Protein AF-B0MGW8-F1 (afdb_monomer_lite)

Sequence (674 aa):
MKRLKKPAAWLTAIFLALGLATLGNLSYAAEEPLEAKKDLQAASSSENVAASEEEKPASADRPTETAESQQTTTAPEPEVTETSKKETTEAQNSAAAKISNEGVSEKDVKMKKTAASDQEIMIEGSTLYAQGTSIVIKKDSDGKAYVFDASGNSRLSDTPVTSGFTIYGGGKNKPAKGNVTIDIQNVQVSRIYGGGFSDGTGNADLSGNVSIKVSGTVNASSVCGGGYANASKGNASANVSGSVTVDIPSVPSSNHGNLYGGGYAYTTGAYNASADVASVNISVTSRTYSLRGGGYATANGDGKASADVSGSVSCTMKSVDIREVYSGGYASGANAHASCGSITSSFAGSGNEVMIFHGGGDASNQACADVSGSITANLSNCSNIYGYVTAGGTASGGGSADVNGSVSLNVVNSVSPVGEQWGNLVAAAFHTGGQASGQGSSADVKGTCSTLYKDSEIVGTIVGGGESVSGGSARSGKISFSLENVKGNEYKGTMYYGDYILVGEVDDESSRSLAESSQAAMTVTNSKTEFLWGGLLLKGNSLSCKTGSDLIIKDSASTFDGIAHFDTLSVSHPITVSSFEPKSDGVPTLLKVTGLSAGKTAVTFHGSGAEQNWFALRNGTLNYNETAESAVWKIASYNTPSGSIAVQQPPEAPGVALENSDAGHFLTQEDREK

Radius of gyration: 32.71 Å; chains: 1; bounding box: 112×75×113 Å

Foldseek 3Di:
DDDDDDDDDDDPPPPPPDPPPPPVPPPPPVPPDPDDDDDDDDDDDDDDDDDDDDDDDDDDDDDDDDDDDDDDDDDDDDDDDDDDDDDDDDDDDDDDDDDDDDDDDDDDPPPPPPDPPPDQWDDDPQETECAQFAWEWDADPVRFIAIDHNVRPHGSDPDTHAAAHEYFQFEELDEHEEETHYHYEQHHYAEYFFQGEWQANHERGYHYETHYEHDDQAAPHYYAQWHEFHPNPRAYHREYAEEGEAEYPYHYVAAHEEYHFWYEWDDQEQYETEGEYAEGDYAHEEHYEEYAQFYEFEYNYNYATYTEHAEETEAEYELYAYEYYHRFYEFEAQRYETEYAETEHEYHYAAYEYEYAHFFYEWEQNYEGEYAEETEHAAERHAEYHAEAANFYEWENQYEGEYAYEFEAAHENHEFAWDDDPNDIGTYEEALWYEFEAANIEGEYQYEREYEDELYAHADEYEQFYEYYHHYATEYAEGHEEYYLYAFHDDPNDTGFYAYAWQYEYADPVCQVRRGYQETEYEYYLYEHAEDEQDYHYPNDHDADPHAYEYEYDDPNYAYAEYEQHQEYEDADAYEYAYYYYNDPLAAREYHYDPDDAFAWNYKYFAPDDDPSNYAYDQAGWDWDDDHGMITTTGHDGNDPPDDPPPPDDPDDDDDDDDPPCVVVPDDPVNVVD

Secondary structure (DSSP, 8-state):
-----------------------SS--------------------------------------------------------------------------------------------S---EEETTEEE-TT--EEEEE-TTS-EEEEETTS-SBS-SSPB-TT-EEESSEESS-EES-EEEEEES---SEEESSEEE-SSS---EES-EEEEEESSS---EEESSEEEE-SSS-EE--EEEEEEEEE-S--SS-EEEEESS-EEEESSS--EE--EEEEEEEEES-EEEEE-S-EEEESSSS-EE--BSS-EEEEEES-EEEEEE-S-EEESTTEE--BS-EEEEEESSSEEEEEEE-S-EEETT-B--BSS-EEEEEESEEEEEEEEESS-EEETT-B--BSS-EEEEEES-EE--EEETTEEE--EEESS-EEESTT-B--EEEEEEEEEES-EE-SEEESSEEEETT-B--EEEEEEEEES-B-EEETTEEE--EEESSEEESSGGGGGGT-EEEEEEEEES-B-SEEESSEEETTEEE--SSEEEEEE--SS-B-SEEES-SEEEESS-EEESEEE-SBTTB-EEEEE-SPPTTSEEEEE-SS---GGGEEETTEEEEEEE-SS-EEEEEEEE------------TT-------TTSGGGT--TGGG--

pLDDT: mean 81.08, std 27.99, range [21.36, 98.94]

Organism: Anaerostipes caccae (strain DSM 14662 / CCUG 47493 / JCM 13470 / NCIMB 13811 / L1-92) (NCBI:txid411490)

Structure (mmCIF, N/CA/C/O backbone):
data_AF-B0MGW8-F1
#
_entry.id   AF-B0MGW8-F1
#
loop_
_atom_site.group_PDB
_atom_site.id
_atom_site.type_symbol
_atom_site.label_atom_id
_atom_site.label_alt_id
_atom_site.label_comp_id
_atom_site.label_asym_id
_atom_site.label_entity_id
_atom_site.label_seq_id
_atom_site.pdbx_PDB_ins_code
_atom_site.Cartn_x
_atom_site.Cartn_y
_atom_site.Cartn_z
_atom_site.occupancy
_atom_site.B_iso_or_equiv
_atom_site.auth_seq_id
_atom_site.auth_comp_id
_atom_site.auth_asym_id
_atom_site.auth_atom_id
_atom_site.pdbx_PDB_model_num
ATOM 1 N N . MET A 1 1 ? -0.541 -21.040 41.409 1.00 26.86 1 MET A N 1
ATOM 2 C CA . MET A 1 1 ? -0.159 -20.190 42.561 1.00 26.86 1 MET A CA 1
ATOM 3 C C . MET A 1 1 ? -0.703 -18.791 42.328 1.00 26.86 1 MET A C 1
ATOM 5 O O . MET A 1 1 ? -0.716 -18.346 41.189 1.00 26.86 1 MET A O 1
ATOM 9 N N . LYS A 1 2 ? -1.242 -18.170 43.381 1.00 23.88 2 LYS A N 1
ATOM 10 C CA . LYS A 1 2 ? -2.026 -16.925 43.360 1.00 23.88 2 LYS A CA 1
ATOM 11 C C . LYS A 1 2 ? -1.230 -15.764 42.737 1.00 23.88 2 LYS A C 1
ATOM 13 O O . LYS A 1 2 ? -0.181 -15.411 43.266 1.00 23.88 2 LYS A O 1
ATOM 18 N N . ARG A 1 3 ? -1.732 -15.167 41.649 1.00 24.42 3 ARG A N 1
ATOM 19 C CA . ARG A 1 3 ? -1.228 -13.887 41.123 1.00 24.42 3 ARG A CA 1
ATOM 20 C C . ARG A 1 3 ? -1.810 -12.758 41.973 1.00 24.42 3 ARG A C 1
ATOM 22 O O . ARG A 1 3 ? -3.022 -12.564 41.990 1.00 24.42 3 ARG A O 1
ATOM 29 N N . LEU A 1 4 ? -0.946 -12.048 42.694 1.00 21.64 4 LEU A N 1
ATOM 30 C CA . LEU A 1 4 ? -1.291 -10.762 43.287 1.00 21.64 4 LEU A CA 1
ATOM 31 C C . LEU A 1 4 ? -1.418 -9.725 42.167 1.00 21.64 4 LEU A C 1
ATOM 33 O O . LEU A 1 4 ? -0.454 -9.476 41.448 1.00 21.64 4 LEU A O 1
ATOM 37 N N . LYS A 1 5 ? -2.593 -9.099 42.078 1.00 30.66 5 LYS A N 1
ATOM 38 C CA . LYS A 1 5 ? -2.771 -7.785 41.458 1.00 30.66 5 LYS A CA 1
ATOM 39 C C . LYS A 1 5 ? -1.975 -6.758 42.272 1.00 30.66 5 LYS A C 1
ATOM 41 O O . LYS A 1 5 ? -2.132 -6.692 43.492 1.00 30.66 5 LYS A O 1
ATOM 46 N N . LYS A 1 6 ? -1.141 -5.961 41.605 1.00 23.30 6 LYS A N 1
ATOM 47 C CA . LYS A 1 6 ? -0.603 -4.691 42.110 1.00 23.30 6 LYS A CA 1
ATOM 48 C C . LYS A 1 6 ? -0.560 -3.663 40.966 1.00 23.30 6 LYS A C 1
ATOM 50 O O . LYS A 1 6 ? -0.540 -4.079 39.811 1.00 23.30 6 LYS A O 1
ATOM 55 N N . PRO A 1 7 ? -0.665 -2.367 41.304 1.00 25.47 7 PRO A N 1
ATOM 56 C CA . PRO A 1 7 ? -1.299 -1.341 40.482 1.00 25.47 7 PRO A CA 1
ATOM 57 C C . PRO A 1 7 ? -0.332 -0.660 39.510 1.00 25.47 7 PRO A C 1
ATOM 59 O O . PRO A 1 7 ? 0.881 -0.830 39.605 1.00 25.47 7 PRO A O 1
ATOM 62 N N . ALA A 1 8 ? -0.919 0.137 38.617 1.00 28.80 8 ALA A N 1
ATOM 63 C CA . ALA A 1 8 ? -0.285 1.114 37.742 1.00 28.80 8 ALA A CA 1
ATOM 64 C C . ALA A 1 8 ? 0.966 1.771 38.354 1.00 28.80 8 ALA A C 1
ATOM 66 O O . ALA A 1 8 ? 0.861 2.523 39.320 1.00 28.80 8 ALA A O 1
ATOM 67 N N . ALA A 1 9 ? 2.132 1.472 37.775 1.00 21.69 9 ALA A N 1
ATOM 68 C CA . ALA A 1 9 ? 3.289 2.357 37.645 1.00 21.69 9 ALA A CA 1
ATOM 69 C C . ALA A 1 9 ? 4.453 1.601 36.973 1.00 21.69 9 ALA A C 1
ATOM 71 O O . ALA A 1 9 ? 4.995 0.658 37.542 1.00 21.69 9 ALA A O 1
ATOM 72 N N . TRP A 1 10 ? 4.863 2.126 35.815 1.00 22.52 10 TRP A N 1
ATOM 73 C CA . TRP A 1 10 ? 6.211 2.083 35.233 1.00 22.52 10 TRP A CA 1
ATOM 74 C C . TRP A 1 10 ? 6.686 0.778 34.570 1.00 22.52 10 TRP A C 1
ATOM 76 O O . TRP A 1 10 ? 7.213 -0.119 35.218 1.00 22.52 10 TRP A O 1
ATOM 86 N N . LEU A 1 11 ? 6.721 0.802 33.232 1.00 23.45 11 LEU A N 1
ATOM 87 C CA . LEU A 1 11 ? 8.006 0.727 32.537 1.00 23.45 11 LEU A CA 1
ATOM 88 C C . LEU A 1 11 ? 8.019 1.745 31.391 1.00 23.45 11 LEU A C 1
ATOM 90 O O . LEU A 1 11 ? 7.413 1.565 30.341 1.00 23.45 11 LEU A O 1
ATOM 94 N N . THR A 1 12 ? 8.702 2.850 31.649 1.00 24.97 12 THR A N 1
ATOM 95 C CA . THR A 1 12 ? 9.091 3.871 30.687 1.00 24.97 12 THR A CA 1
ATOM 96 C C . THR A 1 12 ? 10.036 3.228 29.671 1.00 24.97 12 THR A C 1
ATOM 98 O O . THR A 1 12 ? 11.246 3.184 29.883 1.00 24.97 12 THR A O 1
ATOM 101 N N . ALA A 1 13 ? 9.502 2.695 28.572 1.00 25.22 13 ALA A N 1
ATOM 102 C CA . ALA A 1 13 ? 10.297 2.555 27.364 1.00 25.22 13 ALA A CA 1
ATOM 103 C C . ALA A 1 13 ? 10.494 3.976 26.838 1.00 25.22 13 ALA A C 1
ATOM 105 O O . ALA A 1 13 ? 9.550 4.640 26.415 1.00 25.22 13 ALA A O 1
ATOM 106 N N . ILE A 1 14 ? 11.719 4.474 26.962 1.00 24.72 14 ILE A N 1
ATOM 107 C CA . ILE A 1 14 ? 12.170 5.693 26.305 1.00 24.72 14 ILE A CA 1
ATOM 108 C C . ILE A 1 14 ? 12.030 5.448 24.796 1.00 24.72 14 ILE A C 1
ATOM 110 O O . ILE A 1 14 ? 12.970 5.027 24.133 1.00 24.72 14 ILE A O 1
ATOM 114 N N . PHE A 1 15 ? 10.849 5.716 24.242 1.00 27.78 15 PHE A N 1
ATOM 115 C CA . PHE A 1 15 ? 10.704 6.137 22.857 1.00 27.78 15 PHE A CA 1
ATOM 116 C C . PHE A 1 15 ? 11.110 7.604 22.816 1.00 27.78 15 PHE A C 1
ATOM 118 O O . PHE A 1 15 ? 10.300 8.520 22.688 1.00 27.78 15 PHE A O 1
ATOM 125 N N . LEU A 1 16 ? 12.418 7.824 22.949 1.00 23.17 16 LEU A N 1
ATOM 126 C CA . LEU A 1 16 ? 13.022 8.975 22.314 1.00 23.17 16 LEU A CA 1
ATOM 127 C C . LEU A 1 16 ? 13.003 8.651 20.820 1.00 23.17 16 LEU A C 1
ATOM 129 O O . LEU A 1 16 ? 13.976 8.162 20.250 1.00 23.17 16 LEU A O 1
ATOM 133 N N . ALA A 1 17 ? 11.858 8.936 20.205 1.00 26.38 17 ALA A N 1
ATOM 134 C CA . ALA A 1 17 ? 11.819 9.473 18.864 1.00 26.38 17 ALA A CA 1
ATOM 135 C C . ALA A 1 17 ? 12.683 10.749 18.869 1.00 26.38 17 ALA A C 1
ATOM 137 O O . ALA A 1 17 ? 12.197 11.872 18.937 1.00 26.38 17 ALA A O 1
ATOM 138 N N . LEU A 1 18 ? 14.007 10.571 18.851 1.00 23.64 18 LEU A N 1
ATOM 139 C CA . LEU A 1 18 ? 14.832 11.412 18.009 1.00 23.64 18 LEU A CA 1
ATOM 140 C C . LEU A 1 18 ? 14.271 11.125 16.611 1.00 23.64 18 LEU A C 1
ATOM 142 O O . LEU A 1 18 ? 14.379 10.016 16.109 1.00 23.64 18 LEU A O 1
ATOM 146 N N . GLY A 1 19 ? 13.671 12.086 15.919 1.00 26.64 19 GLY A N 1
ATOM 147 C CA . GLY A 1 19 ? 14.348 13.363 15.698 1.00 26.64 19 GLY A CA 1
ATOM 148 C C . GLY A 1 19 ? 15.703 13.169 14.997 1.00 26.64 19 GLY A C 1
ATOM 149 O O . GLY A 1 19 ? 16.483 14.102 14.896 1.00 26.64 19 GLY A O 1
ATOM 150 N N . LEU A 1 20 ? 15.969 11.952 14.517 1.00 24.72 20 LEU A N 1
ATOM 151 C CA . LEU A 1 20 ? 16.861 11.611 13.428 1.00 24.72 20 LEU A CA 1
ATOM 152 C C . LEU A 1 20 ? 16.007 10.899 12.377 1.00 24.72 20 LEU A C 1
ATOM 154 O O . LEU A 1 20 ? 16.276 9.783 11.945 1.00 24.72 20 LEU A O 1
ATOM 158 N N . ALA A 1 21 ? 15.024 11.645 11.874 1.00 28.44 21 ALA A N 1
ATOM 159 C CA . ALA A 1 21 ? 14.821 11.710 10.438 1.00 28.44 21 ALA A CA 1
ATOM 160 C C . ALA A 1 21 ? 16.112 12.254 9.780 1.00 28.44 21 ALA A C 1
ATOM 162 O O . ALA A 1 21 ? 16.169 13.355 9.252 1.00 28.44 21 ALA A O 1
ATOM 163 N N . THR A 1 22 ? 17.180 11.463 9.844 1.00 27.50 22 THR A N 1
ATOM 164 C CA . THR A 1 22 ? 18.154 11.336 8.767 1.00 27.50 22 THR A CA 1
ATOM 165 C C . THR A 1 22 ? 17.937 9.955 8.160 1.00 27.50 22 THR A C 1
ATOM 167 O O . THR A 1 22 ? 18.836 9.129 8.086 1.00 27.50 22 THR A O 1
ATOM 170 N N . LEU A 1 23 ? 16.699 9.710 7.730 1.00 27.89 23 LEU A N 1
ATOM 171 C CA . LEU A 1 23 ? 16.421 8.942 6.520 1.00 27.89 23 LEU A CA 1
ATOM 172 C C . LEU A 1 23 ? 16.344 9.923 5.334 1.00 27.89 23 LEU A C 1
ATOM 174 O O . LEU A 1 23 ? 15.480 9.844 4.476 1.00 27.89 23 LEU A O 1
ATOM 178 N N . GLY A 1 24 ? 17.273 10.879 5.305 1.00 26.64 24 GLY A N 1
ATOM 179 C CA . GLY A 1 24 ? 17.844 11.388 4.070 1.00 26.64 24 GLY A CA 1
ATOM 180 C C . GLY A 1 24 ? 19.204 10.709 3.940 1.00 26.64 24 GLY A C 1
ATOM 181 O O . GLY A 1 24 ? 20.037 10.859 4.830 1.00 26.64 24 GLY A O 1
ATOM 182 N N . ASN A 1 25 ? 19.398 9.951 2.863 1.00 25.55 25 ASN A N 1
ATOM 183 C CA . ASN A 1 25 ? 20.607 9.189 2.512 1.00 25.55 25 ASN A CA 1
ATOM 184 C C . ASN A 1 25 ? 20.794 7.821 3.188 1.00 25.55 25 ASN A C 1
ATOM 186 O O . ASN A 1 25 ? 21.866 7.489 3.677 1.00 25.55 25 ASN A O 1
ATOM 190 N N . LEU A 1 26 ? 19.782 6.964 3.076 1.00 23.33 26 LEU A N 1
ATOM 191 C CA . LEU A 1 26 ? 20.011 5.552 2.741 1.00 23.33 26 LEU A CA 1
ATOM 192 C C . LEU A 1 26 ? 19.134 5.158 1.542 1.00 23.33 26 LEU A C 1
ATOM 194 O O . LEU A 1 26 ? 18.630 4.046 1.444 1.00 23.33 26 LEU A O 1
ATOM 198 N N . SER A 1 27 ? 19.024 6.061 0.556 1.00 24.89 27 SER A N 1
ATOM 199 C CA . SER A 1 27 ? 19.058 5.572 -0.815 1.00 24.89 27 SER A CA 1
ATOM 200 C C . SER A 1 27 ? 20.462 5.008 -0.993 1.00 24.89 27 SER A C 1
ATOM 202 O O . SER A 1 27 ? 21.430 5.765 -1.099 1.00 24.89 27 SER A O 1
ATOM 204 N N . TYR A 1 28 ? 20.604 3.687 -1.036 1.00 23.48 28 TYR A N 1
ATOM 205 C CA . TYR A 1 28 ? 21.659 3.145 -1.875 1.00 23.48 28 TYR A CA 1
ATOM 206 C C . TYR A 1 28 ? 21.257 3.557 -3.296 1.00 23.48 28 TYR A C 1
ATOM 208 O O . TYR A 1 28 ? 20.550 2.845 -4.006 1.00 23.48 28 TYR A O 1
ATOM 216 N N . ALA A 1 29 ? 21.655 4.771 -3.689 1.00 23.92 29 ALA A N 1
ATOM 217 C CA . ALA A 1 29 ? 22.037 4.988 -5.059 1.00 23.92 29 ALA A CA 1
ATOM 218 C C . ALA A 1 29 ? 23.072 3.894 -5.295 1.00 23.92 29 ALA A C 1
ATOM 220 O O . ALA A 1 29 ? 24.164 3.921 -4.728 1.00 23.92 29 ALA A O 1
ATOM 221 N N . ALA A 1 30 ? 22.684 2.854 -6.025 1.00 24.17 30 ALA A N 1
ATOM 222 C CA . ALA A 1 30 ? 23.676 2.098 -6.744 1.00 24.17 30 ALA A CA 1
ATOM 223 C C . ALA A 1 30 ? 24.355 3.138 -7.640 1.00 24.17 30 ALA A C 1
ATOM 225 O O . ALA A 1 30 ? 23.825 3.500 -8.689 1.00 24.17 30 ALA A O 1
ATOM 226 N N . GLU A 1 31 ? 25.465 3.705 -7.165 1.00 24.77 31 GLU A N 1
ATOM 227 C CA . GLU A 1 31 ? 26.462 4.283 -8.042 1.00 24.77 31 GLU A CA 1
ATOM 228 C C . GLU A 1 31 ? 26.845 3.154 -8.993 1.00 24.77 31 GLU A C 1
ATOM 230 O O . GLU A 1 31 ? 27.588 2.230 -8.656 1.00 24.77 31 GLU A O 1
ATOM 235 N N . GLU A 1 32 ? 26.236 3.168 -10.175 1.00 30.84 32 GLU A N 1
ATOM 236 C CA . GLU A 1 32 ? 26.754 2.417 -11.298 1.00 30.84 32 GLU A CA 1
ATOM 237 C C . GLU A 1 32 ? 28.143 2.980 -11.602 1.00 30.84 32 GLU A C 1
ATOM 239 O O . GLU A 1 32 ? 28.290 4.199 -11.744 1.00 30.84 32 GLU A O 1
ATOM 244 N N . PRO A 1 33 ? 29.182 2.137 -11.692 1.00 26.97 33 PRO A N 1
ATOM 245 C CA . PRO A 1 33 ? 30.508 2.635 -11.975 1.00 26.97 33 PRO A CA 1
ATOM 246 C C . PRO A 1 33 ? 30.532 3.195 -13.398 1.00 26.97 33 PRO A C 1
ATOM 248 O O . PRO A 1 33 ? 30.307 2.485 -14.380 1.00 26.97 33 PRO A O 1
ATOM 251 N N . LEU A 1 34 ? 30.857 4.482 -13.505 1.00 26.14 34 LEU A N 1
ATOM 252 C CA . LEU A 1 34 ? 31.425 5.061 -14.715 1.00 26.14 34 LEU A CA 1
ATOM 253 C C . LEU A 1 34 ? 32.720 4.298 -15.027 1.00 26.14 34 LEU A C 1
ATOM 255 O O . LEU A 1 34 ? 33.739 4.484 -14.362 1.00 26.14 34 LEU A O 1
ATOM 259 N N . GLU A 1 35 ? 32.678 3.413 -16.024 1.00 26.03 35 GLU A N 1
ATOM 260 C CA . GLU A 1 35 ? 33.871 2.739 -16.531 1.00 26.03 35 GLU A CA 1
ATOM 261 C C . GLU A 1 35 ? 34.880 3.769 -17.059 1.00 26.03 35 GLU A C 1
ATOM 263 O O . GLU A 1 35 ? 34.727 4.334 -18.144 1.00 26.03 35 GLU A O 1
ATOM 268 N N . ALA A 1 36 ? 35.972 3.954 -16.321 1.00 26.20 36 ALA A N 1
ATOM 269 C CA . ALA A 1 36 ? 37.228 4.448 -16.860 1.00 26.20 36 ALA A CA 1
ATOM 270 C C . ALA A 1 36 ? 38.281 3.340 -16.723 1.00 26.20 36 ALA A C 1
ATOM 272 O O . ALA A 1 36 ? 38.690 2.960 -15.629 1.00 26.20 36 ALA A O 1
ATOM 273 N N . LYS A 1 37 ? 38.700 2.806 -17.874 1.00 28.39 37 LYS A N 1
ATOM 274 C CA . LYS A 1 37 ? 39.765 1.807 -18.034 1.00 28.39 37 LYS A CA 1
ATOM 275 C C . LYS A 1 37 ? 41.055 2.206 -17.303 1.00 28.39 37 LYS A C 1
ATOM 277 O O . LYS A 1 37 ? 41.591 3.274 -17.598 1.00 28.39 37 LYS A O 1
ATOM 282 N N . LYS A 1 38 ? 41.618 1.282 -16.511 1.00 25.56 38 LYS A N 1
ATOM 283 C CA . LYS A 1 38 ? 43.043 0.881 -16.543 1.00 25.56 38 LYS A CA 1
ATOM 284 C C . LYS A 1 38 ? 43.333 -0.284 -15.580 1.00 25.56 38 LYS A C 1
ATOM 286 O O . LYS A 1 38 ? 43.304 -0.119 -14.372 1.00 25.56 38 LYS A O 1
ATOM 291 N N . ASP A 1 39 ? 43.607 -1.435 -16.187 1.00 24.38 39 ASP A N 1
ATOM 292 C CA . ASP A 1 39 ? 44.663 -2.407 -15.882 1.00 24.38 39 ASP A CA 1
ATOM 293 C C . ASP A 1 39 ? 44.933 -2.920 -14.447 1.00 24.38 39 ASP A C 1
ATOM 295 O O . ASP A 1 39 ? 45.457 -2.225 -13.586 1.00 24.38 39 ASP A O 1
ATOM 299 N N . LEU A 1 40 ? 44.804 -4.255 -14.364 1.00 23.95 40 LEU A N 1
ATOM 300 C CA . LEU A 1 40 ? 45.711 -5.231 -13.735 1.00 23.95 40 LEU A CA 1
ATOM 301 C C . LEU A 1 40 ? 45.651 -5.506 -12.213 1.00 23.95 40 LEU A C 1
ATOM 303 O O . LEU A 1 40 ? 46.146 -4.760 -11.380 1.00 23.95 40 LEU A O 1
ATOM 307 N N . GLN A 1 41 ? 45.274 -6.769 -11.961 1.00 23.67 41 GLN A N 1
ATOM 308 C CA . GLN A 1 41 ? 45.971 -7.797 -11.166 1.00 23.67 41 GLN A CA 1
ATOM 309 C C . GLN A 1 41 ? 45.306 -8.309 -9.876 1.00 23.67 41 GLN A C 1
ATOM 311 O O . GLN A 1 41 ? 44.696 -7.594 -9.094 1.00 23.67 41 GLN A O 1
ATOM 316 N N . ALA A 1 42 ? 45.404 -9.632 -9.749 1.00 21.36 42 ALA A N 1
ATOM 317 C CA . ALA A 1 42 ? 44.658 -10.543 -8.894 1.00 21.36 42 ALA A CA 1
ATOM 318 C C . ALA A 1 42 ? 45.396 -10.915 -7.594 1.00 21.36 42 ALA A C 1
ATOM 320 O O . ALA A 1 42 ? 46.613 -10.762 -7.540 1.00 21.36 42 ALA A O 1
ATOM 321 N N . ALA A 1 43 ? 44.642 -11.495 -6.640 1.00 24.05 43 ALA A N 1
ATOM 322 C CA . ALA A 1 43 ? 44.997 -12.458 -5.561 1.00 24.05 43 ALA A CA 1
ATOM 323 C C . ALA A 1 43 ? 44.205 -12.095 -4.279 1.00 24.05 43 ALA A C 1
ATOM 325 O O . ALA A 1 43 ? 44.324 -10.981 -3.793 1.00 24.05 43 ALA A O 1
ATOM 326 N N . SER A 1 44 ? 43.196 -12.850 -3.823 1.00 21.97 44 SER A N 1
ATOM 327 C CA . SER A 1 44 ? 43.184 -14.156 -3.123 1.00 21.97 44 SER A CA 1
ATOM 328 C C . SER A 1 44 ? 43.635 -14.134 -1.649 1.00 21.97 44 SER A C 1
ATOM 330 O O . SER A 1 44 ? 44.749 -13.704 -1.372 1.00 21.97 44 SER A O 1
ATOM 332 N N . SER A 1 45 ? 42.824 -14.784 -0.788 1.00 22.47 45 SER A N 1
ATOM 333 C CA . SER A 1 45 ? 43.078 -15.283 0.595 1.00 22.47 45 SER A CA 1
ATOM 334 C C . SER A 1 45 ? 43.161 -14.228 1.716 1.00 22.47 45 SER A C 1
ATOM 336 O O . SER A 1 45 ? 43.621 -13.128 1.462 1.00 22.47 45 SER A O 1
ATOM 338 N N . SER A 1 46 ? 42.767 -14.434 2.980 1.00 23.38 46 SER A N 1
ATOM 339 C CA . SER A 1 46 ? 42.108 -15.510 3.750 1.00 23.38 46 SER A CA 1
ATOM 340 C C . SER A 1 46 ? 41.881 -14.991 5.190 1.00 23.38 46 SER A C 1
ATOM 342 O O . SER A 1 46 ? 42.685 -14.207 5.676 1.00 23.38 46 SER A O 1
ATOM 344 N N . GLU A 1 47 ? 40.819 -15.466 5.846 1.00 21.95 47 GLU A N 1
ATOM 345 C CA . GLU A 1 47 ? 40.682 -15.797 7.284 1.00 21.95 47 GLU A CA 1
ATOM 346 C C . GLU A 1 47 ? 41.294 -14.928 8.426 1.00 21.95 47 GLU A C 1
ATOM 348 O O . GLU A 1 47 ? 42.481 -14.991 8.713 1.00 21.95 47 GLU A O 1
ATOM 353 N N . ASN A 1 48 ? 40.375 -14.339 9.216 1.00 22.56 48 ASN A N 1
ATOM 354 C CA . ASN A 1 48 ? 40.037 -14.699 10.616 1.00 22.56 48 ASN A CA 1
ATOM 355 C C . ASN A 1 48 ? 40.783 -14.075 11.840 1.00 22.56 48 ASN A C 1
ATOM 357 O O . ASN A 1 48 ? 41.997 -13.928 11.863 1.00 22.56 48 ASN A O 1
ATOM 361 N N . VAL A 1 49 ? 39.979 -13.895 12.912 1.00 23.92 49 VAL A N 1
ATOM 362 C CA . VAL A 1 49 ? 40.273 -13.796 14.375 1.00 23.92 49 VAL A CA 1
ATOM 363 C C . VAL A 1 49 ? 40.324 -12.412 15.082 1.00 23.92 49 VAL A C 1
ATOM 365 O O . VAL A 1 49 ? 41.328 -11.716 15.077 1.00 23.92 49 VAL A O 1
ATOM 368 N N . ALA A 1 50 ? 39.195 -12.122 15.760 1.00 22.14 50 ALA A N 1
ATOM 369 C CA . ALA A 1 50 ? 38.936 -11.717 17.166 1.00 22.14 50 ALA A CA 1
ATOM 370 C C . ALA A 1 50 ? 39.687 -10.578 17.915 1.00 22.14 50 ALA A C 1
ATOM 372 O O . ALA A 1 50 ? 40.906 -10.569 17.964 1.00 22.14 50 ALA A O 1
ATOM 373 N N . ALA A 1 51 ? 38.857 -9.749 18.599 1.00 22.14 51 ALA A N 1
ATOM 374 C CA . ALA A 1 51 ? 38.896 -9.183 19.980 1.00 22.14 51 ALA A CA 1
ATOM 375 C C . ALA A 1 51 ? 40.253 -8.727 20.575 1.00 22.14 51 ALA A C 1
ATOM 377 O O . ALA A 1 51 ? 41.243 -9.422 20.445 1.00 22.14 51 ALA A O 1
ATOM 378 N N . SER A 1 52 ? 40.419 -7.628 21.318 1.00 23.05 52 SER A N 1
ATOM 379 C CA . SER A 1 52 ? 39.595 -6.861 22.271 1.00 23.05 52 SER A CA 1
ATOM 380 C C . SER A 1 52 ? 40.399 -5.609 22.688 1.00 23.05 52 SER A C 1
ATOM 382 O O . SER A 1 52 ? 41.619 -5.664 22.601 1.00 23.05 52 SER A O 1
ATOM 384 N N . GLU A 1 53 ? 39.754 -4.547 23.189 1.00 25.44 53 GLU A N 1
ATOM 385 C CA . GLU A 1 53 ? 40.054 -3.872 24.481 1.00 25.44 53 GLU A CA 1
ATOM 386 C C . GLU A 1 53 ? 39.431 -2.465 24.564 1.00 25.44 53 GLU A C 1
ATOM 388 O O . GLU A 1 53 ? 39.462 -1.671 23.624 1.00 25.44 53 GLU A O 1
ATOM 393 N N . GLU A 1 54 ? 38.812 -2.209 25.718 1.00 22.14 54 GLU A N 1
ATOM 394 C CA . GLU A 1 54 ? 38.300 -0.924 26.189 1.00 22.14 54 GLU A CA 1
ATOM 395 C C . GLU A 1 54 ? 39.451 0.015 26.566 1.00 22.14 54 GLU A C 1
ATOM 397 O O . GLU A 1 54 ? 40.362 -0.407 27.267 1.00 22.14 54 GLU A O 1
ATOM 402 N N . GLU A 1 55 ? 39.336 1.308 26.250 1.00 23.83 55 GLU A N 1
ATOM 403 C CA . GLU A 1 55 ? 39.786 2.371 27.158 1.00 23.83 55 GLU A CA 1
ATOM 404 C C . GLU A 1 55 ? 39.150 3.732 26.798 1.00 23.83 55 GLU A C 1
ATOM 406 O O . GLU A 1 55 ? 39.089 4.160 25.646 1.00 23.83 55 GLU A O 1
ATOM 411 N N . LYS A 1 56 ? 38.660 4.426 27.826 1.00 23.58 56 LYS A N 1
ATOM 412 C CA . LYS A 1 56 ? 38.231 5.839 27.885 1.00 23.58 56 LYS A CA 1
ATOM 413 C C . LYS A 1 56 ? 38.728 6.352 29.256 1.00 23.58 56 LYS A C 1
ATOM 415 O O . LYS A 1 56 ? 38.925 5.505 30.127 1.00 23.58 56 LYS A O 1
ATOM 420 N N . PRO A 1 57 ? 38.762 7.664 29.585 1.00 36.56 57 PRO A N 1
ATOM 421 C CA . PRO A 1 57 ? 38.670 8.893 28.781 1.00 36.56 57 PRO A CA 1
ATOM 422 C C . PRO A 1 57 ? 39.799 9.914 29.094 1.00 36.56 57 PRO A C 1
ATOM 424 O O . PRO A 1 57 ? 40.482 9.818 30.108 1.00 36.56 57 PRO A O 1
ATOM 427 N N . ALA A 1 58 ? 39.902 10.993 28.309 1.00 23.17 58 ALA A N 1
ATOM 428 C CA . ALA A 1 58 ? 40.476 12.259 28.786 1.00 23.17 58 ALA A CA 1
ATOM 429 C C . ALA A 1 58 ? 39.806 13.472 28.115 1.00 23.17 58 ALA A C 1
ATOM 431 O O . ALA A 1 58 ? 39.436 13.425 26.943 1.00 23.17 58 ALA A O 1
ATOM 432 N N . SER A 1 59 ? 39.611 14.527 28.908 1.00 24.44 59 SER A N 1
ATOM 433 C CA . SER A 1 59 ? 38.911 15.781 28.607 1.00 24.44 59 SER A CA 1
ATOM 434 C C . SER A 1 59 ? 39.863 16.966 28.380 1.00 24.44 59 SER A C 1
ATOM 436 O O . SER A 1 59 ? 41.028 16.876 28.756 1.00 24.44 59 SER A O 1
ATOM 438 N N . ALA A 1 60 ? 39.263 18.103 27.982 1.00 23.52 60 ALA A N 1
ATOM 439 C CA . ALA A 1 60 ? 39.782 19.482 27.851 1.00 23.52 60 ALA A CA 1
ATOM 440 C C . ALA A 1 60 ? 40.427 19.776 26.477 1.00 23.52 60 ALA A C 1
ATOM 442 O O . ALA A 1 60 ? 41.144 18.943 25.947 1.00 23.52 60 ALA A O 1
ATOM 443 N N . ASP A 1 61 ? 40.179 20.892 25.785 1.00 25.17 61 ASP A N 1
ATOM 444 C CA . ASP A 1 61 ? 39.790 22.232 26.234 1.00 25.17 61 ASP A CA 1
ATOM 445 C C . ASP A 1 61 ? 39.055 23.027 25.127 1.00 25.17 61 ASP A C 1
ATOM 447 O O . ASP A 1 61 ? 39.158 22.721 23.938 1.00 25.17 61 ASP A O 1
ATOM 451 N N . ARG A 1 62 ? 38.320 24.068 25.538 1.00 24.52 62 ARG A N 1
ATOM 452 C CA . ARG A 1 62 ? 37.620 25.069 24.697 1.00 24.52 62 ARG A CA 1
ATOM 453 C C . ARG A 1 62 ? 38.616 26.155 24.219 1.00 24.52 62 ARG A C 1
ATOM 455 O O . ARG A 1 62 ? 39.649 26.327 24.862 1.00 24.52 62 ARG A O 1
ATOM 462 N N . PRO A 1 63 ? 38.297 26.976 23.195 1.00 27.78 63 PRO A N 1
ATOM 463 C CA . PRO A 1 63 ? 37.611 28.236 23.504 1.00 27.78 63 PRO A CA 1
ATOM 464 C C . PRO A 1 63 ? 36.564 28.704 22.474 1.00 27.78 63 PRO A C 1
ATOM 466 O O . PRO A 1 63 ? 36.514 28.298 21.319 1.00 27.78 63 PRO A O 1
ATOM 469 N N . THR A 1 64 ? 35.701 29.566 23.000 1.00 25.12 64 THR A N 1
ATOM 470 C CA . THR A 1 64 ? 34.597 30.324 22.404 1.00 25.12 64 THR A CA 1
ATOM 471 C C . THR A 1 64 ? 35.102 31.530 21.610 1.00 25.12 64 THR A C 1
ATOM 473 O O . THR A 1 64 ? 35.981 32.221 22.112 1.00 25.12 64 THR A O 1
ATOM 476 N N . GLU A 1 65 ? 34.431 31.893 20.514 1.00 25.22 65 GLU A N 1
ATOM 477 C CA . GLU A 1 65 ? 34.303 33.291 20.078 1.00 25.22 65 GLU A CA 1
ATOM 478 C C . GLU A 1 65 ? 32.866 33.589 19.626 1.00 25.22 65 GLU A C 1
ATOM 480 O O . GLU A 1 65 ? 32.129 32.715 19.173 1.00 25.22 65 GLU A O 1
ATOM 485 N N . THR A 1 66 ? 32.471 34.838 19.858 1.00 22.97 66 THR A N 1
ATOM 486 C CA . THR A 1 66 ? 31.120 35.417 19.827 1.00 22.97 66 THR A CA 1
ATOM 487 C C . THR A 1 66 ? 31.147 36.581 18.838 1.00 22.97 66 THR A C 1
ATOM 489 O O . THR A 1 66 ? 32.167 37.262 18.820 1.00 22.97 66 THR A O 1
ATOM 492 N N . ALA A 1 67 ? 30.061 36.844 18.099 1.00 24.77 67 ALA A N 1
ATOM 493 C CA . ALA A 1 67 ? 29.521 38.186 17.769 1.00 24.77 67 ALA A CA 1
ATOM 494 C C . ALA A 1 67 ? 28.527 38.077 16.590 1.00 24.77 67 ALA A C 1
ATOM 496 O O . ALA A 1 67 ? 28.860 37.556 15.534 1.00 24.77 67 ALA A O 1
ATOM 497 N N . GLU A 1 68 ? 27.235 38.312 16.833 1.00 24.58 68 GLU A N 1
ATOM 498 C CA . GLU A 1 68 ? 26.497 39.570 16.575 1.00 24.58 68 GLU A CA 1
ATOM 499 C C . GLU A 1 68 ? 25.808 39.597 15.198 1.00 24.58 68 GLU A C 1
ATOM 501 O O . GLU A 1 68 ? 26.418 39.857 14.166 1.00 24.58 68 GLU A O 1
ATOM 506 N N . SER A 1 69 ? 24.488 39.382 15.199 1.00 23.56 69 SER A N 1
ATOM 507 C CA . SER A 1 69 ? 23.598 39.727 14.088 1.00 23.56 69 SER A CA 1
ATOM 508 C C . SER A 1 69 ? 22.869 41.028 14.423 1.00 23.56 69 SER A C 1
ATOM 510 O O . SER A 1 69 ? 22.051 41.062 15.347 1.00 23.56 69 SER A O 1
ATOM 512 N N . GLN A 1 70 ? 23.151 42.089 13.668 1.00 25.22 70 GLN A N 1
ATOM 513 C CA . GLN A 1 70 ? 22.343 43.304 13.663 1.00 25.22 70 GLN A CA 1
ATOM 514 C C . GLN A 1 70 ? 21.157 43.179 12.702 1.00 25.22 70 GLN A C 1
ATOM 516 O O . GLN A 1 70 ? 21.236 42.635 11.604 1.00 25.22 70 GLN A O 1
ATOM 521 N N . GLN A 1 71 ? 20.056 43.723 13.193 1.00 24.19 71 GLN A N 1
ATOM 522 C CA . GLN A 1 71 ? 18.735 43.885 12.614 1.00 24.19 71 GLN A CA 1
ATOM 523 C C . GLN A 1 71 ? 18.728 45.003 11.557 1.00 24.19 71 GLN A C 1
ATOM 525 O O . GLN A 1 71 ? 19.327 46.052 11.779 1.00 24.19 71 GLN A O 1
ATOM 530 N N . THR A 1 72 ? 17.982 44.848 10.458 1.00 23.97 72 THR A N 1
ATOM 531 C CA . THR A 1 72 ? 17.271 45.976 9.823 1.00 23.97 72 THR A CA 1
ATOM 532 C C . THR A 1 72 ? 16.128 45.503 8.918 1.00 23.97 72 THR A C 1
ATOM 534 O O . THR A 1 72 ? 16.274 44.629 8.072 1.00 23.97 72 THR A O 1
ATOM 537 N N . THR A 1 73 ? 14.971 46.111 9.170 1.00 23.44 73 THR A N 1
ATOM 538 C CA . THR A 1 73 ? 13.721 46.217 8.396 1.00 23.44 73 THR A CA 1
ATOM 539 C C . THR A 1 73 ? 13.987 46.932 7.046 1.00 23.44 73 THR A C 1
ATOM 541 O O . THR A 1 73 ? 15.019 47.580 6.924 1.00 23.44 73 THR A O 1
ATOM 544 N N . THR A 1 74 ? 13.187 46.959 5.969 1.00 23.77 74 THR A N 1
ATOM 545 C CA . THR A 1 74 ? 11.726 47.019 5.733 1.00 23.77 74 THR A CA 1
ATOM 546 C C . THR A 1 74 ? 11.508 46.994 4.194 1.00 23.77 74 THR A C 1
ATOM 548 O O . THR A 1 74 ? 12.412 47.385 3.459 1.00 23.77 74 THR A O 1
ATOM 551 N N . ALA A 1 75 ? 10.322 46.584 3.718 1.00 26.45 75 ALA A N 1
ATOM 552 C CA . ALA A 1 75 ? 9.850 46.618 2.310 1.00 26.45 75 ALA A CA 1
ATOM 553 C C . ALA A 1 75 ? 9.663 48.070 1.758 1.00 26.45 75 ALA A C 1
ATOM 555 O O . ALA A 1 75 ? 9.795 48.991 2.571 1.00 26.45 75 ALA A O 1
ATOM 556 N N . PRO A 1 76 ? 9.364 48.341 0.453 1.00 33.53 76 PRO A N 1
ATOM 557 C CA . PRO A 1 76 ? 8.122 47.922 -0.239 1.00 33.53 76 PRO A CA 1
ATOM 558 C C . PRO A 1 76 ? 8.230 47.613 -1.764 1.00 33.53 76 PRO A C 1
ATOM 560 O O . PRO A 1 76 ? 9.293 47.712 -2.372 1.00 33.53 76 PRO A O 1
ATOM 563 N N . GLU A 1 77 ? 7.081 47.220 -2.334 1.00 28.55 77 GLU A N 1
ATOM 564 C CA . GLU A 1 77 ? 6.722 46.959 -3.747 1.00 28.55 77 GLU A CA 1
ATOM 565 C C . GLU A 1 77 ? 7.204 47.995 -4.788 1.00 28.55 77 GLU A C 1
ATOM 567 O O . GLU A 1 77 ? 7.577 49.122 -4.450 1.00 28.55 77 GLU A O 1
ATOM 572 N N . PRO A 1 78 ? 7.052 47.664 -6.087 1.00 27.48 78 PRO A N 1
ATOM 573 C CA . PRO A 1 78 ? 6.029 48.404 -6.829 1.00 27.48 78 PRO A CA 1
ATOM 574 C C . PRO A 1 78 ? 5.106 47.549 -7.717 1.00 27.48 78 PRO A C 1
ATOM 576 O O . PRO A 1 78 ? 5.508 46.593 -8.378 1.00 27.48 78 PRO A O 1
ATOM 579 N N . GLU A 1 79 ? 3.858 48.004 -7.749 1.00 23.23 79 GLU A N 1
ATOM 580 C CA . GLU A 1 79 ? 2.798 47.753 -8.723 1.00 23.23 79 GLU A CA 1
ATOM 581 C C . GLU A 1 79 ? 3.075 48.517 -10.047 1.00 23.23 79 GLU A C 1
ATOM 583 O O . GLU A 1 79 ? 3.778 49.530 -10.024 1.00 23.23 79 GLU A O 1
ATOM 588 N N . VAL A 1 80 ? 2.497 48.061 -11.178 1.00 26.36 80 VAL A N 1
ATOM 589 C CA . VAL A 1 80 ? 1.728 48.854 -12.187 1.00 26.36 80 VAL A CA 1
ATOM 590 C C . VAL A 1 80 ? 1.741 48.248 -13.624 1.00 26.36 80 VAL A C 1
ATOM 592 O O . VAL A 1 80 ? 2.729 48.292 -14.351 1.00 26.36 80 VAL A O 1
ATOM 595 N N . THR A 1 81 ? 0.549 47.739 -13.987 1.00 24.70 81 THR A N 1
ATOM 596 C CA . THR A 1 81 ? -0.233 47.714 -15.262 1.00 24.70 81 THR A CA 1
ATOM 597 C C . THR A 1 81 ? 0.218 47.067 -16.588 1.00 24.70 81 THR A C 1
ATOM 599 O O . THR A 1 81 ? 1.139 47.513 -17.261 1.00 24.70 81 THR A O 1
ATOM 602 N N . GLU A 1 82 ? -0.643 46.122 -17.008 1.00 25.16 82 GLU A N 1
ATOM 603 C CA . GLU A 1 82 ? -1.368 45.941 -18.290 1.00 25.16 82 GLU A CA 1
ATOM 604 C C . GLU A 1 82 ? -0.737 46.312 -19.649 1.00 25.16 82 GLU A C 1
ATOM 606 O O . GLU A 1 82 ? -0.510 47.477 -19.965 1.00 25.16 82 GLU A O 1
ATOM 611 N N . THR A 1 83 ? -0.755 45.351 -20.587 1.00 24.45 83 THR A N 1
ATOM 612 C CA . THR A 1 83 ? -1.611 45.478 -21.789 1.00 24.45 83 THR A CA 1
ATOM 613 C C . THR A 1 83 ? -1.863 44.141 -22.494 1.00 24.45 83 THR A C 1
ATOM 615 O O . THR A 1 83 ? -0.961 43.367 -22.799 1.00 24.45 83 THR A O 1
ATOM 618 N N . SER A 1 84 ? -3.139 43.914 -22.787 1.00 26.11 84 SER A N 1
ATOM 619 C CA . SER A 1 84 ? -3.722 42.824 -23.565 1.00 26.11 84 SER A CA 1
ATOM 620 C C . SER A 1 84 ? -3.311 42.852 -25.041 1.00 26.11 84 SER A C 1
ATOM 622 O O . SER A 1 84 ? -3.299 43.921 -25.649 1.00 26.11 84 SER A O 1
ATOM 624 N N . LYS A 1 85 ? -3.171 41.679 -25.674 1.00 24.38 85 LYS A N 1
ATOM 625 C CA . LYS A 1 85 ? -3.679 41.457 -27.040 1.00 24.38 85 LYS A CA 1
ATOM 626 C C . LYS A 1 85 ? -3.950 39.977 -27.315 1.00 24.38 85 LYS A C 1
ATOM 628 O O . LYS A 1 85 ? -3.096 39.113 -27.176 1.00 24.38 85 LYS A O 1
ATOM 633 N N . LYS A 1 86 ? -5.203 39.752 -27.690 1.00 25.19 86 LYS A N 1
ATOM 634 C CA . LYS A 1 86 ? -5.852 38.526 -28.135 1.00 25.19 86 LYS A CA 1
ATOM 635 C C . LYS A 1 86 ? -5.798 38.533 -29.662 1.00 25.19 86 LYS A C 1
ATOM 637 O O . LYS A 1 86 ? -6.236 39.520 -30.243 1.00 25.19 86 LYS A O 1
ATOM 642 N N . GLU A 1 87 ? -5.344 37.456 -30.293 1.00 24.30 87 GLU A N 1
ATOM 643 C CA . GLU A 1 87 ? -5.643 37.189 -31.705 1.00 24.30 87 GLU A CA 1
ATOM 644 C C . GLU A 1 87 ? -6.153 35.754 -31.876 1.00 24.30 87 GLU A C 1
ATOM 646 O O . GLU A 1 87 ? -5.442 34.763 -31.747 1.00 24.30 87 GLU A O 1
ATOM 651 N N . THR A 1 88 ? -7.459 35.696 -32.111 1.00 24.80 88 THR A N 1
ATOM 652 C CA . THR A 1 88 ? -8.237 34.646 -32.767 1.00 24.80 88 THR A CA 1
ATOM 653 C C . THR A 1 88 ? -8.163 34.827 -34.280 1.00 24.80 88 THR A C 1
ATOM 655 O O . THR A 1 88 ? -8.398 35.941 -34.730 1.00 24.80 88 THR A O 1
ATOM 658 N N . THR A 1 89 ? -8.006 33.737 -35.037 1.00 25.61 89 THR A N 1
ATOM 659 C CA . THR A 1 89 ? -8.652 33.519 -36.357 1.00 25.61 89 THR A CA 1
ATOM 660 C C . THR A 1 89 ? -8.507 32.031 -36.691 1.00 25.61 89 THR A C 1
ATOM 662 O O . THR A 1 89 ? -7.399 31.512 -36.729 1.00 25.61 89 THR A O 1
ATOM 665 N N . GLU A 1 90 ? -9.570 31.242 -36.561 1.00 24.22 90 GLU A N 1
ATOM 666 C CA . GLU A 1 90 ? -10.629 30.963 -37.550 1.00 24.22 90 GLU A CA 1
ATOM 667 C C . GLU A 1 90 ? -10.310 29.783 -38.473 1.00 24.22 90 GLU A C 1
ATOM 669 O O . GLU A 1 90 ? -9.362 29.766 -39.252 1.00 24.22 90 GLU A O 1
ATOM 674 N N . ALA A 1 91 ? -11.192 28.794 -38.359 1.00 27.03 91 ALA A N 1
ATOM 675 C CA . ALA A 1 91 ? -11.390 27.705 -39.286 1.00 27.03 91 ALA A CA 1
ATOM 676 C C . ALA A 1 91 ? -12.017 28.211 -40.591 1.00 27.03 91 ALA A C 1
ATOM 678 O O . ALA A 1 91 ? -12.934 29.028 -40.551 1.00 27.03 91 ALA A O 1
ATOM 679 N N . GLN A 1 92 ? -11.647 27.606 -41.721 1.00 26.75 92 GLN A N 1
ATOM 680 C CA . GLN A 1 92 ? -12.555 27.485 -42.859 1.00 26.75 92 GLN A CA 1
ATOM 681 C C . GLN A 1 92 ? -12.475 26.099 -43.504 1.00 26.75 92 GLN A C 1
ATOM 683 O O . GLN A 1 92 ? -11.417 25.595 -43.876 1.00 26.75 92 GLN A O 1
ATOM 688 N N . ASN A 1 93 ? -13.669 25.520 -43.612 1.00 26.73 93 ASN A N 1
ATOM 689 C CA . ASN A 1 93 ? -14.061 24.357 -44.392 1.00 26.73 93 ASN A CA 1
ATOM 690 C C . ASN A 1 93 ? -13.634 24.453 -45.866 1.00 26.73 93 ASN A C 1
ATOM 692 O O . ASN A 1 93 ? -13.730 25.518 -46.466 1.00 26.73 93 ASN A O 1
ATOM 696 N N . SER A 1 94 ? -13.428 23.306 -46.516 1.00 27.70 94 SER A N 1
ATOM 697 C CA . SER A 1 94 ? -14.263 22.973 -47.679 1.00 27.70 94 SER A CA 1
ATOM 698 C C . SER A 1 94 ? -14.259 21.475 -47.971 1.00 27.70 94 SER A C 1
ATOM 700 O O . SER A 1 94 ? -13.269 20.766 -47.815 1.00 27.70 94 SER A O 1
ATOM 702 N N . ALA A 1 95 ? -15.449 21.017 -48.332 1.00 27.08 95 ALA A N 1
ATOM 703 C CA . ALA A 1 95 ? -15.817 19.652 -48.628 1.00 27.08 95 ALA A CA 1
ATOM 704 C C . ALA A 1 95 ? -15.483 19.248 -50.072 1.00 27.08 95 ALA A C 1
ATOM 706 O O . ALA A 1 95 ? -15.335 20.090 -50.953 1.00 27.08 95 ALA A O 1
ATOM 707 N N . ALA A 1 96 ? -15.559 17.935 -50.291 1.00 26.42 96 ALA A N 1
ATOM 708 C CA . ALA A 1 96 ? -16.379 17.287 -51.318 1.00 26.42 96 ALA A CA 1
ATOM 709 C C . ALA A 1 96 ? -15.618 16.328 -52.238 1.00 26.42 96 ALA A C 1
ATOM 711 O O . ALA A 1 96 ? -14.662 16.659 -52.935 1.00 26.42 96 ALA A O 1
ATOM 712 N N . ALA A 1 97 ? -16.156 15.112 -52.236 1.00 27.45 97 ALA A N 1
ATOM 713 C CA . ALA A 1 97 ? -15.852 14.006 -53.110 1.00 27.45 97 ALA A CA 1
ATOM 714 C C . ALA A 1 97 ? -16.036 14.349 -54.596 1.00 27.45 97 ALA A C 1
ATOM 716 O O . ALA A 1 97 ? -16.988 15.025 -54.987 1.00 27.45 97 ALA A O 1
ATOM 717 N N . LYS A 1 98 ? -15.196 13.738 -55.434 1.00 26.12 98 LYS A N 1
ATOM 718 C CA . LYS A 1 98 ? -15.546 13.398 -56.812 1.00 26.12 98 LYS A CA 1
ATOM 719 C C . LYS A 1 98 ? -15.172 11.948 -57.080 1.00 26.12 98 LYS A C 1
ATOM 721 O O . LYS A 1 98 ? -14.012 11.561 -56.989 1.00 26.12 98 LYS A O 1
ATOM 726 N N . ILE A 1 99 ? -16.202 11.174 -57.395 1.00 29.28 99 ILE A N 1
ATOM 727 C CA . ILE A 1 99 ? -16.135 9.854 -58.010 1.00 29.28 99 ILE A CA 1
ATOM 728 C C . ILE A 1 99 ? -16.011 10.073 -59.520 1.00 29.28 99 ILE A C 1
ATOM 730 O O . ILE A 1 99 ? -16.782 10.844 -60.092 1.00 29.28 99 ILE A O 1
ATOM 734 N N . SER A 1 100 ? -15.099 9.354 -60.166 1.00 28.00 100 SER A N 1
ATOM 735 C CA . SER A 1 100 ? -15.195 9.026 -61.590 1.00 28.00 100 SER A CA 1
ATOM 736 C C . SER A 1 100 ? -14.584 7.646 -61.826 1.00 28.00 100 SER A C 1
ATOM 738 O O . SER A 1 100 ? -13.395 7.442 -61.589 1.00 28.00 100 SER A O 1
ATOM 740 N N . ASN A 1 101 ? -15.431 6.715 -62.264 1.00 26.55 101 ASN A N 1
ATOM 741 C CA . ASN A 1 101 ? -15.062 5.425 -62.842 1.00 26.55 101 ASN A CA 1
ATOM 742 C C . ASN A 1 101 ? -14.505 5.633 -64.257 1.00 26.55 101 ASN A C 1
ATOM 744 O O . ASN A 1 101 ? -15.076 6.422 -65.001 1.00 26.55 101 ASN A O 1
ATOM 748 N N . GLU A 1 102 ? -13.464 4.883 -64.623 1.00 27.38 102 GLU A N 1
ATOM 749 C CA . GLU A 1 102 ? -13.429 3.937 -65.758 1.00 27.38 102 GLU A CA 1
ATOM 750 C C . GLU A 1 102 ? -11.982 3.494 -66.039 1.00 27.38 102 GLU A C 1
ATOM 752 O O . GLU A 1 102 ? -11.062 4.308 -66.036 1.00 27.38 102 GLU A O 1
ATOM 757 N N . GLY A 1 103 ? -11.794 2.195 -66.302 1.00 26.31 103 GLY A N 1
ATOM 758 C CA . GLY A 1 103 ? -10.551 1.656 -66.864 1.00 26.31 103 GLY A CA 1
ATOM 759 C C . GLY A 1 103 ? -10.072 0.357 -66.222 1.00 26.31 103 GLY A C 1
ATOM 760 O O . GLY A 1 103 ? -9.140 0.358 -65.426 1.00 26.31 103 GLY A O 1
ATOM 761 N N . VAL A 1 104 ? -10.689 -0.766 -66.593 1.00 28.92 104 VAL A N 1
ATOM 762 C CA . VAL A 1 104 ? -10.148 -2.112 -66.358 1.00 28.92 104 VAL A CA 1
ATOM 763 C C . VAL A 1 104 ? -8.944 -2.337 -67.279 1.00 28.92 104 VAL A C 1
ATOM 765 O O . VAL A 1 104 ? -9.080 -2.248 -68.497 1.00 28.92 104 VAL A O 1
ATOM 768 N N . SER A 1 105 ? -7.798 -2.718 -66.713 1.00 28.31 105 SER A N 1
ATOM 769 C CA . SER A 1 105 ? -6.815 -3.561 -67.403 1.00 28.31 105 SER A CA 1
ATOM 770 C C . SER A 1 105 ? -6.077 -4.445 -66.399 1.00 28.31 105 SER A C 1
ATOM 772 O O . SER A 1 105 ? -5.328 -3.961 -65.551 1.00 28.31 105 SER A O 1
ATOM 774 N N . GLU A 1 106 ? -6.300 -5.750 -66.506 1.00 32.38 106 GLU A N 1
ATOM 775 C CA . GLU A 1 106 ? -5.563 -6.788 -65.796 1.00 32.38 106 GLU A CA 1
ATOM 776 C C . GLU A 1 106 ? -4.123 -6.866 -66.317 1.00 32.38 106 GLU A C 1
ATOM 778 O O . GLU A 1 106 ? -3.911 -7.143 -67.499 1.00 32.38 106 GLU A O 1
ATOM 783 N N . LYS A 1 107 ? -3.145 -6.641 -65.432 1.00 31.39 107 LYS A N 1
ATOM 784 C CA . LYS A 1 107 ? -1.860 -7.360 -65.313 1.00 31.39 107 LYS A CA 1
ATOM 785 C C . LYS A 1 107 ? -1.002 -6.677 -64.241 1.00 31.39 107 LYS A C 1
ATOM 787 O O . LYS A 1 107 ? -0.970 -5.458 -64.160 1.00 31.39 107 LYS A O 1
ATOM 792 N N . ASP A 1 108 ? -0.328 -7.511 -63.451 1.00 27.52 108 ASP A N 1
ATOM 793 C CA . ASP A 1 108 ? 0.622 -7.215 -62.364 1.00 27.52 108 ASP A CA 1
ATOM 794 C C . ASP A 1 108 ? 0.059 -7.228 -60.934 1.00 27.52 108 ASP A C 1
ATOM 796 O O . ASP A 1 108 ? -0.023 -6.226 -60.225 1.00 27.52 108 ASP A O 1
ATOM 800 N N . VAL A 1 109 ? -0.195 -8.449 -60.449 1.00 30.98 109 VAL A N 1
ATOM 801 C CA . VAL A 1 109 ? -0.148 -8.776 -59.017 1.00 30.98 109 VAL A CA 1
ATOM 802 C C . VAL A 1 109 ? 1.316 -8.698 -58.562 1.00 30.98 109 VAL A C 1
ATOM 804 O O . VAL A 1 109 ? 2.006 -9.705 -58.419 1.00 30.98 109 VAL A O 1
ATOM 807 N N . LYS A 1 110 ? 1.822 -7.483 -58.331 1.00 29.33 110 LYS A N 1
ATOM 808 C CA . LYS A 1 110 ? 2.931 -7.283 -57.395 1.00 29.33 110 LYS A CA 1
ATOM 809 C C . LYS A 1 110 ? 2.313 -7.199 -56.012 1.00 29.33 110 LYS A C 1
ATOM 811 O O . LYS A 1 110 ? 1.613 -6.237 -55.703 1.00 29.33 110 LYS A O 1
ATOM 816 N N . MET A 1 111 ? 2.576 -8.218 -55.191 1.00 30.16 111 MET A N 1
ATOM 817 C CA . MET A 1 111 ? 2.370 -8.146 -53.749 1.00 30.16 111 MET A CA 1
ATOM 818 C C . MET A 1 111 ? 2.890 -6.794 -53.268 1.00 30.16 111 MET A C 1
ATOM 820 O O . MET A 1 111 ? 4.089 -6.510 -53.335 1.00 30.16 111 MET A O 1
ATOM 824 N N . LYS A 1 112 ? 1.974 -5.944 -52.809 1.00 24.66 112 LYS A N 1
ATOM 825 C CA . LYS A 1 112 ? 2.321 -4.762 -52.041 1.00 24.66 112 LYS A CA 1
ATOM 826 C C . LYS A 1 112 ? 2.879 -5.304 -50.731 1.00 24.66 112 LYS A C 1
ATOM 828 O O . LYS A 1 112 ? 2.125 -5.624 -49.820 1.00 24.66 112 LYS A O 1
ATOM 833 N N . LYS A 1 113 ? 4.200 -5.507 -50.699 1.00 28.45 113 LYS A N 1
ATOM 834 C CA . LYS A 1 113 ? 4.980 -5.728 -49.485 1.00 28.45 113 LYS A CA 1
ATOM 835 C C . LYS A 1 113 ? 4.610 -4.564 -48.574 1.00 28.45 113 LYS A C 1
ATOM 837 O O . LYS A 1 113 ? 5.009 -3.429 -48.831 1.00 28.45 113 LYS A O 1
ATOM 842 N N . THR A 1 114 ? 3.744 -4.816 -47.598 1.00 28.08 114 THR A N 1
ATOM 843 C CA . THR A 1 114 ? 3.528 -3.894 -46.490 1.00 28.08 114 THR A CA 1
ATOM 844 C C . THR A 1 114 ? 4.919 -3.589 -45.959 1.00 28.08 114 THR A C 1
ATOM 846 O O . THR A 1 114 ? 5.680 -4.521 -45.697 1.00 28.08 114 THR A O 1
ATOM 849 N N . ALA A 1 115 ? 5.296 -2.313 -45.947 1.00 28.08 115 ALA A N 1
ATOM 850 C CA . ALA A 1 115 ? 6.605 -1.881 -45.495 1.00 28.08 115 ALA A CA 1
ATOM 851 C C . ALA A 1 115 ? 6.813 -2.383 -44.058 1.00 28.08 115 ALA A C 1
ATOM 853 O O . ALA A 1 115 ? 6.258 -1.824 -43.116 1.00 28.08 115 ALA A O 1
ATOM 854 N N . ALA A 1 116 ? 7.556 -3.481 -43.911 1.00 34.72 116 ALA A N 1
ATOM 855 C CA . ALA A 1 116 ? 8.228 -3.804 -42.668 1.00 34.72 116 ALA A CA 1
ATOM 856 C C . ALA A 1 116 ? 9.213 -2.657 -42.436 1.00 34.72 116 ALA A C 1
ATOM 858 O O . ALA A 1 116 ? 9.955 -2.301 -43.350 1.00 34.72 116 ALA A O 1
ATOM 859 N N . SER A 1 117 ? 9.139 -2.010 -41.277 1.00 36.47 117 SER A N 1
ATOM 860 C CA . SER A 1 117 ? 10.040 -0.918 -40.927 1.00 36.47 117 SER A CA 1
ATOM 861 C C . SER A 1 117 ? 11.493 -1.386 -41.032 1.00 36.47 117 SER A C 1
ATOM 863 O O . SER A 1 117 ? 11.843 -2.394 -40.425 1.00 36.47 117 SER A O 1
ATOM 865 N N . ASP A 1 118 ? 12.326 -0.633 -41.753 1.00 38.16 118 ASP A N 1
ATOM 866 C CA . ASP A 1 118 ? 13.781 -0.814 -41.895 1.00 38.16 118 ASP A CA 1
ATOM 867 C C . ASP A 1 118 ? 14.555 -0.558 -40.573 1.00 38.16 118 ASP A C 1
ATOM 869 O O . ASP A 1 118 ? 15.556 0.157 -40.545 1.00 38.16 118 ASP A O 1
ATOM 873 N N . GLN A 1 119 ? 14.086 -1.081 -39.438 1.00 56.81 119 GLN A N 1
ATOM 874 C CA . GLN A 1 119 ? 14.834 -1.078 -38.179 1.00 56.81 119 GLN A CA 1
ATOM 875 C C . GLN A 1 119 ? 15.330 -2.494 -37.907 1.00 56.81 119 GLN A C 1
ATOM 877 O O . GLN A 1 119 ? 14.650 -3.307 -37.290 1.00 56.81 119 GLN A O 1
ATOM 882 N N . GLU A 1 120 ? 16.521 -2.784 -38.424 1.00 78.44 120 GLU A N 1
ATOM 883 C CA . GLU A 1 120 ? 17.260 -4.000 -38.106 1.00 78.44 120 GLU A CA 1
ATOM 884 C C . GLU A 1 120 ? 17.670 -3.971 -36.625 1.00 78.44 120 GLU A C 1
ATOM 886 O O . GLU A 1 120 ? 18.104 -2.933 -36.109 1.00 78.44 120 GLU A O 1
ATOM 891 N N . ILE A 1 121 ? 17.491 -5.095 -35.924 1.00 91.50 121 ILE A N 1
ATOM 892 C CA . ILE A 1 121 ? 17.979 -5.223 -34.549 1.00 91.50 121 ILE A CA 1
ATOM 893 C C . ILE A 1 121 ? 19.509 -5.184 -34.541 1.00 91.50 121 ILE A C 1
ATOM 895 O O . ILE A 1 121 ? 20.158 -5.595 -35.501 1.00 91.50 121 ILE A O 1
ATOM 899 N N . MET A 1 122 ? 20.104 -4.733 -33.442 1.00 93.06 122 MET A N 1
ATOM 900 C CA . MET A 1 122 ? 21.558 -4.599 -33.347 1.00 93.06 122 MET A CA 1
ATOM 901 C C . MET A 1 122 ? 22.071 -5.166 -32.030 1.00 93.06 122 MET A C 1
ATOM 903 O O . MET A 1 122 ? 21.510 -4.882 -30.973 1.00 93.06 122 MET A O 1
ATOM 907 N N . ILE A 1 123 ? 23.148 -5.951 -32.091 1.00 93.62 123 ILE A N 1
ATOM 908 C CA . ILE A 1 123 ? 23.859 -6.445 -30.909 1.00 93.62 123 ILE A CA 1
ATOM 909 C C . ILE A 1 123 ? 25.276 -5.877 -30.921 1.00 93.62 123 ILE A C 1
ATOM 911 O O . ILE A 1 123 ? 26.058 -6.174 -31.822 1.00 93.62 123 ILE A O 1
ATOM 915 N N . GLU A 1 124 ? 25.607 -5.087 -29.902 1.00 92.31 124 GLU A N 1
ATOM 916 C CA . GLU A 1 124 ? 26.936 -4.510 -29.693 1.00 92.31 124 GLU A CA 1
ATOM 917 C C . GLU A 1 124 ? 27.455 -4.925 -28.314 1.00 92.31 124 GLU A C 1
ATOM 919 O O . GLU A 1 124 ? 26.951 -4.484 -27.278 1.00 92.31 124 GLU A O 1
ATOM 924 N N . GLY A 1 125 ? 28.459 -5.805 -28.287 1.00 90.44 125 GLY A N 1
ATOM 925 C CA . GLY A 1 125 ? 28.959 -6.373 -27.036 1.00 90.44 125 GLY A CA 1
ATOM 926 C C . GLY A 1 125 ? 27.845 -7.084 -26.260 1.00 90.44 125 GLY A C 1
ATOM 927 O O . GLY A 1 125 ? 27.216 -8.003 -26.776 1.00 90.44 125 GLY A O 1
ATOM 928 N N . SER A 1 126 ? 27.596 -6.648 -25.024 1.00 93.25 126 SER A N 1
ATOM 929 C CA . SER A 1 126 ? 26.527 -7.146 -24.145 1.00 93.25 126 SER A CA 1
ATOM 930 C C . SER A 1 126 ? 25.228 -6.333 -24.239 1.00 93.25 126 SER A C 1
ATOM 932 O O . SER A 1 126 ? 24.424 -6.334 -23.309 1.00 93.25 126 SER A O 1
ATOM 934 N N . THR A 1 127 ? 25.005 -5.602 -25.332 1.00 95.75 127 THR A N 1
ATOM 935 C CA . THR A 1 127 ? 23.814 -4.761 -25.501 1.00 95.75 127 THR A CA 1
ATOM 936 C C . THR A 1 127 ? 23.010 -5.178 -26.722 1.00 95.75 127 THR A C 1
ATOM 938 O O . THR A 1 127 ? 23.557 -5.286 -27.815 1.00 95.75 127 THR A O 1
ATOM 941 N N . LEU A 1 128 ? 21.702 -5.364 -26.537 1.00 96.25 128 LEU A N 1
ATOM 942 C CA . LEU A 1 128 ? 20.726 -5.591 -27.599 1.00 96.25 128 LEU A CA 1
ATOM 943 C C . LEU A 1 128 ? 19.849 -4.348 -27.781 1.00 96.25 128 LEU A C 1
ATOM 945 O O . LEU A 1 128 ? 19.179 -3.908 -26.847 1.00 96.25 128 LEU A O 1
ATOM 949 N N . TYR A 1 129 ? 19.798 -3.837 -29.006 1.00 96.12 129 TYR A N 1
ATOM 950 C CA . TYR A 1 129 ? 18.892 -2.781 -29.442 1.00 96.12 129 TYR A CA 1
ATOM 951 C C . TYR A 1 129 ? 17.800 -3.387 -30.328 1.00 96.12 129 TYR A C 1
ATOM 953 O O . TYR A 1 129 ? 18.044 -3.695 -31.495 1.00 96.12 129 TYR A O 1
ATOM 961 N N . ALA A 1 130 ? 16.599 -3.566 -29.776 1.00 95.06 130 ALA A N 1
ATOM 962 C CA . ALA A 1 130 ? 15.444 -4.084 -30.512 1.00 95.06 130 ALA A CA 1
ATOM 963 C C . ALA A 1 130 ? 14.694 -2.977 -31.275 1.00 95.06 130 ALA A C 1
ATOM 965 O O . ALA A 1 130 ? 14.059 -3.252 -32.293 1.00 95.06 130 ALA A O 1
ATOM 966 N N . GLN A 1 131 ? 14.817 -1.720 -30.830 1.00 91.75 131 GLN A N 1
ATOM 967 C CA . GLN A 1 131 ? 14.360 -0.524 -31.552 1.00 91.75 131 GLN A CA 1
ATOM 968 C C . GLN A 1 131 ? 12.860 -0.546 -31.890 1.00 91.75 131 GLN A C 1
ATOM 970 O O . GLN A 1 131 ? 12.454 -0.103 -32.962 1.00 91.75 131 GLN A O 1
ATOM 975 N N . GLY A 1 132 ? 12.032 -1.066 -30.982 1.00 93.50 132 GLY A N 1
ATOM 976 C CA . GLY A 1 132 ? 10.593 -1.231 -31.192 1.00 93.50 132 GLY A CA 1
ATOM 977 C C . GLY A 1 132 ? 10.186 -2.572 -31.812 1.00 93.50 132 GLY A C 1
ATOM 978 O O . GLY A 1 132 ? 8.996 -2.851 -31.925 1.00 93.50 132 GLY A O 1
ATOM 979 N N . THR A 1 133 ? 11.145 -3.414 -32.206 1.00 95.00 133 THR A N 1
ATOM 980 C CA . THR A 1 133 ? 10.869 -4.741 -32.771 1.00 95.00 133 THR A CA 1
ATOM 981 C C . THR A 1 133 ? 10.520 -5.729 -31.664 1.00 95.00 133 THR A C 1
ATOM 983 O O . THR A 1 133 ? 11.270 -5.888 -30.704 1.00 95.00 133 THR A O 1
ATOM 986 N N . SER A 1 134 ? 9.402 -6.437 -31.814 1.00 96.50 134 SER A N 1
ATOM 987 C CA . SER A 1 134 ? 9.035 -7.534 -30.915 1.00 96.50 134 SER A CA 1
ATOM 988 C C . SER A 1 134 ? 9.945 -8.747 -31.107 1.00 96.50 134 SER A C 1
ATOM 990 O O . SER A 1 134 ? 10.135 -9.211 -32.234 1.00 96.50 134 SER A O 1
ATOM 992 N N . ILE A 1 135 ? 10.469 -9.277 -30.003 1.00 97.50 135 ILE A N 1
ATOM 993 C CA . ILE A 1 135 ? 11.502 -10.315 -29.982 1.00 97.50 135 ILE A CA 1
ATOM 994 C C . ILE A 1 135 ? 11.187 -11.449 -29.004 1.00 97.50 135 ILE A C 1
ATOM 996 O O . ILE A 1 135 ? 10.550 -11.254 -27.966 1.00 97.50 135 ILE A O 1
ATOM 1000 N N . VAL A 1 136 ? 11.731 -12.625 -29.313 1.00 98.06 136 VAL A N 1
ATOM 1001 C CA . VAL A 1 136 ? 11.820 -13.767 -28.396 1.00 98.06 136 VAL A CA 1
ATOM 1002 C C . VAL A 1 136 ? 13.293 -14.114 -28.187 1.00 98.06 136 VAL A C 1
ATOM 1004 O O . VAL A 1 136 ? 14.028 -14.292 -29.154 1.00 98.06 136 VAL A O 1
ATOM 1007 N N . ILE A 1 137 ? 13.742 -14.245 -26.941 1.00 97.06 137 ILE A N 1
ATOM 1008 C CA . ILE A 1 137 ? 15.093 -14.706 -26.604 1.00 97.06 137 ILE A CA 1
ATOM 1009 C C . ILE A 1 137 ? 14.992 -16.101 -26.005 1.00 97.06 137 ILE A C 1
ATOM 1011 O O . ILE A 1 137 ? 14.438 -16.286 -24.922 1.00 97.06 137 ILE A O 1
ATOM 1015 N N . LYS A 1 138 ? 15.550 -17.091 -26.700 1.00 96.19 138 LYS A N 1
ATOM 1016 C CA . LYS A 1 138 ? 15.509 -18.496 -26.279 1.00 96.19 138 LYS A CA 1
ATOM 1017 C C . LYS A 1 138 ? 16.748 -19.249 -26.735 1.00 96.19 138 LYS A C 1
ATOM 1019 O O . LYS A 1 138 ? 17.467 -18.790 -27.623 1.00 96.19 138 LYS A O 1
ATOM 1024 N N . LYS A 1 139 ? 16.979 -20.420 -26.138 1.00 95.38 139 LYS A N 1
ATOM 1025 C CA . LYS A 1 139 ? 17.993 -21.366 -26.616 1.00 95.38 139 LYS A CA 1
ATOM 1026 C C . LYS A 1 139 ? 17.553 -22.015 -27.925 1.00 95.38 139 LYS A C 1
ATOM 1028 O O . LYS A 1 139 ? 16.385 -22.372 -28.063 1.00 95.38 139 LYS A O 1
ATOM 1033 N N . ASP A 1 140 ? 18.491 -22.181 -28.847 1.00 95.44 140 ASP A N 1
ATOM 1034 C CA . ASP A 1 140 ? 18.290 -22.939 -30.081 1.00 95.44 140 ASP A CA 1
ATOM 1035 C C . ASP A 1 140 ? 18.864 -24.365 -29.966 1.00 95.44 140 ASP A C 1
ATOM 1037 O O . ASP A 1 140 ? 19.367 -24.767 -28.914 1.00 95.44 140 ASP A O 1
ATOM 1041 N N . SER A 1 141 ? 18.802 -25.147 -31.046 1.00 93.94 141 SER A N 1
ATOM 1042 C CA . SER A 1 141 ? 19.253 -26.542 -31.104 1.00 93.94 141 SER A CA 1
ATOM 1043 C C . SER A 1 141 ? 20.738 -26.745 -30.785 1.00 93.94 141 SER A C 1
ATOM 1045 O O . SER A 1 141 ? 21.137 -27.846 -30.418 1.00 93.94 141 SER A O 1
ATOM 1047 N N . ASP A 1 142 ? 21.564 -25.705 -30.920 1.00 94.81 142 ASP A N 1
ATOM 1048 C CA . ASP A 1 142 ? 22.986 -25.712 -30.546 1.00 94.81 142 ASP A CA 1
ATOM 1049 C C . ASP A 1 142 ? 23.227 -25.442 -29.043 1.00 94.81 142 ASP A C 1
ATOM 1051 O O . ASP A 1 142 ? 24.370 -25.421 -28.582 1.00 94.81 142 ASP A O 1
ATOM 1055 N N . GLY A 1 143 ? 22.154 -25.234 -28.270 1.00 93.44 143 GLY A N 1
ATOM 1056 C CA . GLY A 1 143 ? 22.180 -24.967 -26.834 1.00 93.44 143 GLY A CA 1
ATOM 1057 C C . GLY A 1 143 ? 22.504 -23.519 -26.450 1.00 93.44 143 GLY A C 1
ATOM 1058 O O . GLY A 1 143 ? 22.443 -23.191 -25.259 1.00 93.44 143 GLY A O 1
ATOM 1059 N N . LYS A 1 144 ? 22.822 -22.642 -27.411 1.00 95.56 144 LYS A N 1
ATOM 1060 C CA . LYS A 1 144 ? 23.085 -21.214 -27.183 1.00 95.56 144 LYS A CA 1
ATOM 1061 C C . LYS A 1 144 ? 21.802 -20.401 -27.326 1.00 95.56 144 LYS A C 1
ATOM 1063 O O . LYS A 1 144 ? 20.875 -20.806 -28.020 1.00 95.56 144 LYS A O 1
ATOM 1068 N N . ALA A 1 145 ? 21.739 -19.258 -26.647 1.00 95.81 145 ALA A N 1
ATOM 1069 C CA . ALA A 1 145 ? 20.600 -18.352 -26.737 1.00 95.81 145 ALA A CA 1
ATOM 1070 C C . ALA A 1 145 ? 20.757 -17.371 -27.901 1.00 95.81 145 ALA A C 1
ATOM 1072 O O . ALA A 1 145 ? 21.847 -16.850 -28.113 1.00 95.81 145 ALA A O 1
ATOM 1073 N N . TYR A 1 146 ? 19.668 -17.092 -28.612 1.00 96.56 146 TYR A N 1
ATOM 1074 C CA . TYR A 1 146 ? 19.622 -16.151 -29.734 1.00 96.56 146 TYR A CA 1
ATOM 1075 C C . TYR A 1 146 ? 18.364 -15.290 -29.671 1.00 96.56 146 TYR A C 1
ATOM 1077 O O . TYR A 1 146 ? 17.424 -15.596 -28.933 1.00 96.56 146 TYR A O 1
ATOM 1085 N N . VAL A 1 147 ? 18.357 -14.218 -30.465 1.00 97.19 147 VAL A N 1
ATOM 1086 C CA . VAL A 1 147 ? 17.199 -13.339 -30.650 1.00 97.19 147 VAL A CA 1
ATOM 1087 C C . VAL A 1 147 ? 16.413 -13.801 -31.873 1.00 97.19 147 VAL A C 1
ATOM 1089 O O . VAL A 1 147 ? 16.961 -13.904 -32.970 1.00 97.19 147 VAL A O 1
ATOM 1092 N N . PHE A 1 148 ? 15.127 -14.062 -31.684 1.00 97.50 148 PHE A N 1
ATOM 1093 C CA . PHE A 1 148 ? 14.178 -14.486 -32.705 1.00 97.50 148 PHE A CA 1
ATOM 1094 C C . PHE A 1 148 ? 13.098 -13.428 -32.919 1.00 97.50 148 PHE A C 1
ATOM 1096 O O . PHE A 1 148 ? 12.884 -12.557 -32.072 1.00 97.50 148 PHE A O 1
ATOM 1103 N N . ASP A 1 149 ? 12.394 -13.540 -34.044 1.00 95.31 149 ASP A N 1
ATOM 1104 C CA . ASP A 1 149 ? 11.176 -12.780 -34.307 1.00 95.31 149 ASP A CA 1
ATOM 1105 C C . ASP A 1 149 ? 10.091 -13.045 -33.248 1.00 95.31 149 ASP A C 1
ATOM 1107 O O . ASP A 1 149 ? 10.175 -13.984 -32.454 1.00 95.31 149 ASP A O 1
ATOM 1111 N N . ALA A 1 150 ? 9.037 -12.228 -33.251 1.00 93.94 150 ALA A N 1
ATOM 1112 C CA . ALA A 1 150 ? 7.925 -12.342 -32.305 1.00 93.94 150 ALA A CA 1
ATOM 1113 C C . ALA A 1 150 ? 7.217 -13.712 -32.321 1.00 93.94 150 ALA A C 1
ATOM 1115 O O . ALA A 1 150 ? 6.575 -14.081 -31.342 1.00 93.94 150 ALA A O 1
ATOM 1116 N N . SER A 1 151 ? 7.312 -14.465 -33.424 1.00 93.81 151 SER A N 1
ATOM 1117 C CA . SER A 1 151 ? 6.760 -15.822 -33.524 1.00 93.81 151 SER A CA 1
ATOM 1118 C C . SER A 1 151 ? 7.714 -16.896 -32.989 1.00 93.81 151 SER A C 1
ATOM 1120 O O . SER A 1 151 ? 7.323 -18.051 -32.832 1.00 93.81 151 SER A O 1
ATOM 1122 N N . GLY A 1 152 ? 8.963 -16.523 -32.701 1.00 94.69 152 GLY A N 1
ATOM 1123 C CA . GLY A 1 152 ? 10.025 -17.404 -32.244 1.00 94.69 152 GLY A CA 1
ATOM 1124 C C . GLY A 1 152 ? 10.571 -18.329 -33.333 1.00 94.69 152 GLY A C 1
ATOM 1125 O O . GLY A 1 152 ? 11.203 -19.327 -32.988 1.00 94.69 152 GLY A O 1
ATOM 1126 N N . ASN A 1 153 ? 10.314 -18.057 -34.615 1.00 93.75 153 ASN A N 1
ATOM 1127 C CA . ASN A 1 153 ? 10.609 -19.000 -35.701 1.00 93.75 153 ASN A CA 1
ATOM 1128 C C . ASN A 1 153 ? 11.890 -18.659 -36.461 1.00 93.75 153 ASN A C 1
ATOM 1130 O O . ASN A 1 153 ? 12.650 -19.562 -36.805 1.00 93.75 153 ASN A O 1
ATOM 1134 N N . SER A 1 154 ? 12.152 -17.373 -36.693 1.00 94.69 154 SER A N 1
ATOM 1135 C CA . SER A 1 154 ? 13.326 -16.922 -37.448 1.00 94.69 154 SER A CA 1
ATOM 1136 C C . SER A 1 154 ? 14.305 -16.218 -36.524 1.00 94.69 154 SER A C 1
ATOM 1138 O O . SER A 1 154 ? 13.904 -15.337 -35.760 1.00 94.69 154 SER A O 1
ATOM 1140 N N . ARG A 1 155 ? 15.592 -16.573 -36.603 1.00 95.38 155 ARG A N 1
ATOM 1141 C CA . ARG A 1 155 ? 16.654 -15.798 -35.951 1.00 95.38 155 ARG A CA 1
ATOM 1142 C C . ARG A 1 155 ? 16.719 -14.410 -36.589 1.00 95.38 155 ARG A C 1
ATOM 1144 O O . ARG A 1 155 ? 16.714 -14.287 -37.810 1.00 95.38 155 ARG A O 1
ATOM 1151 N N . LEU A 1 156 ? 16.794 -13.383 -35.751 1.00 94.81 156 LEU A N 1
ATOM 1152 C CA . LEU A 1 156 ? 17.019 -11.999 -36.169 1.00 94.81 156 LEU A CA 1
ATOM 1153 C C . LEU A 1 156 ? 18.503 -11.608 -36.091 1.00 94.81 156 LEU A C 1
ATOM 1155 O O . LEU A 1 156 ? 18.905 -10.604 -36.665 1.00 94.81 156 LEU A O 1
ATOM 1159 N N . SER A 1 157 ? 19.316 -12.386 -35.371 1.00 92.12 157 SER A N 1
ATOM 1160 C CA . SER A 1 157 ? 20.769 -12.234 -35.307 1.00 92.12 157 SER A CA 1
ATOM 1161 C C . SER A 1 157 ? 21.436 -13.584 -35.052 1.00 92.12 157 SER A C 1
ATOM 1163 O O . SER A 1 157 ? 20.953 -14.378 -34.242 1.00 92.12 157 SER A O 1
ATOM 1165 N N . ASP A 1 158 ? 22.576 -13.818 -35.704 1.00 91.69 158 ASP A N 1
ATOM 1166 C CA . ASP A 1 158 ? 23.439 -14.981 -35.465 1.00 91.69 158 ASP A CA 1
ATOM 1167 C C . ASP A 1 158 ? 24.431 -14.770 -34.310 1.00 91.69 158 ASP A C 1
ATOM 1169 O O . ASP A 1 158 ? 25.216 -15.665 -33.988 1.00 91.69 158 ASP A O 1
ATOM 1173 N N . THR A 1 159 ? 24.401 -13.604 -33.658 1.00 92.88 159 THR A N 1
ATOM 1174 C CA . THR A 1 159 ? 25.188 -13.341 -32.451 1.00 92.88 159 THR A CA 1
ATOM 1175 C C . THR A 1 159 ? 24.481 -13.947 -31.234 1.00 92.88 159 THR A C 1
ATOM 1177 O O . THR A 1 159 ? 23.346 -13.561 -30.938 1.00 92.88 159 THR A O 1
ATOM 1180 N N . PRO A 1 160 ? 25.118 -14.877 -30.496 1.00 92.62 160 PRO A N 1
ATOM 1181 C CA . PRO A 1 160 ? 24.519 -15.448 -29.297 1.00 92.62 160 PRO A CA 1
ATOM 1182 C C . PRO A 1 160 ? 24.325 -14.406 -28.190 1.00 92.62 160 PRO A C 1
ATOM 1184 O O . PRO A 1 160 ? 25.203 -13.584 -27.933 1.00 92.62 160 PRO A O 1
ATOM 1187 N N . VAL A 1 161 ? 23.212 -14.513 -27.469 1.00 92.25 161 VAL A N 1
ATOM 1188 C CA . VAL A 1 161 ? 22.954 -13.791 -26.220 1.00 92.25 161 VAL A CA 1
ATOM 1189 C C . VAL A 1 161 ? 23.619 -14.548 -25.070 1.00 92.25 161 VAL A C 1
ATOM 1191 O O . VAL A 1 161 ? 23.389 -15.744 -24.882 1.00 92.25 161 VAL A O 1
ATOM 1194 N N . THR A 1 162 ? 24.436 -13.861 -24.277 1.00 84.56 162 THR A N 1
ATOM 1195 C CA . THR A 1 162 ? 25.067 -14.427 -23.074 1.00 84.56 162 THR A CA 1
ATOM 1196 C C . THR A 1 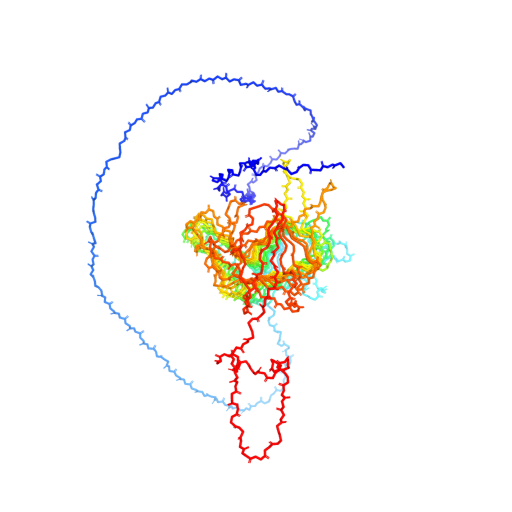162 ? 24.508 -13.791 -21.803 1.00 84.56 162 THR A C 1
ATOM 1198 O O . THR A 1 162 ? 23.780 -12.799 -21.851 1.00 84.56 162 THR A O 1
ATOM 1201 N N . SER A 1 163 ? 24.859 -14.343 -20.638 1.00 78.50 163 SER A N 1
ATOM 1202 C CA . SER A 1 163 ? 24.541 -13.709 -19.355 1.00 78.50 163 SER A CA 1
ATOM 1203 C C . SER A 1 163 ? 25.087 -12.281 -19.307 1.00 78.50 163 SER A C 1
ATOM 1205 O O . SER A 1 163 ? 26.209 -12.039 -19.755 1.00 78.50 163 SER A O 1
ATOM 1207 N N . GLY A 1 164 ? 24.316 -11.357 -18.733 1.00 82.50 164 GLY A N 1
ATOM 1208 C CA . GLY A 1 164 ? 24.739 -9.966 -18.549 1.00 82.50 164 GLY A CA 1
ATOM 1209 C C . GLY A 1 164 ? 24.213 -8.982 -19.597 1.00 82.50 164 GLY A C 1
ATOM 1210 O O . GLY A 1 164 ? 24.560 -7.808 -19.531 1.00 82.50 164 GLY A O 1
ATOM 1211 N N . PHE A 1 165 ? 23.378 -9.425 -20.542 1.00 92.69 165 PHE A N 1
ATOM 1212 C CA . PHE A 1 165 ? 22.870 -8.540 -21.591 1.00 92.69 165 PHE A CA 1
ATOM 1213 C C . PHE A 1 165 ? 21.934 -7.443 -21.062 1.00 92.69 165 PHE A C 1
ATOM 1215 O O . PHE A 1 165 ? 21.068 -7.707 -20.223 1.00 92.69 165 PHE A O 1
ATOM 1222 N N . THR A 1 166 ? 22.075 -6.237 -21.612 1.00 96.12 166 THR A N 1
ATOM 1223 C CA . THR A 1 166 ? 21.116 -5.132 -21.473 1.00 96.12 166 THR A CA 1
ATOM 1224 C C . THR A 1 166 ? 20.266 -5.045 -22.733 1.00 96.12 166 THR A C 1
ATOM 1226 O O . THR A 1 166 ? 20.798 -5.011 -23.842 1.00 96.12 166 THR A O 1
ATOM 1229 N N . ILE A 1 167 ? 18.946 -4.996 -22.569 1.00 96.81 167 ILE A N 1
ATOM 1230 C CA . ILE A 1 167 ? 17.985 -4.954 -23.671 1.00 96.81 167 ILE A CA 1
ATOM 1231 C C . ILE A 1 167 ? 17.310 -3.587 -23.707 1.00 96.81 167 ILE A C 1
ATOM 1233 O O . ILE A 1 167 ? 16.682 -3.176 -22.733 1.00 96.81 167 ILE A O 1
ATOM 1237 N N . TYR A 1 168 ? 17.380 -2.925 -24.857 1.00 97.12 168 TYR A N 1
ATOM 1238 C CA . TYR A 1 168 ? 16.554 -1.774 -25.205 1.00 97.12 168 TYR A CA 1
ATOM 1239 C C . TYR A 1 168 ? 15.430 -2.253 -26.129 1.00 97.12 168 TYR A C 1
ATOM 1241 O O . TYR A 1 168 ? 15.650 -2.448 -27.325 1.00 97.12 168 TYR A O 1
ATOM 1249 N N . GLY A 1 169 ? 14.256 -2.517 -25.547 1.00 95.75 169 GLY A N 1
ATOM 1250 C CA . GLY A 1 169 ? 13.063 -3.009 -26.241 1.00 95.75 169 GLY A CA 1
ATOM 1251 C C . GLY A 1 169 ? 12.459 -1.958 -27.162 1.00 95.75 169 GLY A C 1
ATOM 1252 O O . GLY A 1 169 ? 12.347 -2.169 -28.368 1.00 95.75 169 GLY A O 1
ATOM 1253 N N . GLY A 1 170 ? 12.128 -0.802 -26.585 1.00 95.50 170 GLY A N 1
ATOM 1254 C CA . GLY A 1 170 ? 11.869 0.430 -27.320 1.00 95.50 170 GLY A CA 1
ATOM 1255 C C . GLY A 1 170 ? 13.143 0.984 -27.965 1.00 95.50 170 GLY A C 1
ATOM 1256 O O . GLY A 1 170 ? 14.073 0.251 -28.305 1.00 95.50 170 GLY A O 1
ATOM 1257 N N . GLY A 1 171 ? 13.201 2.299 -28.148 1.00 93.94 171 GLY A N 1
ATOM 1258 C CA . GLY A 1 171 ? 14.393 2.938 -28.695 1.00 93.94 171 GLY A CA 1
ATOM 1259 C C . GLY A 1 171 ? 15.411 3.359 -27.634 1.00 93.94 171 GLY A C 1
ATOM 1260 O O . GLY A 1 171 ? 15.069 3.544 -26.467 1.00 93.94 171 GLY A O 1
ATOM 1261 N N . LYS A 1 172 ? 16.668 3.555 -28.046 1.00 96.56 172 LYS A N 1
ATOM 1262 C CA . LYS A 1 172 ? 17.683 4.273 -27.256 1.00 96.56 172 LYS A CA 1
ATOM 1263 C C . LYS A 1 172 ? 17.973 5.619 -27.907 1.00 96.56 172 LYS A C 1
ATOM 1265 O O . LYS A 1 172 ? 18.535 5.652 -29.000 1.00 96.56 172 LYS A O 1
ATOM 1270 N N . ASN A 1 173 ? 17.583 6.708 -27.245 1.00 97.19 173 ASN A N 1
ATOM 1271 C CA . ASN A 1 173 ? 17.688 8.087 -27.742 1.00 97.19 173 ASN A CA 1
ATOM 1272 C C . ASN A 1 173 ? 17.068 8.298 -29.139 1.00 97.19 173 ASN A C 1
ATOM 1274 O O . ASN A 1 173 ? 17.466 9.196 -29.882 1.00 97.19 173 ASN A O 1
ATOM 1278 N N . LYS A 1 174 ? 16.127 7.431 -29.522 1.00 95.56 174 LYS A N 1
ATOM 1279 C CA . LYS A 1 174 ? 15.391 7.501 -30.782 1.00 95.56 174 LYS A CA 1
ATOM 1280 C C . LYS A 1 174 ? 13.966 6.983 -30.567 1.00 95.56 174 LYS A C 1
ATOM 1282 O O . LYS A 1 174 ? 13.828 5.937 -29.939 1.00 95.56 174 LYS A O 1
ATOM 1287 N N . PRO A 1 175 ? 12.919 7.628 -31.106 1.00 96.50 175 PRO A N 1
ATOM 1288 C CA . PRO A 1 175 ? 11.552 7.133 -30.969 1.00 96.50 175 PRO A CA 1
ATOM 1289 C C . PRO A 1 175 ? 11.330 5.780 -31.646 1.00 96.50 175 PRO A C 1
ATOM 1291 O O . PRO A 1 175 ? 11.960 5.465 -32.661 1.00 96.50 175 PRO A O 1
ATOM 1294 N N . ALA A 1 176 ? 10.358 5.034 -31.130 1.00 95.12 176 ALA A N 1
ATOM 1295 C CA . ALA A 1 176 ? 9.876 3.779 -31.694 1.00 95.12 176 ALA A CA 1
ATOM 1296 C C . ALA A 1 176 ? 8.348 3.812 -31.894 1.00 95.12 176 ALA A C 1
ATOM 1298 O O . ALA A 1 176 ? 7.619 4.608 -31.291 1.00 95.12 176 ALA A O 1
ATOM 1299 N N . LYS A 1 177 ? 7.839 2.959 -32.788 1.00 93.12 177 LYS A N 1
ATOM 1300 C CA . LYS A 1 177 ? 6.404 2.876 -33.099 1.00 93.12 177 LYS A CA 1
ATOM 1301 C C . LYS A 1 177 ? 5.893 1.449 -33.016 1.00 93.12 177 LYS A C 1
ATOM 1303 O O . LYS A 1 177 ? 6.612 0.521 -33.366 1.00 93.12 177 LYS A O 1
ATOM 1308 N N . GLY A 1 178 ? 4.619 1.311 -32.665 1.00 93.62 178 GLY A N 1
ATOM 1309 C CA . GLY A 1 178 ? 3.954 0.021 -32.552 1.00 93.62 178 GLY A CA 1
ATOM 1310 C C . GLY A 1 178 ? 4.143 -0.619 -31.181 1.00 93.62 178 GLY A C 1
ATOM 1311 O O . GLY A 1 178 ? 4.732 -0.043 -30.271 1.00 93.62 178 GLY A O 1
ATOM 1312 N N . ASN A 1 179 ? 3.586 -1.818 -31.033 1.00 97.12 179 ASN A N 1
ATOM 1313 C CA . ASN A 1 179 ? 3.665 -2.570 -29.787 1.00 97.12 179 ASN A CA 1
ATOM 1314 C C . ASN A 1 179 ? 5.006 -3.298 -29.687 1.00 97.12 179 ASN A C 1
ATOM 1316 O O . ASN A 1 179 ? 5.427 -3.937 -30.650 1.00 97.12 179 ASN A O 1
ATOM 1320 N N . VAL A 1 180 ? 5.604 -3.270 -28.499 1.00 96.75 180 VAL A N 1
ATOM 1321 C CA . VAL A 1 180 ? 6.835 -3.990 -28.167 1.00 96.75 180 VAL A CA 1
ATOM 1322 C C . VAL A 1 180 ? 6.492 -5.223 -27.346 1.00 96.75 180 VAL A C 1
ATOM 1324 O O . VAL A 1 180 ? 5.790 -5.142 -26.339 1.00 96.75 180 VAL A O 1
ATOM 1327 N N . THR A 1 181 ? 7.002 -6.378 -27.760 1.00 98.00 181 THR A N 1
ATOM 1328 C CA . THR A 1 181 ? 6.974 -7.616 -26.973 1.00 98.00 181 THR A CA 1
ATOM 1329 C C . THR A 1 181 ? 8.391 -8.129 -26.768 1.00 98.00 181 THR A C 1
ATOM 1331 O O . THR A 1 181 ? 9.143 -8.258 -27.729 1.00 98.00 181 THR A O 1
ATOM 1334 N N . ILE A 1 182 ? 8.750 -8.428 -25.523 1.00 98.19 182 ILE A N 1
ATOM 1335 C CA . ILE A 1 182 ? 10.022 -9.044 -25.144 1.00 98.19 182 ILE A CA 1
ATOM 1336 C C . ILE A 1 182 ? 9.688 -10.320 -24.377 1.00 98.19 182 ILE A C 1
ATOM 1338 O O . ILE A 1 182 ? 9.276 -10.252 -23.221 1.00 98.19 182 ILE A O 1
ATOM 1342 N N . ASP A 1 183 ? 9.854 -11.478 -25.009 1.00 98.06 183 ASP A N 1
ATOM 1343 C CA . ASP A 1 183 ? 9.664 -12.778 -24.356 1.00 98.06 183 ASP A CA 1
ATOM 1344 C C . ASP A 1 183 ? 11.014 -13.469 -24.147 1.00 98.06 183 ASP A C 1
ATOM 1346 O O . ASP A 1 183 ? 11.697 -13.834 -25.102 1.00 98.06 183 ASP A O 1
ATOM 1350 N N . ILE A 1 184 ? 11.419 -13.634 -22.892 1.00 96.75 184 ILE A N 1
ATOM 1351 C CA . ILE A 1 184 ? 12.672 -14.281 -22.503 1.00 96.75 184 ILE A CA 1
ATOM 1352 C C . ILE A 1 184 ? 12.354 -15.665 -21.940 1.00 96.75 184 ILE A C 1
ATOM 1354 O O . ILE A 1 184 ? 11.650 -15.806 -20.938 1.00 96.75 184 ILE A O 1
ATOM 1358 N N . GLN A 1 185 ? 12.916 -16.699 -22.565 1.00 96.12 185 GLN A N 1
ATOM 1359 C CA . GLN A 1 185 ? 12.634 -18.099 -22.258 1.00 96.12 185 GLN A CA 1
ATOM 1360 C C . GLN A 1 185 ? 13.885 -18.807 -21.738 1.00 96.12 185 GLN A C 1
ATOM 1362 O O . GLN A 1 185 ? 14.713 -19.299 -22.506 1.00 96.12 185 GLN A O 1
ATOM 1367 N N . ASN A 1 186 ? 14.002 -18.891 -20.412 1.00 93.81 186 ASN A N 1
ATOM 1368 C CA . ASN A 1 186 ? 15.077 -19.578 -19.694 1.00 93.81 186 ASN A CA 1
ATOM 1369 C C . ASN A 1 186 ? 16.487 -19.081 -20.080 1.00 93.81 186 ASN A C 1
ATOM 1371 O O . ASN A 1 186 ? 17.428 -19.867 -20.245 1.00 93.81 186 ASN A O 1
ATOM 1375 N N . VAL A 1 187 ? 16.620 -17.761 -20.251 1.00 93.56 187 VAL A N 1
ATOM 1376 C CA . VAL A 1 187 ? 17.873 -17.059 -20.560 1.00 93.56 187 VAL A CA 1
ATOM 1377 C C . VAL A 1 187 ? 18.071 -15.941 -19.544 1.00 93.56 187 VAL A C 1
ATOM 1379 O O . VAL A 1 187 ? 17.166 -15.150 -19.298 1.00 93.56 187 VAL A O 1
ATOM 1382 N N . GLN A 1 188 ? 19.255 -15.879 -18.940 1.00 91.56 188 GLN A N 1
ATOM 1383 C CA . GLN A 1 188 ? 19.576 -14.846 -17.961 1.00 91.56 188 GLN A CA 1
ATOM 1384 C C . GLN A 1 188 ? 20.044 -13.565 -18.657 1.00 91.56 188 GLN A C 1
ATOM 1386 O O . GLN A 1 188 ? 21.009 -13.587 -19.420 1.00 91.56 188 GLN A O 1
ATOM 1391 N N . VAL A 1 189 ? 19.408 -12.444 -18.325 1.00 92.44 189 VAL A N 1
ATOM 1392 C CA . VAL A 1 189 ? 19.783 -11.093 -18.770 1.00 92.44 189 VAL A CA 1
ATOM 1393 C C . VAL A 1 189 ? 20.031 -10.189 -17.560 1.00 92.44 189 VAL A C 1
ATOM 1395 O O . VAL A 1 189 ? 19.661 -10.531 -16.433 1.00 92.44 189 VAL A O 1
ATOM 1398 N N . SER A 1 190 ? 20.710 -9.063 -17.773 1.00 92.62 190 SER A N 1
ATOM 1399 C CA . SER A 1 190 ? 21.030 -8.103 -16.708 1.00 92.62 190 SER A CA 1
ATOM 1400 C C . SER A 1 190 ? 19.922 -7.072 -16.522 1.00 92.62 190 SER A C 1
ATOM 1402 O O . SER A 1 190 ? 19.457 -6.840 -15.404 1.00 92.62 190 SER A O 1
ATOM 1404 N N . ARG A 1 191 ? 19.484 -6.456 -17.625 1.00 95.06 191 ARG A N 1
ATOM 1405 C CA . ARG A 1 191 ? 18.523 -5.357 -17.577 1.00 95.06 191 ARG A CA 1
ATOM 1406 C C . ARG A 1 191 ? 17.625 -5.314 -18.802 1.00 95.06 191 ARG A C 1
ATOM 1408 O O . ARG A 1 191 ? 18.079 -5.576 -19.915 1.00 95.06 191 ARG A O 1
ATOM 1415 N N . ILE A 1 192 ? 16.371 -4.927 -18.592 1.00 97.00 192 ILE A N 1
ATOM 1416 C CA . ILE A 1 192 ? 15.379 -4.729 -19.648 1.00 97.00 192 ILE A CA 1
ATOM 1417 C C . ILE A 1 192 ? 14.800 -3.315 -19.546 1.00 97.00 192 ILE A C 1
ATOM 1419 O O . ILE A 1 192 ? 14.247 -2.953 -18.510 1.00 97.00 192 ILE A O 1
ATOM 1423 N N . TYR A 1 193 ? 14.897 -2.547 -20.630 1.00 97.56 193 TYR A N 1
ATOM 1424 C CA . TYR A 1 193 ? 14.186 -1.286 -20.842 1.00 97.56 193 TYR A CA 1
ATOM 1425 C C . TYR A 1 193 ? 13.067 -1.516 -21.861 1.00 97.56 193 TYR A C 1
ATOM 1427 O O . TYR A 1 193 ? 13.320 -1.573 -23.066 1.00 97.56 193 TYR A O 1
ATOM 1435 N N . GLY A 1 194 ? 11.838 -1.691 -21.380 1.00 96.75 194 GLY A N 1
ATOM 1436 C CA . GLY A 1 194 ? 10.671 -2.025 -22.191 1.00 96.75 194 GLY A CA 1
ATOM 1437 C C . GLY A 1 194 ? 10.248 -0.892 -23.120 1.00 96.75 194 GLY A C 1
ATOM 1438 O O . GLY A 1 194 ? 10.278 -1.055 -24.339 1.00 96.75 194 GLY A O 1
ATOM 1439 N N . GLY A 1 195 ? 9.896 0.261 -22.546 1.00 95.94 195 GLY A N 1
ATOM 1440 C CA . GLY A 1 195 ? 9.381 1.427 -23.271 1.00 95.94 195 GLY A CA 1
ATOM 1441 C C . GLY A 1 195 ? 10.429 2.223 -24.049 1.00 95.94 195 GLY A C 1
ATOM 1442 O O . GLY A 1 195 ? 10.094 2.868 -25.035 1.00 95.94 195 GLY A O 1
ATOM 1443 N N . GLY A 1 196 ? 11.699 2.141 -23.650 1.00 96.38 196 GLY A N 1
ATOM 1444 C CA . GLY A 1 196 ? 12.809 2.874 -24.262 1.00 96.38 196 GLY A CA 1
ATOM 1445 C C . GLY A 1 196 ? 13.745 3.485 -23.222 1.00 96.38 196 GLY A C 1
ATOM 1446 O O . GLY A 1 196 ? 13.496 3.410 -22.019 1.00 96.38 196 GLY A O 1
ATOM 1447 N N . PHE A 1 197 ? 14.838 4.083 -23.686 1.00 98.38 197 PHE A N 1
ATOM 1448 C CA . PHE A 1 197 ? 15.821 4.761 -22.847 1.00 98.38 197 PHE A CA 1
ATOM 1449 C C . PHE A 1 197 ? 16.256 6.076 -23.480 1.00 98.38 197 PHE A C 1
ATOM 1451 O O . PHE A 1 197 ? 16.693 6.096 -24.631 1.00 98.38 197 PHE A O 1
ATOM 1458 N N . SER A 1 198 ? 16.218 7.152 -22.705 1.00 98.56 198 SER A N 1
ATOM 1459 C CA . SER A 1 198 ? 16.702 8.467 -23.103 1.00 98.56 198 SER A CA 1
ATOM 1460 C C . SER A 1 198 ? 17.682 9.009 -22.066 1.00 98.56 198 SER A C 1
ATOM 1462 O O . SER A 1 198 ? 17.316 9.139 -20.903 1.00 98.56 198 SER A O 1
ATOM 1464 N N . ASP A 1 199 ? 18.890 9.395 -22.484 1.00 97.62 199 ASP A N 1
ATOM 1465 C CA . ASP A 1 199 ? 19.867 10.116 -21.646 1.00 97.62 199 ASP A CA 1
ATOM 1466 C C . ASP A 1 199 ? 19.880 11.641 -21.873 1.00 97.62 199 ASP A C 1
ATOM 1468 O O . ASP A 1 199 ? 20.696 12.361 -21.288 1.00 97.62 199 ASP A O 1
ATOM 1472 N N . GLY A 1 200 ? 18.989 12.128 -22.743 1.00 97.38 200 GLY A N 1
ATOM 1473 C CA . GLY A 1 200 ? 18.878 13.536 -23.120 1.00 97.38 200 GLY A CA 1
ATOM 1474 C C . GLY A 1 200 ? 19.540 13.893 -24.451 1.00 97.38 200 GLY A C 1
ATOM 1475 O O . GLY A 1 200 ? 19.424 15.031 -24.896 1.00 97.38 200 GLY A O 1
ATOM 1476 N N . THR A 1 201 ? 20.208 12.943 -25.117 1.00 97.88 201 THR A N 1
ATOM 1477 C CA . THR A 1 201 ? 20.744 13.158 -26.479 1.00 97.88 201 THR A CA 1
ATOM 1478 C C . THR A 1 201 ? 19.691 13.016 -27.582 1.00 97.88 201 THR A C 1
ATOM 1480 O O . THR A 1 201 ? 19.906 13.477 -28.702 1.00 97.88 201 THR A O 1
ATOM 1483 N N . GLY A 1 202 ? 18.545 12.411 -27.269 1.00 97.31 202 GLY A N 1
ATOM 1484 C CA . GLY A 1 202 ? 17.375 12.290 -28.136 1.00 97.31 202 GLY A CA 1
ATOM 1485 C C . GLY A 1 202 ? 16.216 11.642 -27.381 1.00 97.31 202 GLY A C 1
ATOM 1486 O O . GLY A 1 202 ? 16.444 10.957 -26.387 1.00 97.31 202 GLY A O 1
ATOM 1487 N N . ASN A 1 203 ? 14.975 11.848 -27.828 1.00 97.06 203 ASN A N 1
ATOM 1488 C CA . ASN A 1 203 ? 13.817 11.198 -27.212 1.00 97.06 203 ASN A CA 1
ATOM 1489 C C . ASN A 1 203 ? 13.712 9.722 -27.619 1.00 97.06 203 ASN A C 1
ATOM 1491 O O . ASN A 1 203 ? 14.134 9.328 -28.699 1.00 97.06 203 ASN A O 1
ATOM 1495 N N . ALA A 1 204 ? 13.110 8.911 -26.761 1.00 98.25 204 ALA A N 1
ATOM 1496 C CA . ALA A 1 204 ? 12.925 7.472 -26.900 1.00 98.25 204 ALA A CA 1
ATOM 1497 C C . ALA A 1 204 ? 11.454 7.059 -26.743 1.00 98.25 204 ALA A C 1
ATOM 1499 O O . ALA A 1 204 ? 11.162 5.951 -26.302 1.00 98.25 204 ALA A O 1
ATOM 1500 N N . ASP A 1 205 ? 10.534 7.962 -27.085 1.00 98.56 205 ASP A N 1
ATOM 1501 C CA . ASP A 1 205 ? 9.097 7.744 -26.928 1.00 98.56 205 ASP A CA 1
ATOM 1502 C C . ASP A 1 205 ? 8.597 6.575 -27.787 1.00 98.56 205 ASP A C 1
ATOM 1504 O O . ASP A 1 205 ? 9.007 6.401 -28.942 1.00 98.56 205 ASP A O 1
ATOM 1508 N N . LEU A 1 206 ? 7.657 5.812 -27.231 1.00 98.00 206 LEU A N 1
ATOM 1509 C CA . LEU A 1 206 ? 7.023 4.658 -27.849 1.00 98.00 206 LEU A CA 1
ATOM 1510 C C . LEU A 1 206 ? 5.526 4.901 -28.084 1.00 98.00 206 LEU A C 1
ATOM 1512 O O . LEU A 1 206 ? 4.718 5.068 -27.163 1.00 98.00 206 LEU A O 1
ATOM 1516 N N . SER A 1 207 ? 5.136 4.837 -29.358 1.00 94.69 207 SER A N 1
ATOM 1517 C CA . SER A 1 207 ? 3.726 4.862 -29.770 1.00 94.69 207 SER A CA 1
ATOM 1518 C C . SER A 1 207 ? 3.124 3.451 -29.817 1.00 94.69 207 SER A C 1
ATOM 1520 O O . SER A 1 207 ? 2.932 2.887 -30.895 1.00 94.69 207 SER A O 1
ATOM 1522 N N . GLY A 1 208 ? 2.863 2.863 -28.646 1.00 97.00 208 GLY A N 1
ATOM 1523 C CA . GLY A 1 208 ? 2.211 1.561 -28.502 1.00 97.00 208 GLY A CA 1
ATOM 1524 C C . GLY A 1 208 ? 2.274 1.003 -27.081 1.00 97.00 208 GLY A C 1
ATOM 1525 O O . GLY A 1 208 ? 2.634 1.709 -26.140 1.00 97.00 208 GLY A O 1
ATOM 1526 N N . ASN A 1 209 ? 1.907 -0.271 -26.944 1.00 98.62 209 ASN A N 1
ATOM 1527 C CA . ASN A 1 209 ? 1.951 -1.019 -25.686 1.00 98.62 209 ASN A CA 1
ATOM 1528 C C . ASN A 1 209 ? 3.298 -1.731 -25.500 1.00 98.62 209 ASN A C 1
ATOM 1530 O O . ASN A 1 209 ? 3.951 -2.094 -26.481 1.00 98.62 209 ASN A O 1
ATOM 1534 N N . VAL A 1 210 ? 3.657 -2.021 -24.249 1.00 98.81 210 VAL A N 1
ATOM 1535 C CA . VAL A 1 210 ? 4.816 -2.852 -23.894 1.00 98.81 210 VAL A CA 1
ATOM 1536 C C . VAL A 1 210 ? 4.344 -4.132 -23.213 1.00 98.81 210 VAL A C 1
ATOM 1538 O O . VAL A 1 210 ? 3.544 -4.086 -22.282 1.00 98.81 210 VAL A O 1
ATOM 1541 N N . SER A 1 211 ? 4.874 -5.277 -23.640 1.00 98.62 211 SER A N 1
ATOM 1542 C CA . SER A 1 211 ? 4.692 -6.567 -22.975 1.00 98.62 211 SER A CA 1
ATOM 1543 C C . SER A 1 211 ? 6.045 -7.237 -22.749 1.00 98.62 211 SER A C 1
ATOM 1545 O O . SER A 1 211 ? 6.783 -7.494 -23.698 1.00 98.62 211 SER A O 1
ATOM 1547 N N . ILE A 1 212 ? 6.383 -7.511 -21.493 1.00 98.62 212 ILE A N 1
ATOM 1548 C CA . ILE A 1 212 ? 7.600 -8.218 -21.094 1.00 98.62 212 ILE A CA 1
ATOM 1549 C C . ILE A 1 212 ? 7.189 -9.509 -20.403 1.00 98.62 212 ILE A C 1
ATOM 1551 O O . ILE A 1 212 ? 6.410 -9.482 -19.451 1.00 98.62 212 ILE A O 1
ATOM 1555 N N . LYS A 1 213 ? 7.756 -10.628 -20.845 1.00 98.06 213 LYS A N 1
ATOM 1556 C CA . LYS A 1 213 ? 7.622 -11.921 -20.186 1.00 98.06 213 LYS A CA 1
ATOM 1557 C C . LYS A 1 213 ? 8.998 -12.505 -19.905 1.00 98.06 213 LYS A C 1
ATOM 1559 O O . LYS A 1 213 ? 9.816 -12.612 -20.814 1.00 98.06 213 LYS A O 1
ATOM 1564 N N . VAL A 1 214 ? 9.256 -12.901 -18.660 1.00 96.75 214 VAL A N 1
ATOM 1565 C CA . VAL A 1 214 ? 10.497 -13.599 -18.284 1.00 96.75 214 VAL A CA 1
ATOM 1566 C C . VAL A 1 214 ? 10.143 -14.938 -17.660 1.00 96.75 214 VAL A C 1
ATOM 1568 O O . VAL A 1 214 ? 9.572 -15.002 -16.576 1.00 96.75 214 VAL A O 1
ATOM 1571 N N . SER A 1 215 ? 10.465 -16.020 -18.362 1.00 95.12 215 SER A N 1
ATOM 1572 C CA . SER A 1 215 ? 10.096 -17.385 -17.988 1.00 95.12 215 SER A CA 1
ATOM 1573 C C . SER A 1 215 ? 11.309 -18.299 -17.829 1.00 95.12 215 SER A C 1
ATOM 1575 O O . SER A 1 215 ? 12.402 -18.009 -18.319 1.00 95.12 215 SER A O 1
ATOM 1577 N N . GLY A 1 216 ? 11.108 -19.432 -17.157 1.00 91.12 216 GLY A N 1
ATOM 1578 C CA . GLY A 1 216 ? 12.168 -20.380 -16.817 1.00 91.12 216 GLY A CA 1
ATOM 1579 C C . GLY A 1 216 ? 12.841 -20.062 -15.482 1.00 91.12 216 GLY A C 1
ATOM 1580 O O . GLY A 1 216 ? 12.550 -19.054 -14.844 1.00 91.12 216 GLY A O 1
ATOM 1581 N N . THR A 1 217 ? 13.738 -20.944 -15.044 1.00 89.88 217 THR A N 1
ATOM 1582 C CA . THR A 1 217 ? 14.412 -20.847 -13.737 1.00 89.88 217 THR A CA 1
ATOM 1583 C C . THR A 1 217 ? 15.595 -19.879 -13.807 1.00 89.88 217 THR A C 1
ATOM 1585 O O . THR A 1 217 ? 16.754 -20.260 -13.651 1.00 89.88 217 THR A O 1
ATOM 1588 N N . VAL A 1 218 ? 15.301 -18.613 -14.105 1.00 90.75 218 VAL A N 1
ATOM 1589 C CA . VAL A 1 218 ? 16.275 -17.526 -14.248 1.00 90.75 218 VAL A CA 1
ATOM 1590 C C . VAL A 1 218 ? 15.812 -16.285 -13.495 1.00 90.75 218 VAL A C 1
ATOM 1592 O O . VAL A 1 218 ? 14.621 -16.051 -13.303 1.00 90.75 218 VAL A O 1
ATOM 1595 N N . ASN A 1 219 ? 16.767 -15.457 -13.079 1.00 89.50 219 ASN A N 1
ATOM 1596 C CA . ASN A 1 219 ? 16.456 -14.176 -12.458 1.00 89.50 219 ASN A CA 1
ATOM 1597 C C . ASN A 1 219 ? 16.152 -13.147 -13.556 1.00 89.50 219 ASN A C 1
ATOM 1599 O O . ASN A 1 219 ? 16.976 -12.939 -14.445 1.00 89.50 219 ASN A O 1
ATOM 1603 N N . ALA A 1 220 ? 15.016 -12.452 -13.458 1.00 85.56 220 ALA A N 1
ATOM 1604 C CA . ALA A 1 220 ? 14.718 -11.276 -14.281 1.00 85.56 220 ALA A CA 1
ATOM 1605 C C . ALA A 1 220 ? 15.667 -10.082 -14.033 1.00 85.56 220 ALA A C 1
ATOM 1607 O O . ALA A 1 220 ? 15.661 -9.132 -14.809 1.00 85.56 220 ALA A O 1
ATOM 1608 N N . SER A 1 221 ? 16.498 -10.138 -12.982 1.00 87.62 221 SER A N 1
ATOM 1609 C CA . SER A 1 221 ? 17.450 -9.086 -12.607 1.00 87.62 221 SER A CA 1
ATOM 1610 C C . SER A 1 221 ? 16.743 -7.729 -12.467 1.00 87.62 221 SER A C 1
ATOM 1612 O O . SER A 1 221 ? 15.945 -7.586 -11.544 1.00 87.62 221 SER A O 1
ATOM 1614 N N . SER A 1 222 ? 16.993 -6.750 -13.345 1.00 93.00 222 SER A N 1
ATOM 1615 C CA . SER A 1 222 ? 16.316 -5.447 -13.330 1.00 93.00 222 SER A CA 1
ATOM 1616 C C . SER A 1 222 ? 15.398 -5.267 -14.542 1.00 93.00 222 SER A C 1
ATOM 1618 O O . SER A 1 222 ? 15.826 -5.432 -15.686 1.00 93.00 222 SER A O 1
ATOM 1620 N N . VAL A 1 223 ? 14.144 -4.881 -14.303 1.00 96.00 223 VAL A N 1
ATOM 1621 C CA . VAL A 1 223 ? 13.148 -4.650 -15.362 1.00 96.00 223 VAL A CA 1
ATOM 1622 C C . VAL A 1 223 ? 12.528 -3.273 -15.193 1.00 96.00 223 VAL A C 1
ATOM 1624 O O . VAL A 1 223 ? 12.009 -2.970 -14.125 1.00 96.00 223 VAL A O 1
ATOM 1627 N N . CYS A 1 224 ? 12.541 -2.467 -16.252 1.00 97.12 224 CYS A N 1
ATOM 1628 C CA . CYS A 1 224 ? 11.728 -1.264 -16.384 1.00 97.12 224 CYS A CA 1
ATOM 1629 C C . CYS A 1 224 ? 10.716 -1.499 -17.507 1.00 97.12 224 CYS A C 1
ATOM 1631 O O . CYS A 1 224 ? 11.093 -1.593 -18.675 1.00 97.12 224 CYS A O 1
ATOM 1633 N N . GLY A 1 225 ? 9.450 -1.687 -17.137 1.00 96.81 225 GLY A N 1
ATOM 1634 C CA . GLY A 1 225 ? 8.364 -1.951 -18.074 1.00 96.81 225 GLY A CA 1
ATOM 1635 C C . GLY A 1 225 ? 8.018 -0.723 -18.914 1.00 96.81 225 GLY A C 1
ATOM 1636 O O . GLY A 1 225 ? 7.892 -0.835 -20.134 1.00 96.81 225 GLY A O 1
ATOM 1637 N N . GLY A 1 226 ? 7.908 0.445 -18.273 1.00 97.00 226 GLY A N 1
ATOM 1638 C CA . GLY A 1 226 ? 7.796 1.735 -18.950 1.00 97.00 226 GLY A CA 1
ATOM 1639 C C . GLY A 1 226 ? 9.103 2.164 -19.619 1.00 97.00 226 GLY A C 1
ATOM 1640 O O . GLY A 1 226 ? 9.990 1.351 -19.896 1.00 97.00 226 GLY A O 1
ATOM 1641 N N . GLY A 1 227 ? 9.227 3.453 -19.925 1.00 97.62 227 GLY A N 1
ATOM 1642 C CA . GLY A 1 227 ? 10.494 4.001 -20.402 1.00 97.62 227 GLY A CA 1
ATOM 1643 C C . GLY A 1 227 ? 11.391 4.506 -19.278 1.00 97.62 227 GLY A C 1
ATOM 1644 O O . GLY A 1 227 ? 10.969 4.672 -18.136 1.00 97.62 227 GLY A O 1
ATOM 1645 N N . TYR A 1 228 ? 12.650 4.752 -19.627 1.00 98.62 228 TYR A N 1
ATOM 1646 C CA . TYR A 1 228 ? 13.680 5.246 -18.723 1.00 98.62 228 TYR A CA 1
ATOM 1647 C C . TYR A 1 228 ? 14.253 6.564 -19.251 1.00 98.62 228 TYR A C 1
ATOM 1649 O O . TYR A 1 228 ? 15.017 6.578 -20.216 1.00 98.62 228 TYR A O 1
ATOM 1657 N N . ALA A 1 229 ? 13.889 7.680 -18.628 1.00 98.69 229 ALA A N 1
ATOM 1658 C CA . ALA A 1 229 ? 14.340 9.021 -18.968 1.00 98.69 229 ALA A CA 1
ATOM 1659 C C . ALA A 1 229 ? 15.308 9.549 -17.900 1.00 98.69 229 ALA A C 1
ATOM 1661 O O . ALA A 1 229 ? 14.922 9.861 -16.778 1.00 98.69 229 ALA A O 1
ATOM 1662 N N . ASN A 1 230 ? 16.580 9.678 -18.261 1.00 97.81 230 ASN A N 1
ATOM 1663 C CA . ASN A 1 230 ? 17.627 10.255 -17.427 1.00 97.81 230 ASN A CA 1
ATOM 1664 C C . ASN A 1 230 ? 18.150 11.536 -18.085 1.00 97.81 230 ASN A C 1
ATOM 1666 O O . ASN A 1 230 ? 18.907 11.470 -19.049 1.00 97.81 230 ASN A O 1
ATOM 1670 N N . ALA A 1 231 ? 17.764 12.705 -17.582 1.00 97.44 231 ALA A N 1
ATOM 1671 C CA . ALA A 1 231 ? 18.064 14.004 -18.189 1.00 97.44 231 ALA A CA 1
ATOM 1672 C C . ALA A 1 231 ? 19.503 14.495 -17.915 1.00 97.44 231 ALA A C 1
ATOM 1674 O O . ALA A 1 231 ? 19.732 15.608 -17.446 1.00 97.44 231 ALA A O 1
ATOM 1675 N N . SER A 1 232 ? 20.495 13.649 -18.203 1.00 95.56 232 SER A N 1
ATOM 1676 C CA . SER A 1 232 ? 21.915 13.903 -17.915 1.00 95.56 232 SER A CA 1
ATOM 1677 C C . SER A 1 232 ? 22.638 14.728 -18.988 1.00 95.56 232 SER A C 1
ATOM 1679 O O . SER A 1 232 ? 23.617 15.408 -18.688 1.00 95.56 232 SER A O 1
ATOM 1681 N N . LYS A 1 233 ? 22.173 14.679 -20.245 1.00 96.50 233 LYS A N 1
ATOM 1682 C CA . LYS A 1 233 ? 22.816 15.337 -21.404 1.00 96.50 233 LYS A CA 1
ATOM 1683 C C . LYS A 1 233 ? 21.918 16.350 -22.121 1.00 96.50 233 LYS A C 1
ATOM 1685 O O . LYS A 1 233 ? 22.339 16.947 -23.107 1.00 96.50 233 LYS A O 1
ATOM 1690 N N . GLY A 1 234 ? 20.691 16.522 -21.645 1.00 97.19 234 GLY A N 1
ATOM 1691 C CA . GLY A 1 234 ? 19.635 17.307 -22.274 1.00 97.19 234 GLY A CA 1
ATOM 1692 C C . GLY A 1 234 ? 18.269 16.846 -21.775 1.00 97.19 234 GLY A C 1
ATOM 1693 O O . GLY A 1 234 ? 18.185 15.965 -20.916 1.00 97.19 234 GLY A O 1
ATOM 1694 N N . ASN A 1 235 ? 17.196 17.411 -22.329 1.00 98.31 235 ASN A N 1
ATOM 1695 C CA . ASN A 1 235 ? 15.840 16.953 -22.023 1.00 98.31 235 ASN A CA 1
ATOM 1696 C C . ASN A 1 235 ? 15.664 15.496 -22.468 1.00 98.31 235 ASN A C 1
ATOM 1698 O O . ASN A 1 235 ? 15.882 15.173 -23.636 1.00 98.31 235 ASN A O 1
ATOM 1702 N N . ALA A 1 236 ? 15.253 14.633 -21.542 1.00 98.62 236 ALA A N 1
ATOM 1703 C CA . ALA A 1 236 ? 15.037 13.217 -21.775 1.00 98.62 236 ALA A CA 1
ATOM 1704 C C . ALA A 1 236 ? 13.541 12.887 -21.807 1.00 98.62 236 ALA A C 1
ATOM 1706 O O . ALA A 1 236 ? 12.783 13.286 -20.928 1.00 98.62 236 ALA A O 1
ATOM 1707 N N . SER A 1 237 ? 13.120 12.113 -22.803 1.00 98.62 237 SER A N 1
ATOM 1708 C CA . SER A 1 237 ? 11.737 11.646 -22.926 1.00 98.62 237 SER A CA 1
ATOM 1709 C C . SER A 1 237 ? 11.744 10.184 -23.337 1.00 98.62 237 SER A C 1
ATOM 1711 O O . SER A 1 237 ? 12.449 9.824 -24.277 1.00 98.62 237 SER A O 1
ATOM 1713 N N . ALA A 1 238 ? 11.018 9.341 -22.616 1.00 98.62 238 ALA A N 1
ATOM 1714 C CA . ALA A 1 238 ? 10.849 7.918 -22.889 1.00 98.62 238 ALA A CA 1
ATOM 1715 C C . ALA A 1 238 ? 9.400 7.511 -22.570 1.00 98.62 238 ALA A C 1
ATOM 1717 O O . ALA A 1 238 ? 9.142 6.576 -21.818 1.00 98.62 238 ALA A O 1
ATOM 1718 N N . ASN A 1 239 ? 8.439 8.263 -23.097 1.00 98.81 239 ASN A N 1
ATOM 1719 C CA . ASN A 1 239 ? 7.024 8.052 -22.810 1.00 98.81 239 ASN A CA 1
ATOM 1720 C C . ASN A 1 239 ? 6.480 6.817 -23.528 1.00 98.81 239 ASN A C 1
ATOM 1722 O O . ASN A 1 239 ? 6.831 6.562 -24.680 1.00 98.81 239 ASN A O 1
ATOM 1726 N N . VAL A 1 240 ? 5.565 6.089 -22.887 1.00 98.75 240 VAL A N 1
ATOM 1727 C CA . VAL A 1 240 ? 4.829 4.978 -23.504 1.00 98.75 240 VAL A CA 1
ATOM 1728 C C . VAL A 1 240 ? 3.361 5.366 -23.593 1.00 98.75 240 VAL A C 1
ATOM 1730 O O . VAL A 1 240 ? 2.642 5.378 -22.603 1.00 98.75 240 VAL A O 1
ATOM 1733 N N . SER A 1 241 ? 2.884 5.663 -24.800 1.00 97.81 241 SER A N 1
ATOM 1734 C CA . SER A 1 241 ? 1.478 6.074 -24.991 1.00 97.81 241 SER A CA 1
ATOM 1735 C C . SER A 1 241 ? 0.446 4.990 -24.642 1.00 97.81 241 SER A C 1
ATOM 1737 O O . SER A 1 241 ? -0.727 5.306 -24.457 1.00 97.81 241 SER A O 1
ATOM 1739 N N . GLY A 1 242 ? 0.863 3.721 -24.599 1.00 98.38 242 GLY A N 1
ATOM 1740 C CA . GLY A 1 242 ? 0.019 2.569 -24.301 1.00 98.38 242 GLY A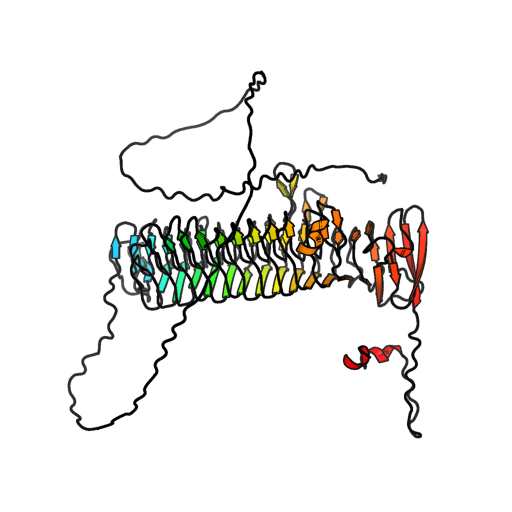 CA 1
ATOM 1741 C C . GLY A 1 242 ? 0.231 1.977 -22.906 1.00 98.38 242 GLY A C 1
ATOM 1742 O O . GLY A 1 242 ? 0.888 2.548 -22.035 1.00 98.38 242 GLY A O 1
ATOM 1743 N N . SER A 1 243 ? -0.366 0.807 -22.690 1.00 98.62 243 SER A N 1
ATOM 1744 C CA . SER A 1 243 ? -0.258 0.049 -21.443 1.00 98.62 243 SER A CA 1
ATOM 1745 C C . SER A 1 243 ? 1.053 -0.728 -21.362 1.00 98.62 243 SER A C 1
ATOM 1747 O O . SER A 1 243 ? 1.539 -1.248 -22.371 1.00 98.62 243 SER A O 1
ATOM 1749 N N . VAL A 1 244 ? 1.555 -0.906 -20.145 1.00 98.88 244 VAL A N 1
ATOM 1750 C CA . VAL A 1 244 ? 2.705 -1.751 -19.833 1.00 98.88 244 VAL A CA 1
ATOM 1751 C C . VAL A 1 244 ? 2.237 -3.026 -19.137 1.00 98.88 244 VAL A C 1
ATOM 1753 O O . VAL A 1 244 ? 1.445 -2.984 -18.199 1.00 98.88 244 VAL A O 1
ATOM 1756 N N . THR A 1 245 ? 2.740 -4.175 -19.583 1.00 98.81 245 THR A N 1
ATOM 1757 C CA . THR A 1 245 ? 2.558 -5.469 -18.918 1.00 98.81 245 THR A CA 1
ATOM 1758 C C . THR A 1 245 ? 3.908 -6.125 -18.659 1.00 98.81 245 THR A C 1
ATOM 1760 O O . THR A 1 245 ? 4.685 -6.314 -19.592 1.00 98.81 245 THR A O 1
ATOM 1763 N N . VAL A 1 246 ? 4.170 -6.509 -17.412 1.00 98.75 246 VAL A N 1
ATOM 1764 C CA . VAL A 1 246 ? 5.353 -7.278 -17.003 1.00 98.75 246 VAL A CA 1
ATOM 1765 C C . VAL A 1 246 ? 4.884 -8.558 -16.319 1.00 98.75 246 VAL A C 1
ATOM 1767 O O . VAL A 1 246 ? 4.241 -8.494 -15.277 1.00 98.75 246 VAL A O 1
ATOM 1770 N N . ASP A 1 247 ? 5.199 -9.720 -16.888 1.00 98.38 247 ASP A N 1
ATOM 1771 C CA . ASP A 1 247 ? 4.844 -11.026 -16.324 1.00 98.38 247 ASP A CA 1
ATOM 1772 C C . ASP A 1 247 ? 6.086 -11.894 -16.094 1.00 98.38 247 ASP A C 1
ATOM 1774 O O . ASP A 1 247 ? 6.827 -12.242 -17.017 1.00 98.38 247 ASP A O 1
ATOM 1778 N N . ILE A 1 248 ? 6.306 -12.266 -14.838 1.00 97.69 248 ILE A N 1
ATOM 1779 C CA . ILE A 1 248 ? 7.415 -13.107 -14.389 1.00 97.69 248 ILE A CA 1
ATOM 1780 C C . ILE A 1 248 ? 6.804 -14.307 -13.646 1.00 97.69 248 ILE A C 1
ATOM 1782 O O . ILE A 1 248 ? 6.689 -14.304 -12.417 1.00 97.69 248 ILE A O 1
ATOM 1786 N N . PRO A 1 249 ? 6.323 -15.328 -14.383 1.00 96.25 249 PRO A N 1
ATOM 1787 C CA . PRO A 1 249 ? 5.516 -16.410 -13.816 1.00 96.25 249 PRO A CA 1
ATOM 1788 C C . PRO A 1 249 ? 6.340 -17.557 -13.214 1.00 96.25 249 PRO A C 1
ATOM 1790 O O . PRO A 1 249 ? 5.772 -18.526 -12.717 1.00 96.25 249 PRO A O 1
ATOM 1793 N N . SER A 1 250 ? 7.667 -17.527 -13.349 1.00 93.94 250 SER A N 1
ATOM 1794 C CA . SER A 1 250 ? 8.549 -18.645 -12.997 1.00 93.94 250 SER A CA 1
ATOM 1795 C C . SER A 1 250 ? 9.344 -18.362 -11.730 1.00 93.94 250 SER A C 1
ATOM 1797 O O . SER A 1 250 ? 9.727 -17.228 -11.477 1.00 93.94 250 SER A O 1
ATOM 1799 N N . VAL A 1 251 ? 9.630 -19.415 -10.963 1.00 93.69 251 VAL A N 1
ATOM 1800 C CA . VAL A 1 251 ? 10.481 -19.333 -9.769 1.00 93.69 251 VAL A CA 1
ATOM 1801 C C . VAL A 1 251 ? 11.923 -18.984 -10.184 1.00 93.69 251 VAL A C 1
ATOM 1803 O O . VAL A 1 251 ? 12.478 -19.687 -11.039 1.00 93.69 251 VAL A O 1
ATOM 1806 N N . PRO A 1 252 ? 12.548 -17.943 -9.599 1.00 93.00 252 PRO A N 1
ATOM 1807 C CA . PRO A 1 252 ? 13.924 -17.566 -9.904 1.00 93.00 252 PRO A CA 1
ATOM 1808 C C . PRO A 1 252 ? 14.926 -18.610 -9.409 1.00 93.00 252 PRO A C 1
ATOM 1810 O O . PRO A 1 252 ? 14.653 -19.383 -8.493 1.00 93.00 252 PRO A O 1
ATOM 1813 N N . SER A 1 253 ? 16.138 -18.589 -9.966 1.00 91.12 253 SER A N 1
ATOM 1814 C CA . SER A 1 253 ? 17.241 -19.414 -9.455 1.00 91.12 253 SER A CA 1
ATOM 1815 C C . SER A 1 253 ? 17.787 -18.912 -8.113 1.00 91.12 253 SER A C 1
ATOM 1817 O O . SER A 1 253 ? 18.390 -19.683 -7.371 1.00 91.12 253 SER A O 1
ATOM 1819 N N . SER A 1 254 ? 17.588 -17.629 -7.796 1.00 90.88 254 SER A N 1
ATOM 1820 C CA . SER A 1 254 ? 17.928 -17.046 -6.496 1.00 90.88 254 SER A CA 1
ATOM 1821 C C . SER A 1 254 ? 16.909 -15.990 -6.070 1.00 90.88 254 SER A C 1
ATOM 1823 O O . SER A 1 254 ? 16.105 -16.247 -5.177 1.00 90.88 254 SER A O 1
ATOM 1825 N N . ASN A 1 255 ? 16.929 -14.821 -6.714 1.00 90.56 255 ASN A N 1
ATOM 1826 C CA . ASN A 1 255 ? 16.049 -13.702 -6.403 1.00 90.56 255 ASN A CA 1
ATOM 1827 C C . ASN A 1 255 ? 15.843 -12.838 -7.653 1.00 90.56 255 ASN A C 1
ATOM 1829 O O . ASN A 1 255 ? 16.802 -12.566 -8.387 1.00 90.56 255 ASN A O 1
ATOM 1833 N N . HIS A 1 256 ? 14.617 -12.380 -7.890 1.00 92.12 256 HIS A N 1
ATOM 1834 C CA . HIS A 1 256 ? 14.394 -11.257 -8.795 1.00 92.12 256 HIS A CA 1
ATOM 1835 C C . HIS A 1 256 ? 14.958 -9.971 -8.173 1.00 92.12 256 HIS A C 1
ATOM 1837 O O . HIS A 1 256 ? 14.968 -9.813 -6.953 1.00 92.12 256 HIS A O 1
ATOM 1843 N N . GLY A 1 257 ? 15.485 -9.067 -9.001 1.00 92.00 257 GLY A N 1
ATOM 1844 C CA . GLY A 1 257 ? 16.026 -7.792 -8.533 1.00 92.00 257 GLY A CA 1
ATOM 1845 C C . GLY A 1 257 ? 14.937 -6.727 -8.412 1.00 92.00 257 GLY A C 1
ATOM 1846 O O . GLY A 1 257 ? 13.841 -7.002 -7.931 1.00 92.00 257 GLY A O 1
ATOM 1847 N N . ASN A 1 258 ? 15.254 -5.505 -8.846 1.00 93.06 258 ASN A N 1
ATOM 1848 C CA . ASN A 1 258 ? 14.322 -4.378 -8.824 1.00 93.06 258 ASN A CA 1
ATOM 1849 C C . ASN A 1 258 ? 13.412 -4.403 -10.056 1.00 93.06 258 ASN A C 1
ATOM 1851 O O . ASN A 1 258 ? 13.896 -4.330 -11.195 1.00 93.06 258 ASN A O 1
ATOM 1855 N N . LEU A 1 259 ? 12.105 -4.470 -9.820 1.00 96.56 259 LEU A N 1
ATOM 1856 C CA . LEU A 1 259 ? 11.087 -4.488 -10.863 1.00 96.56 259 LEU A CA 1
ATOM 1857 C C . LEU A 1 259 ? 10.293 -3.181 -10.847 1.00 96.56 259 LEU A C 1
ATOM 1859 O O . LEU A 1 259 ? 9.722 -2.818 -9.822 1.00 96.56 259 LEU A O 1
ATOM 1863 N N . TYR A 1 260 ? 10.225 -2.505 -11.991 1.00 95.88 260 TYR A N 1
ATOM 1864 C CA . TYR A 1 260 ? 9.472 -1.270 -12.190 1.00 95.88 260 TYR A CA 1
ATOM 1865 C C . TYR A 1 260 ? 8.413 -1.513 -13.266 1.00 95.88 260 TYR A C 1
ATOM 1867 O O . TYR A 1 260 ? 8.745 -1.820 -14.413 1.00 95.88 260 TYR A O 1
ATOM 1875 N N . GLY A 1 261 ? 7.142 -1.409 -12.890 1.00 95.00 261 GLY A N 1
ATOM 1876 C CA . GLY A 1 261 ? 6.008 -1.534 -13.797 1.00 95.00 261 GLY A CA 1
ATOM 1877 C C . GLY A 1 261 ? 5.773 -0.258 -14.607 1.00 95.00 261 GLY A C 1
ATOM 1878 O O . GLY A 1 261 ? 5.594 -0.339 -15.820 1.00 95.00 261 GLY A O 1
ATOM 1879 N N . GLY A 1 262 ? 5.821 0.911 -13.960 1.00 96.62 262 GLY A N 1
ATOM 1880 C CA . GLY A 1 262 ? 5.744 2.218 -14.614 1.00 96.62 262 GLY A CA 1
ATOM 1881 C C . GLY A 1 262 ? 7.055 2.665 -15.269 1.00 96.62 262 GLY A C 1
ATOM 1882 O O . GLY A 1 262 ? 7.982 1.875 -15.476 1.00 96.62 262 GLY A O 1
ATOM 1883 N N . GLY A 1 263 ? 7.120 3.948 -15.628 1.00 97.94 263 GLY A N 1
ATOM 1884 C CA . GLY A 1 263 ? 8.345 4.564 -16.134 1.00 97.94 263 GLY A CA 1
ATOM 1885 C C . GLY A 1 263 ? 9.269 5.084 -15.035 1.00 97.94 263 GLY A C 1
ATOM 1886 O O . GLY A 1 263 ? 8.915 5.131 -13.857 1.00 97.94 263 GLY A O 1
ATOM 1887 N N . TYR A 1 264 ? 10.475 5.468 -15.440 1.00 98.56 264 TYR A N 1
ATOM 1888 C CA . TYR A 1 264 ? 11.520 6.006 -14.577 1.00 98.56 264 TYR A CA 1
ATOM 1889 C C . TYR A 1 264 ? 12.001 7.350 -15.130 1.00 98.56 264 TYR A C 1
ATOM 1891 O O . TYR A 1 264 ? 12.509 7.398 -16.250 1.00 98.56 264 TYR A O 1
ATOM 1899 N N . ALA A 1 265 ? 11.876 8.427 -14.357 1.00 98.69 265 ALA A N 1
ATOM 1900 C CA . ALA A 1 265 ? 12.287 9.776 -14.729 1.00 98.69 265 ALA A CA 1
ATOM 1901 C C . ALA A 1 265 ? 13.234 10.377 -13.684 1.00 98.69 265 ALA A C 1
ATOM 1903 O O . ALA A 1 265 ? 12.921 10.444 -12.497 1.00 98.69 265 ALA A O 1
ATOM 1904 N N . TYR A 1 266 ? 14.398 10.842 -14.129 1.00 98.38 266 TYR A N 1
ATOM 1905 C CA . TYR A 1 266 ? 15.439 11.358 -13.248 1.00 98.38 266 TYR A CA 1
ATOM 1906 C C . TYR A 1 266 ? 16.111 12.602 -13.822 1.00 98.38 266 TYR A C 1
ATOM 1908 O O . TYR A 1 266 ? 16.500 12.619 -14.993 1.00 98.38 266 TYR A O 1
ATOM 1916 N N . THR A 1 267 ? 16.294 13.621 -12.982 1.00 97.31 267 THR A N 1
ATOM 1917 C CA . THR A 1 267 ? 17.055 14.831 -13.315 1.00 97.31 267 THR A CA 1
ATOM 1918 C C . THR A 1 267 ? 17.858 15.358 -12.124 1.00 97.31 267 THR A C 1
ATOM 1920 O O . THR A 1 267 ? 17.426 15.275 -10.975 1.00 97.31 267 THR A O 1
ATOM 1923 N N . THR A 1 268 ? 19.041 15.911 -12.409 1.00 90.12 268 THR A N 1
ATOM 1924 C CA . THR A 1 268 ? 19.965 16.549 -11.445 1.00 90.12 268 THR A CA 1
ATOM 1925 C C . THR A 1 268 ? 20.294 17.998 -11.795 1.00 90.12 268 THR A C 1
ATOM 1927 O O . THR A 1 268 ? 21.139 18.612 -11.151 1.00 90.12 268 THR A O 1
ATOM 1930 N N . GLY A 1 269 ? 19.664 18.552 -12.831 1.00 90.94 269 GLY A N 1
ATOM 1931 C CA . GLY A 1 269 ? 19.967 19.887 -13.338 1.00 90.94 269 GLY A CA 1
ATOM 1932 C C . GLY A 1 269 ? 18.736 20.550 -13.938 1.00 90.94 269 GLY A C 1
ATOM 1933 O O . GLY A 1 269 ? 17.615 20.248 -13.550 1.00 90.94 269 GLY A O 1
ATOM 1934 N N . ALA A 1 270 ? 18.940 21.444 -14.904 1.00 95.06 270 ALA A N 1
ATOM 1935 C CA . ALA A 1 270 ? 17.860 22.223 -15.518 1.00 95.06 270 ALA A CA 1
ATOM 1936 C C . ALA A 1 270 ? 17.034 21.453 -16.569 1.00 95.06 270 ALA A C 1
ATOM 1938 O O . ALA A 1 270 ? 16.075 21.991 -17.118 1.00 95.06 270 ALA A O 1
ATOM 1939 N N . TYR A 1 271 ? 17.420 20.220 -16.902 1.00 97.75 271 TYR A N 1
ATOM 1940 C CA . TYR A 1 271 ? 16.765 19.449 -17.955 1.00 97.75 271 TYR A CA 1
ATOM 1941 C C . TYR A 1 271 ? 15.582 18.641 -17.434 1.00 97.75 271 TYR A C 1
ATOM 1943 O O . TYR A 1 271 ? 15.608 18.104 -16.328 1.00 97.75 271 TYR A O 1
ATOM 1951 N N . ASN A 1 272 ? 14.562 18.506 -18.275 1.00 98.44 272 ASN A N 1
ATOM 1952 C CA . ASN A 1 272 ? 13.355 17.754 -17.954 1.00 98.44 272 ASN A CA 1
ATOM 1953 C C . ASN A 1 272 ? 13.509 16.268 -18.309 1.00 98.44 272 ASN A C 1
ATOM 1955 O O . ASN A 1 272 ? 14.097 15.938 -19.340 1.00 98.44 272 ASN A O 1
ATOM 1959 N N . ALA A 1 273 ? 12.929 15.390 -17.493 1.00 98.81 273 ALA A N 1
ATOM 1960 C CA . ALA A 1 273 ? 12.783 13.955 -17.719 1.00 98.81 273 ALA A CA 1
ATOM 1961 C C . ALA A 1 273 ? 11.294 13.562 -17.710 1.00 98.81 273 ALA A C 1
ATOM 1963 O O . ALA A 1 273 ? 10.569 13.928 -16.787 1.00 98.81 273 ALA A O 1
ATOM 1964 N N . SER A 1 274 ? 10.835 12.805 -18.707 1.00 98.75 274 SER A N 1
ATOM 1965 C CA . SER A 1 274 ? 9.445 12.325 -18.803 1.00 98.75 274 SER A CA 1
ATOM 1966 C C . SER A 1 274 ? 9.411 10.860 -19.249 1.00 98.75 274 SER A C 1
ATOM 1968 O O . SER A 1 274 ? 10.067 10.486 -20.224 1.00 98.75 274 SER A O 1
ATOM 1970 N N . ALA A 1 275 ? 8.709 10.025 -18.486 1.00 98.75 275 ALA A N 1
ATOM 1971 C CA . ALA A 1 275 ? 8.538 8.590 -18.706 1.00 98.75 275 ALA A CA 1
ATOM 1972 C C . ALA A 1 275 ? 7.113 8.150 -18.318 1.00 98.75 275 ALA A C 1
ATOM 1974 O O . ALA A 1 275 ? 6.907 7.177 -17.595 1.00 98.75 275 ALA A O 1
ATOM 1975 N N . ASP A 1 276 ? 6.123 8.906 -18.774 1.00 98.81 276 ASP A N 1
ATOM 1976 C CA . ASP A 1 276 ? 4.711 8.693 -18.486 1.00 98.81 276 ASP A CA 1
ATOM 1977 C C . ASP A 1 276 ? 4.163 7.488 -19.274 1.00 98.81 276 ASP A C 1
ATOM 1979 O O . ASP A 1 276 ? 4.604 7.190 -20.393 1.00 98.81 276 ASP A O 1
ATOM 1983 N N . VAL A 1 277 ? 3.190 6.785 -18.687 1.00 98.81 277 VAL A N 1
ATOM 1984 C CA . VAL A 1 277 ? 2.561 5.584 -19.258 1.00 98.81 277 VAL A CA 1
ATOM 1985 C C . VAL A 1 277 ? 1.034 5.600 -19.114 1.00 98.81 277 VAL A C 1
ATOM 1987 O O . VAL A 1 277 ? 0.466 6.290 -18.262 1.00 98.81 277 VAL A O 1
ATOM 1990 N N . ALA A 1 278 ? 0.325 4.816 -19.937 1.00 98.69 278 ALA A N 1
ATOM 1991 C CA . ALA A 1 278 ? -1.138 4.787 -19.868 1.00 98.69 278 ALA A CA 1
ATOM 1992 C C . ALA A 1 278 ? -1.665 3.985 -18.668 1.00 98.69 278 ALA A C 1
ATOM 1994 O O . ALA A 1 278 ? -2.521 4.447 -17.927 1.00 98.69 278 ALA A O 1
ATOM 1995 N N . SER A 1 279 ? -1.188 2.758 -18.480 1.00 98.81 279 SER A N 1
ATOM 1996 C CA . SER A 1 279 ? -1.581 1.874 -17.371 1.00 98.81 279 SER A CA 1
ATOM 1997 C C . SER A 1 279 ? -0.523 0.800 -17.163 1.00 98.81 279 SER A C 1
ATOM 1999 O O . SER A 1 279 ? 0.280 0.544 -18.064 1.00 98.81 279 SER A O 1
ATOM 2001 N N . VAL A 1 280 ? -0.526 0.167 -15.991 1.00 98.94 280 VAL A N 1
ATOM 2002 C CA . VAL A 1 280 ? 0.460 -0.853 -15.624 1.00 98.94 280 VAL A CA 1
ATOM 2003 C C . VAL A 1 280 ? -0.225 -2.118 -15.123 1.00 98.94 280 VAL A C 1
ATOM 2005 O O . VAL A 1 280 ? -1.101 -2.070 -14.261 1.00 98.94 280 VAL A O 1
ATOM 2008 N N . ASN A 1 281 ? 0.238 -3.265 -15.612 1.00 98.81 281 ASN A N 1
ATOM 2009 C CA . ASN A 1 281 ? -0.009 -4.572 -15.021 1.00 98.81 281 ASN A CA 1
ATOM 2010 C C . ASN A 1 281 ? 1.330 -5.278 -14.774 1.00 98.81 281 ASN A C 1
ATOM 2012 O O . ASN A 1 281 ? 2.079 -5.534 -15.715 1.00 98.81 281 ASN A O 1
ATOM 2016 N N . ILE A 1 282 ? 1.642 -5.588 -13.519 1.00 98.69 282 ILE A N 1
ATOM 2017 C CA . ILE A 1 282 ? 2.839 -6.338 -13.143 1.00 98.69 282 ILE A CA 1
ATOM 2018 C C . ILE A 1 282 ? 2.458 -7.585 -12.344 1.00 98.69 282 ILE A C 1
ATOM 2020 O O . ILE A 1 282 ? 1.708 -7.517 -11.372 1.00 98.69 282 ILE A O 1
ATOM 2024 N N . SER A 1 283 ? 2.975 -8.736 -12.767 1.00 98.31 283 SER A N 1
ATOM 2025 C CA . SER A 1 283 ? 2.760 -10.054 -12.169 1.00 98.31 283 SER A CA 1
ATOM 2026 C C . SER A 1 283 ? 4.115 -10.697 -11.892 1.00 98.31 283 SER A C 1
ATOM 2028 O O . SER A 1 283 ? 4.920 -10.861 -12.808 1.00 98.31 283 SER A O 1
ATOM 2030 N N . VAL A 1 284 ? 4.376 -11.063 -10.638 1.00 97.94 284 VAL A N 1
ATOM 2031 C CA . VAL A 1 284 ? 5.630 -11.702 -10.215 1.00 97.94 284 VAL A CA 1
ATOM 2032 C C . VAL A 1 284 ? 5.354 -12.912 -9.332 1.00 97.94 284 VAL A C 1
ATOM 2034 O O . VAL A 1 284 ? 4.375 -12.945 -8.582 1.00 97.94 284 VAL A O 1
ATOM 2037 N N . THR A 1 285 ? 6.212 -13.922 -9.440 1.00 97.06 285 THR A N 1
ATOM 2038 C CA . THR A 1 285 ? 6.137 -15.158 -8.661 1.00 97.06 285 THR A CA 1
ATOM 2039 C C . THR A 1 285 ? 7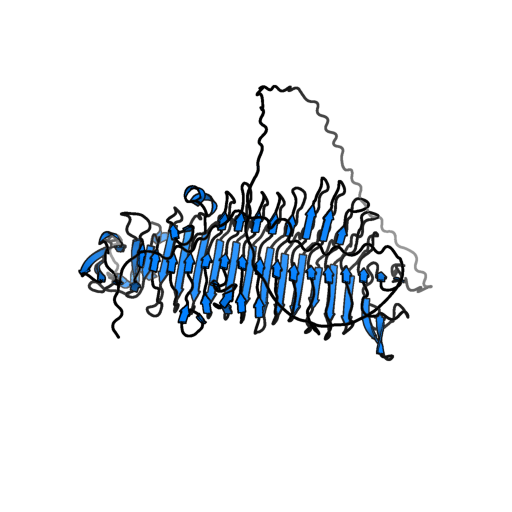.398 -15.332 -7.823 1.00 97.06 285 THR A C 1
ATOM 2041 O O . THR A 1 285 ? 8.500 -15.131 -8.323 1.00 97.06 285 THR A O 1
ATOM 2044 N N . SER A 1 286 ? 7.248 -15.797 -6.580 1.00 95.38 286 SER A N 1
ATOM 2045 C CA . SER A 1 286 ? 8.372 -16.172 -5.711 1.00 95.38 286 SER A CA 1
ATOM 2046 C C . SER A 1 286 ? 9.323 -15.013 -5.350 1.00 95.38 286 SER A C 1
ATOM 2048 O O . SER A 1 286 ? 8.909 -13.855 -5.262 1.00 95.38 286 SER A O 1
ATOM 2050 N N . ARG A 1 287 ? 10.573 -15.349 -5.013 1.00 95.19 287 ARG A N 1
ATOM 2051 C CA . ARG A 1 287 ? 11.544 -14.475 -4.344 1.00 95.19 287 ARG A CA 1
ATOM 2052 C C . ARG A 1 287 ? 11.827 -13.228 -5.172 1.00 95.19 287 ARG A C 1
ATOM 2054 O O . ARG A 1 287 ? 12.320 -13.327 -6.299 1.00 95.19 287 ARG A O 1
ATOM 2061 N N . THR A 1 288 ? 11.515 -12.069 -4.606 1.00 95.06 288 THR A N 1
ATOM 2062 C CA . THR A 1 288 ? 11.677 -10.772 -5.265 1.00 95.06 288 THR A CA 1
ATOM 2063 C C . THR A 1 288 ? 12.270 -9.764 -4.296 1.00 95.06 288 THR A C 1
ATOM 2065 O O . THR A 1 288 ? 11.797 -9.616 -3.175 1.00 95.06 288 THR A O 1
ATOM 2068 N N . TYR A 1 289 ? 13.298 -9.028 -4.716 1.00 94.25 289 TYR A N 1
ATOM 2069 C CA . TYR A 1 289 ? 13.856 -7.978 -3.873 1.00 94.25 289 TYR A CA 1
ATOM 2070 C C . TYR A 1 289 ? 12.871 -6.818 -3.700 1.00 94.25 289 TYR A C 1
ATOM 2072 O O . TYR A 1 289 ? 12.457 -6.534 -2.580 1.00 94.25 289 TYR A O 1
ATOM 2080 N N . SER A 1 290 ? 12.463 -6.171 -4.794 1.00 95.56 290 SER A N 1
ATOM 2081 C CA . SER A 1 290 ? 11.510 -5.063 -4.727 1.00 95.56 290 SER A CA 1
ATOM 2082 C C . SER A 1 290 ? 10.605 -4.994 -5.954 1.00 95.56 290 SER A C 1
ATOM 2084 O O . SER A 1 290 ? 11.006 -5.331 -7.074 1.00 95.56 290 SER A O 1
ATOM 2086 N N . LEU A 1 291 ? 9.379 -4.524 -5.733 1.00 97.81 291 LEU A N 1
ATOM 2087 C CA . LEU A 1 291 ? 8.408 -4.226 -6.778 1.00 97.81 291 LEU A CA 1
ATOM 2088 C C . LEU A 1 291 ? 7.931 -2.782 -6.646 1.00 97.81 291 LEU A C 1
ATOM 2090 O O . LEU A 1 291 ? 7.480 -2.359 -5.584 1.00 97.81 291 LEU A O 1
ATOM 2094 N N . ARG A 1 292 ? 7.987 -2.046 -7.755 1.00 97.25 292 ARG A N 1
ATOM 2095 C CA . ARG A 1 292 ? 7.431 -0.701 -7.911 1.00 97.25 292 ARG A CA 1
ATOM 2096 C C . ARG A 1 292 ? 6.390 -0.735 -9.022 1.00 97.25 292 ARG A C 1
ATOM 2098 O O . ARG A 1 292 ? 6.736 -0.949 -10.180 1.00 97.25 292 ARG A O 1
ATOM 2105 N N . GLY A 1 293 ? 5.118 -0.621 -8.660 1.00 97.44 293 GLY A N 1
ATOM 2106 C CA . GLY A 1 293 ? 3.990 -0.724 -9.582 1.00 97.44 293 GLY A CA 1
ATOM 2107 C C . GLY A 1 293 ? 3.833 0.528 -10.437 1.00 97.44 293 GLY A C 1
ATOM 2108 O O . GLY A 1 293 ? 3.834 0.433 -11.663 1.00 97.44 293 GLY A O 1
ATOM 2109 N N . GLY A 1 294 ? 3.722 1.694 -9.796 1.00 97.56 294 GLY A N 1
ATOM 2110 C CA . GLY A 1 294 ? 3.626 2.988 -10.465 1.00 97.56 294 GLY A CA 1
ATOM 2111 C C . GLY A 1 294 ? 4.949 3.457 -11.069 1.00 97.56 294 GLY A C 1
ATOM 2112 O O . GLY A 1 294 ? 5.901 2.687 -11.227 1.00 97.56 294 GLY A O 1
ATOM 2113 N N . GLY A 1 295 ? 5.003 4.733 -11.451 1.00 98.25 295 GLY A N 1
ATOM 2114 C CA . GLY A 1 295 ? 6.239 5.332 -11.943 1.00 98.25 295 GLY A CA 1
ATOM 2115 C C . GLY A 1 295 ? 7.166 5.810 -10.829 1.00 98.25 295 GLY A C 1
ATOM 2116 O O . GLY A 1 295 ? 6.797 5.884 -9.659 1.00 98.25 295 GLY A O 1
ATOM 2117 N N . TYR A 1 296 ? 8.402 6.108 -11.208 1.00 98.62 296 TYR A N 1
ATOM 2118 C CA . TYR A 1 296 ? 9.458 6.564 -10.313 1.00 98.62 296 TYR A CA 1
ATOM 2119 C C . TYR A 1 296 ? 10.033 7.878 -10.838 1.00 98.62 296 TYR A C 1
ATOM 2121 O O . TYR A 1 296 ? 10.654 7.892 -11.900 1.00 98.62 296 TYR A O 1
ATOM 2129 N N . ALA A 1 297 ? 9.848 8.971 -10.103 1.00 98.75 297 ALA A N 1
ATOM 2130 C CA . ALA A 1 297 ? 10.313 10.302 -10.469 1.00 98.75 297 ALA A CA 1
ATOM 2131 C C . ALA A 1 297 ? 11.236 10.890 -9.393 1.00 98.75 297 ALA A C 1
ATOM 2133 O O . ALA A 1 297 ? 10.951 10.850 -8.196 1.00 98.75 297 ALA A O 1
ATOM 2134 N N . THR A 1 298 ? 12.360 11.474 -9.798 1.00 98.69 298 THR A N 1
ATOM 2135 C CA . THR A 1 298 ? 13.238 12.221 -8.884 1.00 98.69 298 THR A CA 1
ATOM 2136 C C . THR A 1 298 ? 13.802 13.457 -9.570 1.00 98.69 298 THR A C 1
ATOM 2138 O O . THR A 1 298 ? 14.385 13.359 -10.652 1.00 98.69 298 THR A O 1
ATOM 2141 N N . ALA A 1 299 ? 13.642 14.612 -8.924 1.00 98.19 299 ALA A N 1
ATOM 2142 C CA . ALA A 1 299 ? 14.100 15.908 -9.405 1.00 98.19 299 ALA A CA 1
ATOM 2143 C C . ALA A 1 299 ? 15.019 16.578 -8.373 1.00 98.19 299 ALA A C 1
ATOM 2145 O O . ALA A 1 299 ? 14.559 17.174 -7.403 1.00 98.19 299 ALA A O 1
ATOM 2146 N N . ASN A 1 300 ? 16.329 16.510 -8.616 1.00 93.56 300 ASN A N 1
ATOM 2147 C CA . ASN A 1 300 ? 17.368 17.088 -7.757 1.00 93.56 300 ASN A CA 1
ATOM 2148 C C . ASN A 1 300 ? 17.865 18.461 -8.270 1.00 93.56 300 ASN A C 1
ATOM 2150 O O . ASN A 1 300 ? 19.029 18.804 -8.083 1.00 93.56 300 ASN A O 1
ATOM 2154 N N . GLY A 1 301 ? 17.008 19.233 -8.948 1.00 88.88 301 GLY A N 1
ATOM 2155 C CA . GLY A 1 301 ? 17.335 20.537 -9.539 1.00 88.88 301 GLY A CA 1
ATOM 2156 C C . GLY A 1 301 ? 16.110 21.250 -10.127 1.00 88.88 301 GLY A C 1
ATOM 2157 O O . GLY A 1 301 ? 14.970 20.900 -9.820 1.00 88.88 301 GLY A O 1
ATOM 2158 N N . ASP A 1 302 ? 16.347 22.237 -10.995 1.00 94.38 302 ASP A N 1
ATOM 2159 C CA . ASP A 1 302 ? 15.283 23.059 -11.603 1.00 94.38 302 ASP A CA 1
ATOM 2160 C C . ASP A 1 302 ? 14.454 22.312 -12.664 1.00 94.38 302 ASP A C 1
ATOM 2162 O O . ASP A 1 302 ? 13.356 22.735 -13.020 1.00 94.38 302 ASP A O 1
ATOM 2166 N N . GLY A 1 303 ? 14.979 21.208 -13.195 1.00 97.25 303 GLY A N 1
ATOM 2167 C CA . GLY A 1 303 ? 14.299 20.373 -14.173 1.00 97.25 303 GLY A CA 1
ATOM 2168 C C . GLY A 1 303 ? 13.142 19.575 -13.571 1.00 97.25 303 GLY A C 1
ATOM 2169 O O . GLY A 1 303 ? 13.189 19.135 -12.422 1.00 97.25 303 GLY A O 1
ATOM 2170 N N . LYS A 1 304 ? 12.112 19.329 -14.383 1.00 98.31 304 LYS A N 1
ATOM 2171 C CA . LYS A 1 304 ? 10.960 18.492 -14.025 1.00 98.31 304 LYS A CA 1
ATOM 2172 C C . LYS A 1 304 ? 11.252 17.009 -14.253 1.00 98.31 304 LYS A C 1
ATOM 2174 O O . LYS A 1 304 ? 11.749 16.653 -15.318 1.00 98.31 304 LYS A O 1
ATOM 2179 N N . ALA A 1 305 ? 10.864 16.144 -13.316 1.00 98.81 305 ALA A N 1
ATOM 2180 C CA . ALA A 1 305 ? 10.791 14.694 -13.516 1.00 98.81 305 ALA A CA 1
ATOM 2181 C C . ALA A 1 305 ? 9.327 14.226 -13.480 1.00 98.81 305 ALA A C 1
ATOM 2183 O O . ALA A 1 305 ? 8.620 14.499 -12.516 1.00 98.81 305 ALA A O 1
ATOM 2184 N N . SER A 1 306 ? 8.872 13.527 -14.521 1.00 98.75 306 SER A N 1
ATOM 2185 C CA . SER A 1 306 ? 7.498 13.018 -14.644 1.00 98.75 306 SER A CA 1
ATOM 2186 C C . SER A 1 306 ? 7.504 11.530 -14.973 1.00 98.75 306 SER A C 1
ATOM 2188 O O . SER A 1 306 ? 8.134 11.128 -15.951 1.00 98.75 306 SER A O 1
ATOM 2190 N N . ALA A 1 307 ? 6.829 10.720 -14.165 1.00 98.81 307 ALA A N 1
ATOM 2191 C CA . ALA A 1 307 ? 6.632 9.294 -14.408 1.00 98.81 307 ALA A CA 1
ATOM 2192 C C . ALA A 1 307 ? 5.191 8.898 -14.058 1.00 98.81 307 ALA A C 1
ATOM 2194 O O . ALA A 1 307 ? 4.943 8.042 -13.211 1.00 98.81 307 ALA A O 1
ATOM 2195 N N . ASP A 1 308 ? 4.224 9.557 -14.684 1.00 98.88 308 ASP A N 1
ATOM 2196 C CA . ASP A 1 308 ? 2.813 9.363 -14.370 1.00 98.88 308 ASP A CA 1
ATOM 2197 C C . ASP A 1 308 ? 2.244 8.090 -14.979 1.00 98.88 308 ASP A C 1
ATOM 2199 O O . ASP A 1 308 ? 2.613 7.670 -16.077 1.00 98.88 308 ASP A O 1
ATOM 2203 N N . VAL A 1 309 ? 1.268 7.508 -14.286 1.00 98.88 309 VAL A N 1
ATOM 2204 C CA . VAL A 1 309 ? 0.416 6.443 -14.819 1.00 98.88 309 VAL A CA 1
ATOM 2205 C C . VAL A 1 309 ? -1.002 6.986 -14.942 1.00 98.88 309 VAL A C 1
ATOM 2207 O O . VAL A 1 309 ? -1.766 6.967 -13.986 1.00 98.88 309 VAL A O 1
ATOM 2210 N N . SER A 1 310 ? -1.387 7.467 -16.123 1.00 98.38 310 SER A N 1
ATOM 2211 C CA . SER A 1 310 ? -2.697 8.132 -16.301 1.00 98.38 310 SER A CA 1
ATOM 2212 C C . SER A 1 310 ? -3.914 7.276 -15.904 1.00 98.38 310 SER A C 1
ATOM 2214 O O . SER A 1 310 ? -4.947 7.809 -15.505 1.00 98.38 310 SER A O 1
ATOM 2216 N N . GLY A 1 311 ? -3.799 5.953 -16.012 1.00 98.50 311 GLY A N 1
ATOM 2217 C CA . GLY A 1 311 ? -4.810 4.970 -15.643 1.00 98.50 311 GLY A CA 1
ATOM 2218 C C . GLY A 1 311 ? -4.408 4.108 -14.446 1.00 98.50 311 GLY A C 1
ATOM 2219 O O . GLY A 1 311 ? -3.705 4.532 -13.533 1.00 98.50 311 GLY A O 1
ATOM 2220 N N . SER A 1 312 ? -4.901 2.871 -14.421 1.00 98.56 312 SER A N 1
ATOM 2221 C CA . SER A 1 312 ? -4.728 1.975 -13.277 1.00 98.56 312 SER A CA 1
ATOM 2222 C C . SER A 1 312 ? -3.346 1.321 -13.209 1.00 98.56 312 SER A C 1
ATOM 2224 O O . SER A 1 312 ? -2.778 0.941 -14.238 1.00 98.56 312 SER A O 1
ATOM 2226 N N . VAL A 1 313 ? -2.887 1.069 -11.986 1.00 98.94 313 VAL A N 1
ATOM 2227 C CA . VAL A 1 313 ? -1.776 0.178 -11.651 1.00 98.94 313 VAL A CA 1
ATOM 2228 C C . VAL A 1 313 ? -2.327 -1.100 -11.018 1.00 98.94 313 VAL A C 1
ATOM 2230 O O . VAL A 1 313 ? -3.105 -1.053 -10.066 1.00 98.94 313 VAL A O 1
ATOM 2233 N N . SER A 1 314 ? -1.916 -2.253 -11.540 1.00 98.81 314 SER A N 1
ATOM 2234 C CA . SER A 1 314 ? -2.280 -3.569 -11.019 1.00 98.81 314 SER A CA 1
ATOM 2235 C C . SER A 1 314 ? -1.029 -4.380 -10.697 1.00 98.81 314 SER A C 1
ATOM 2237 O O . SER A 1 314 ? -0.279 -4.737 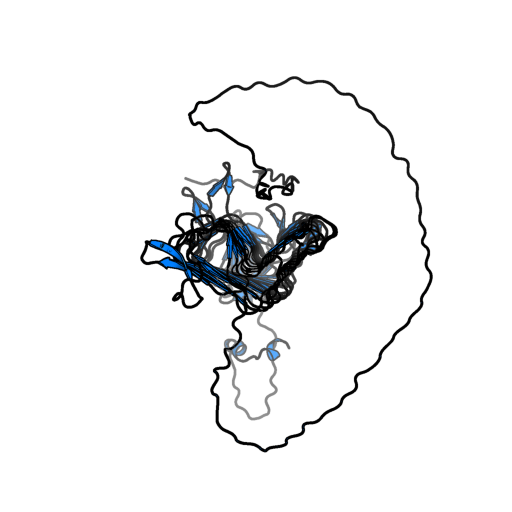-11.604 1.00 98.81 314 SER A O 1
ATOM 2239 N N . CYS A 1 315 ? -0.845 -4.734 -9.427 1.00 98.88 315 CYS A N 1
ATOM 2240 C CA . CYS A 1 315 ? 0.257 -5.552 -8.929 1.00 98.88 315 CYS A CA 1
ATOM 2241 C C . CYS A 1 315 ? -0.268 -6.918 -8.472 1.00 98.88 315 CYS A C 1
ATOM 2243 O O . CYS A 1 315 ? -1.093 -7.006 -7.564 1.00 98.88 315 CYS A O 1
ATOM 2245 N N . THR A 1 316 ? 0.224 -8.002 -9.068 1.00 98.62 316 THR A N 1
ATOM 2246 C CA . THR A 1 316 ? -0.096 -9.376 -8.662 1.00 98.62 316 THR A CA 1
ATOM 2247 C C . THR A 1 316 ? 1.164 -10.089 -8.189 1.00 98.62 316 THR A C 1
ATOM 2249 O O . THR A 1 316 ? 2.103 -10.288 -8.954 1.00 98.62 316 THR A O 1
ATOM 2252 N N . MET A 1 317 ? 1.172 -10.512 -6.932 1.00 98.44 317 MET A N 1
ATOM 2253 C CA . MET A 1 317 ? 2.293 -11.198 -6.294 1.00 98.44 317 MET A CA 1
ATOM 2254 C C . MET A 1 317 ? 1.855 -12.621 -5.952 1.00 98.44 317 MET A C 1
ATOM 2256 O O . MET A 1 317 ? 0.907 -12.804 -5.197 1.00 98.44 317 MET A O 1
ATOM 2260 N N . LYS A 1 318 ? 2.478 -13.638 -6.552 1.00 97.75 318 LYS A N 1
ATOM 2261 C CA . LYS A 1 318 ? 2.067 -15.047 -6.426 1.00 97.75 318 LYS A CA 1
ATOM 2262 C C . LYS A 1 318 ? 3.099 -15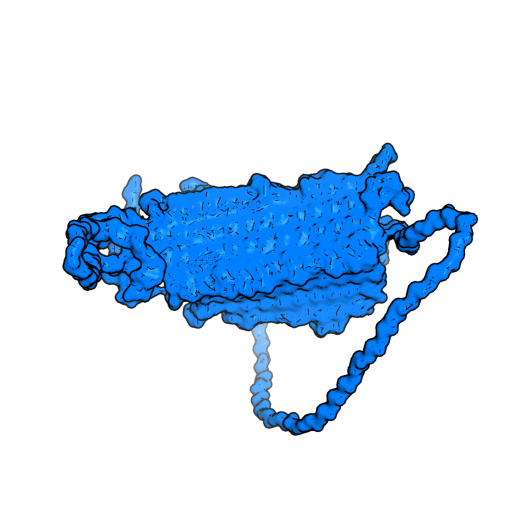.858 -5.651 1.00 97.75 318 LYS A C 1
ATOM 2264 O O . LYS A 1 318 ? 4.212 -16.040 -6.142 1.00 97.75 318 LYS A O 1
ATOM 2269 N N . SER A 1 319 ? 2.720 -16.387 -4.487 1.00 97.31 319 SER A N 1
ATOM 2270 C CA . SER A 1 319 ? 3.604 -17.190 -3.623 1.00 97.31 319 SER A CA 1
ATOM 2271 C C . SER A 1 319 ? 4.985 -16.546 -3.458 1.00 97.31 319 SER A C 1
ATOM 2273 O O . SER A 1 319 ? 6.008 -17.175 -3.730 1.00 97.31 319 SER A O 1
ATOM 2275 N N . VAL A 1 320 ? 4.991 -15.251 -3.141 1.00 97.19 320 VAL A N 1
ATOM 2276 C CA . VAL A 1 320 ? 6.198 -14.420 -3.087 1.00 97.19 320 VAL A CA 1
ATOM 2277 C C . VAL A 1 320 ? 6.874 -14.482 -1.727 1.00 97.19 320 VAL A C 1
ATOM 2279 O O . VAL A 1 320 ? 6.217 -14.626 -0.709 1.00 97.19 320 VAL A O 1
ATOM 2282 N N . ASP A 1 321 ? 8.184 -14.287 -1.736 1.00 96.88 321 ASP A N 1
ATOM 2283 C CA . ASP A 1 321 ? 8.960 -13.793 -0.597 1.00 96.88 321 ASP A CA 1
ATOM 2284 C C . ASP A 1 321 ? 9.513 -12.448 -1.073 1.00 96.88 321 ASP A C 1
ATOM 2286 O O . ASP A 1 321 ? 10.366 -12.418 -1.970 1.00 96.88 321 ASP A O 1
ATOM 2290 N N . ILE A 1 322 ? 8.903 -11.349 -0.616 1.00 96.62 322 ILE A N 1
ATOM 2291 C CA . ILE A 1 322 ? 9.186 -10.005 -1.120 1.00 96.62 322 ILE A CA 1
ATOM 2292 C C . ILE A 1 322 ? 9.542 -9.033 -0.002 1.00 96.62 322 ILE A C 1
ATOM 2294 O O . ILE A 1 322 ? 8.828 -8.882 0.987 1.00 96.62 322 ILE A O 1
ATOM 2298 N N . ARG A 1 323 ? 10.656 -8.320 -0.178 1.00 94.44 323 ARG A N 1
ATOM 2299 C CA . ARG A 1 323 ? 11.100 -7.348 0.823 1.00 94.44 323 ARG A CA 1
ATOM 2300 C C . ARG A 1 323 ? 10.264 -6.075 0.758 1.00 94.44 323 ARG A C 1
ATOM 2302 O O . ARG A 1 323 ? 9.766 -5.620 1.778 1.00 94.44 323 ARG A O 1
ATOM 2309 N N . GLU A 1 324 ? 10.105 -5.495 -0.427 1.00 95.88 324 GLU A N 1
ATOM 2310 C CA . GLU A 1 324 ? 9.487 -4.173 -0.555 1.00 95.88 324 GLU A CA 1
ATOM 2311 C C . GLU A 1 324 ? 8.511 -4.110 -1.725 1.00 95.88 324 GLU A C 1
ATOM 2313 O O . GLU A 1 324 ? 8.836 -4.486 -2.855 1.00 95.88 324 GLU A O 1
ATOM 2318 N N . VAL A 1 325 ? 7.319 -3.585 -1.455 1.00 98.12 325 VAL A N 1
ATOM 2319 C CA . VAL A 1 325 ? 6.283 -3.329 -2.452 1.00 98.12 325 VAL A CA 1
ATOM 2320 C C . VAL A 1 325 ? 5.857 -1.872 -2.359 1.00 98.12 325 VAL A C 1
ATOM 2322 O O . VAL A 1 325 ? 5.326 -1.452 -1.339 1.00 98.12 325 VAL A O 1
ATOM 2325 N N . TYR A 1 326 ? 6.025 -1.133 -3.452 1.00 97.62 326 TYR A N 1
ATOM 2326 C CA . TYR A 1 326 ? 5.493 0.217 -3.635 1.00 97.62 326 TYR A CA 1
ATOM 2327 C C . TYR A 1 326 ? 4.529 0.172 -4.813 1.00 97.62 326 TYR A C 1
ATOM 2329 O O . TYR A 1 326 ? 4.943 0.097 -5.968 1.00 97.62 326 TYR A O 1
ATOM 2337 N N . SER A 1 327 ? 3.232 0.110 -4.536 1.00 98.12 327 SER A N 1
ATOM 2338 C CA . SER A 1 327 ? 2.233 -0.150 -5.574 1.00 98.12 327 SER A CA 1
ATOM 2339 C C . SER A 1 327 ? 1.923 1.101 -6.393 1.00 98.12 327 SER A C 1
ATOM 2341 O O . SER A 1 327 ? 1.812 0.999 -7.611 1.00 98.12 327 SER A O 1
ATOM 2343 N N . GLY A 1 328 ? 1.819 2.265 -5.746 1.00 97.94 328 GLY A N 1
ATOM 2344 C CA . GLY A 1 328 ? 1.656 3.554 -6.414 1.00 97.94 328 GLY A CA 1
ATOM 2345 C C . GLY A 1 328 ? 2.957 4.092 -7.000 1.00 97.94 328 GLY A C 1
ATOM 2346 O O . GLY A 1 328 ? 3.929 3.356 -7.195 1.00 97.94 328 GLY A O 1
ATOM 2347 N N . GLY A 1 329 ? 2.956 5.381 -7.337 1.00 98.31 329 GLY A N 1
ATOM 2348 C CA . GLY A 1 329 ? 4.160 6.055 -7.807 1.00 98.31 329 GLY A CA 1
ATOM 2349 C C . GLY A 1 329 ? 5.049 6.541 -6.667 1.00 98.31 329 GLY A C 1
ATOM 2350 O O . GLY A 1 329 ? 4.603 6.705 -5.536 1.00 98.31 329 GLY A O 1
ATOM 2351 N N . TYR A 1 330 ? 6.319 6.761 -6.984 1.00 98.62 330 TYR A N 1
ATOM 2352 C CA . TYR A 1 330 ? 7.312 7.339 -6.086 1.00 98.62 330 TYR A CA 1
ATOM 2353 C C . TYR A 1 330 ? 7.801 8.662 -6.670 1.00 98.62 330 TYR A C 1
ATOM 2355 O O . TYR A 1 330 ? 8.253 8.684 -7.818 1.00 98.62 330 TYR A O 1
ATOM 2363 N N . ALA A 1 331 ? 7.760 9.740 -5.892 1.00 98.81 331 ALA A N 1
ATOM 2364 C CA . ALA A 1 331 ? 8.211 11.059 -6.312 1.00 98.81 331 ALA A CA 1
ATOM 2365 C C . ALA A 1 331 ? 9.076 11.729 -5.231 1.00 98.81 331 ALA A C 1
ATOM 2367 O O . ALA A 1 331 ? 8.723 11.758 -4.052 1.00 98.81 331 ALA A O 1
ATOM 2368 N N . SER A 1 332 ? 10.214 12.306 -5.626 1.00 98.56 332 SER A N 1
ATOM 2369 C CA . SER A 1 332 ? 11.076 13.064 -4.710 1.00 98.56 332 SER A CA 1
ATOM 2370 C C . SER A 1 332 ? 11.647 14.329 -5.348 1.00 98.56 332 SER A C 1
ATOM 2372 O O . SER A 1 332 ? 12.228 14.268 -6.433 1.00 98.56 332 SER A O 1
ATOM 2374 N N . GLY A 1 333 ? 11.502 15.458 -4.651 1.00 98.31 333 GLY A N 1
ATOM 2375 C CA . GLY A 1 333 ? 11.909 16.793 -5.099 1.00 98.31 333 GLY A CA 1
ATOM 2376 C C . GLY A 1 333 ? 10.747 17.616 -5.663 1.00 98.31 333 GLY A C 1
ATOM 2377 O O . GLY A 1 333 ? 9.836 17.074 -6.281 1.00 98.31 333 GLY A O 1
ATOM 2378 N N . ALA A 1 334 ? 10.791 18.940 -5.486 1.00 97.06 334 ALA A N 1
ATOM 2379 C CA . ALA A 1 334 ? 9.658 19.842 -5.738 1.00 97.06 334 ALA A CA 1
ATOM 2380 C C . ALA A 1 334 ? 9.110 19.806 -7.178 1.00 97.06 334 ALA A C 1
ATOM 2382 O O . ALA A 1 334 ? 7.949 20.124 -7.416 1.00 97.06 334 ALA A O 1
ATOM 2383 N N . ASN A 1 335 ? 9.942 19.400 -8.141 1.00 98.00 335 ASN A N 1
ATOM 2384 C CA . ASN A 1 335 ? 9.578 19.285 -9.553 1.00 98.00 335 ASN A CA 1
ATOM 2385 C C . ASN A 1 335 ? 9.351 17.825 -9.999 1.00 98.00 335 ASN A C 1
ATOM 2387 O O . ASN A 1 335 ? 9.345 17.545 -11.201 1.00 98.00 335 ASN A O 1
ATOM 2391 N N . ALA A 1 336 ? 9.210 16.881 -9.062 1.00 98.81 336 ALA A N 1
ATOM 2392 C CA . ALA A 1 336 ? 8.945 15.474 -9.346 1.00 98.81 336 ALA A CA 1
ATOM 2393 C C . ALA A 1 336 ? 7.455 15.135 -9.215 1.00 98.81 336 ALA A C 1
ATOM 2395 O O . ALA A 1 336 ? 6.797 15.510 -8.243 1.00 98.81 336 ALA A O 1
ATOM 2396 N N . HIS A 1 337 ? 6.943 14.380 -10.186 1.00 98.62 337 HIS A N 1
ATOM 2397 C CA . HIS A 1 337 ? 5.555 13.935 -10.232 1.00 98.62 337 HIS A CA 1
ATOM 2398 C C . HIS A 1 337 ? 5.472 12.470 -10.696 1.00 98.62 337 HIS A C 1
ATOM 2400 O O . HIS A 1 337 ? 6.098 12.096 -11.693 1.00 98.62 337 HIS A O 1
ATOM 2406 N N . ALA A 1 338 ? 4.750 11.639 -9.945 1.00 98.81 338 ALA A N 1
ATOM 2407 C CA . ALA A 1 338 ? 4.514 10.225 -10.250 1.00 98.81 338 ALA A CA 1
ATOM 2408 C C . ALA A 1 338 ? 3.103 9.807 -9.805 1.00 98.81 338 ALA A C 1
ATOM 2410 O O . ALA A 1 338 ? 2.920 8.871 -9.026 1.00 98.81 338 ALA A O 1
ATOM 2411 N N . SER A 1 339 ? 2.091 10.536 -10.260 1.00 98.88 339 SER A N 1
ATOM 2412 C CA . SER A 1 339 ? 0.700 10.288 -9.874 1.00 98.88 339 SER A CA 1
ATOM 2413 C C . SER A 1 339 ? 0.093 9.135 -10.672 1.00 98.88 339 SER A C 1
ATOM 2415 O O . SER A 1 339 ? 0.569 8.778 -11.757 1.00 98.88 339 SER A O 1
ATOM 2417 N N . CYS A 1 340 ? -0.984 8.542 -10.151 1.00 98.81 340 CYS A N 1
ATOM 2418 C CA . CYS A 1 340 ? -1.685 7.474 -10.857 1.00 98.81 340 CYS A CA 1
ATOM 2419 C C . CYS A 1 340 ? -3.219 7.515 -10.782 1.00 98.81 340 CYS A C 1
ATOM 2421 O O . CYS A 1 340 ? -3.830 8.224 -9.979 1.00 98.81 340 CYS A O 1
ATOM 2423 N N . GLY A 1 341 ? -3.857 6.748 -11.670 1.00 98.81 341 GLY A N 1
ATOM 2424 C CA . GLY A 1 341 ? -5.305 6.569 -11.728 1.00 98.81 341 GLY A CA 1
ATOM 2425 C C . GLY A 1 341 ? -5.853 5.867 -10.488 1.00 98.81 341 GLY A C 1
ATOM 2426 O O . GLY A 1 341 ? -6.384 6.490 -9.582 1.00 98.81 341 GLY A O 1
ATOM 2427 N N . SER A 1 342 ? -5.739 4.545 -10.438 1.00 98.81 342 SER A N 1
ATOM 2428 C CA . SER A 1 342 ? -6.213 3.707 -9.327 1.00 98.81 342 SER A CA 1
ATOM 2429 C C . SER A 1 342 ? -5.248 2.557 -9.095 1.00 98.81 342 SER A C 1
ATOM 2431 O O . SER A 1 342 ? -4.515 2.190 -10.011 1.00 98.81 342 SER A O 1
ATOM 2433 N N . ILE A 1 343 ? -5.278 1.938 -7.917 1.00 98.94 343 ILE A N 1
ATOM 2434 C CA . ILE A 1 343 ? -4.314 0.891 -7.565 1.00 98.94 343 ILE A CA 1
ATOM 2435 C C . ILE A 1 343 ? -5.037 -0.372 -7.112 1.00 98.94 343 ILE A C 1
ATOM 2437 O O . ILE A 1 343 ? -5.967 -0.330 -6.307 1.00 98.94 343 ILE A O 1
ATOM 2441 N N . THR A 1 344 ? -4.599 -1.521 -7.617 1.00 98.88 344 THR A N 1
ATOM 2442 C CA . THR A 1 344 ? -4.987 -2.831 -7.092 1.00 98.88 344 THR A CA 1
ATOM 2443 C C . THR A 1 344 ? -3.751 -3.682 -6.861 1.00 98.88 344 THR A C 1
ATOM 2445 O O . THR A 1 344 ? -3.023 -3.992 -7.799 1.00 98.88 344 THR A O 1
ATOM 2448 N N . SER A 1 345 ? -3.555 -4.113 -5.621 1.00 98.81 345 SER A N 1
ATOM 2449 C CA . SER A 1 345 ? -2.452 -4.981 -5.219 1.00 98.81 345 SER A CA 1
ATOM 2450 C C . SER A 1 345 ? -3.010 -6.262 -4.631 1.00 98.81 345 SER A C 1
ATOM 2452 O O . SER A 1 345 ? -3.857 -6.224 -3.743 1.00 98.81 345 SER A O 1
ATOM 2454 N N . SER A 1 346 ? -2.581 -7.407 -5.154 1.00 98.56 346 SER A N 1
ATOM 2455 C CA . SER A 1 346 ? -3.111 -8.710 -4.751 1.00 98.56 346 SER A CA 1
ATOM 2456 C C . SER A 1 346 ? -1.999 -9.723 -4.533 1.00 98.56 346 SER A C 1
ATOM 2458 O O . SER A 1 346 ? -1.265 -10.064 -5.462 1.00 98.56 346 SER A O 1
ATOM 2460 N N . PHE A 1 347 ? -1.921 -10.232 -3.308 1.00 98.56 347 PHE A N 1
ATOM 2461 C CA . PHE A 1 347 ? -1.153 -11.417 -2.960 1.00 98.56 347 PHE A CA 1
ATOM 2462 C C . PHE A 1 347 ? -2.018 -12.651 -3.223 1.00 98.56 347 PHE A C 1
ATOM 2464 O O . PHE A 1 347 ? -3.132 -12.773 -2.718 1.00 98.56 347 PHE A O 1
ATOM 2471 N N . ALA A 1 348 ? -1.518 -13.546 -4.064 1.00 95.50 348 ALA A N 1
ATOM 2472 C CA . ALA A 1 348 ? -2.197 -14.747 -4.523 1.00 95.50 348 ALA A CA 1
ATOM 2473 C C . ALA A 1 348 ? -1.326 -15.984 -4.271 1.00 95.50 348 ALA A C 1
ATOM 2475 O O . ALA A 1 348 ? -0.141 -15.885 -3.952 1.00 95.50 348 ALA A O 1
ATOM 2476 N N . GLY A 1 349 ? -1.913 -17.170 -4.421 1.00 93.75 349 GLY A N 1
ATOM 2477 C CA . GLY A 1 349 ? -1.244 -18.415 -4.042 1.00 93.75 349 GLY A CA 1
ATOM 2478 C C . GLY A 1 349 ? -1.162 -18.574 -2.523 1.00 93.75 349 GLY A C 1
ATOM 2479 O O . GLY A 1 349 ? -1.999 -18.038 -1.798 1.00 93.75 349 GLY A O 1
ATOM 2480 N N . SER A 1 350 ? -0.183 -19.344 -2.059 1.00 93.62 350 SER A N 1
ATOM 2481 C CA . SER A 1 350 ? 0.039 -19.659 -0.642 1.00 93.62 350 SER A CA 1
ATOM 2482 C C . SER A 1 350 ? 1.469 -19.350 -0.214 1.00 93.62 350 SER A C 1
ATOM 2484 O O . SER A 1 350 ? 2.374 -19.430 -1.049 1.00 93.62 350 SER A O 1
ATOM 2486 N N . GLY A 1 351 ? 1.663 -19.099 1.084 1.00 94.88 351 GLY A N 1
ATOM 2487 C CA . GLY A 1 351 ? 2.987 -18.914 1.684 1.00 94.88 351 GLY A CA 1
ATOM 2488 C C . GLY A 1 351 ? 3.635 -17.594 1.284 1.00 94.88 351 GLY A C 1
ATOM 2489 O O . GLY A 1 351 ? 4.833 -17.563 1.039 1.00 94.88 351 GLY A O 1
ATOM 2490 N N . ASN A 1 352 ? 2.830 -16.539 1.123 1.00 98.06 352 ASN A N 1
ATOM 2491 C CA . ASN A 1 352 ? 3.362 -15.222 0.800 1.00 98.06 352 ASN A CA 1
ATOM 2492 C C . ASN A 1 352 ? 4.084 -14.628 2.019 1.00 98.06 352 ASN A C 1
ATOM 2494 O O . ASN A 1 352 ? 3.588 -14.718 3.143 1.00 98.06 352 ASN A O 1
ATOM 2498 N N . GLU A 1 353 ? 5.205 -13.960 1.793 1.00 97.88 353 GLU A N 1
ATOM 2499 C CA . GLU A 1 353 ? 5.913 -13.179 2.803 1.00 97.88 353 GLU A CA 1
ATOM 2500 C C . GLU A 1 353 ? 6.144 -11.762 2.290 1.00 97.88 353 GLU A C 1
ATOM 2502 O O . GLU A 1 353 ? 6.528 -11.571 1.133 1.00 97.88 353 GLU A O 1
ATOM 2507 N N . VAL A 1 354 ? 5.881 -10.769 3.141 1.00 97.50 354 VAL A N 1
ATOM 2508 C CA . VAL A 1 354 ? 6.085 -9.353 2.823 1.00 97.50 354 VAL A CA 1
ATOM 2509 C C . VAL A 1 354 ? 6.619 -8.598 4.033 1.00 97.50 354 VAL A C 1
ATOM 2511 O O . VAL A 1 354 ? 6.065 -8.712 5.128 1.00 97.50 354 VAL A O 1
ATOM 2514 N N . MET A 1 355 ? 7.679 -7.809 3.823 1.00 94.75 355 MET A N 1
ATOM 2515 C CA . MET A 1 355 ? 8.230 -6.956 4.879 1.00 94.75 355 MET A CA 1
ATOM 2516 C C . MET A 1 355 ? 7.617 -5.545 4.877 1.00 94.75 355 MET A C 1
ATOM 2518 O O . MET A 1 355 ? 7.077 -5.065 5.872 1.00 94.75 355 MET A O 1
ATOM 2522 N N . ILE A 1 356 ? 7.705 -4.859 3.737 1.00 97.06 356 ILE A N 1
ATOM 2523 C CA . ILE A 1 356 ? 7.201 -3.492 3.569 1.00 97.06 356 ILE A CA 1
ATOM 2524 C C . ILE A 1 356 ? 6.195 -3.472 2.424 1.00 97.06 356 ILE A C 1
ATOM 2526 O O . ILE A 1 356 ? 6.513 -3.871 1.300 1.00 97.06 356 ILE A O 1
ATOM 2530 N N . PHE A 1 357 ? 4.991 -2.978 2.703 1.00 98.31 357 PHE A N 1
ATOM 2531 C CA . PHE A 1 357 ? 3.944 -2.758 1.714 1.00 98.31 357 PHE A CA 1
ATOM 2532 C C . PHE A 1 357 ? 3.427 -1.323 1.783 1.00 98.31 357 PHE A C 1
ATOM 2534 O O . PHE A 1 357 ? 2.771 -0.946 2.751 1.00 98.31 357 PHE A O 1
ATOM 2541 N N . HIS A 1 358 ? 3.670 -0.549 0.728 1.00 98.00 358 HIS A N 1
ATOM 2542 C CA . HIS A 1 358 ? 3.061 0.754 0.481 1.00 98.00 358 HIS A CA 1
ATOM 2543 C C . HIS A 1 358 ? 2.070 0.620 -0.690 1.00 98.00 358 HIS A C 1
ATOM 2545 O O . HIS A 1 358 ? 2.433 0.260 -1.817 1.00 98.00 358 HIS A O 1
ATOM 2551 N N . GLY A 1 359 ? 0.789 0.843 -0.403 1.00 97.38 359 GLY A N 1
ATOM 2552 C CA . GLY A 1 359 ? -0.323 0.688 -1.336 1.00 97.38 359 GLY A CA 1
ATOM 2553 C C . GLY A 1 359 ? -0.571 1.927 -2.189 1.00 97.38 359 GLY A C 1
ATOM 2554 O O . GLY A 1 359 ? -0.843 1.781 -3.378 1.00 97.38 359 GLY A O 1
ATOM 2555 N N . GLY A 1 360 ? -0.464 3.123 -1.607 1.00 98.19 360 GLY A N 1
ATOM 2556 C CA . GLY A 1 360 ? -0.602 4.401 -2.303 1.00 98.19 360 GLY A CA 1
ATOM 2557 C C . GLY A 1 360 ? 0.692 4.899 -2.933 1.00 98.19 360 GLY A C 1
ATOM 2558 O O . GLY A 1 360 ? 1.618 4.124 -3.191 1.00 98.19 360 GLY A O 1
ATOM 2559 N N . GLY A 1 361 ? 0.725 6.198 -3.229 1.00 98.50 361 GLY A N 1
ATOM 2560 C CA . GLY A 1 361 ? 1.944 6.869 -3.665 1.00 98.50 361 GLY A CA 1
ATOM 2561 C C . GLY A 1 361 ? 2.881 7.200 -2.507 1.00 98.50 361 GLY A C 1
ATOM 2562 O O . GLY A 1 361 ? 2.478 7.201 -1.347 1.00 98.50 361 GLY A O 1
ATOM 2563 N N . ASP A 1 362 ? 4.134 7.478 -2.841 1.00 98.69 362 ASP A N 1
ATOM 2564 C CA . ASP A 1 362 ? 5.196 7.850 -1.910 1.00 98.69 362 ASP A CA 1
ATOM 2565 C C . ASP A 1 362 ? 5.832 9.159 -2.390 1.00 98.69 362 ASP A C 1
ATOM 2567 O O . ASP A 1 362 ? 6.428 9.206 -3.470 1.00 98.69 362 ASP A O 1
ATOM 2571 N N . ALA A 1 363 ? 5.645 10.239 -1.632 1.00 98.81 363 ALA A N 1
ATOM 2572 C CA . ALA A 1 363 ? 6.058 11.581 -2.017 1.00 98.81 363 ALA A CA 1
ATOM 2573 C C . ALA A 1 363 ? 6.937 12.239 -0.954 1.00 98.81 363 ALA A C 1
ATOM 2575 O O . ALA A 1 363 ? 6.594 12.311 0.225 1.00 98.81 363 ALA A O 1
ATOM 2576 N N . SER A 1 364 ? 8.065 12.802 -1.378 1.00 98.56 364 SER A N 1
ATOM 2577 C CA . SER A 1 364 ? 8.991 13.503 -0.486 1.00 98.56 364 SER A CA 1
ATOM 2578 C C . SER A 1 364 ? 9.492 14.819 -1.072 1.00 98.56 364 SER A C 1
ATOM 2580 O O . SER A 1 364 ? 9.557 14.992 -2.288 1.00 98.56 364 SER A O 1
ATOM 2582 N N . ASN A 1 365 ? 9.908 15.747 -0.207 1.00 97.88 365 ASN A N 1
ATOM 2583 C CA . ASN A 1 365 ? 10.577 16.991 -0.605 1.00 97.88 365 ASN A CA 1
ATOM 2584 C C . ASN A 1 365 ? 9.744 17.829 -1.594 1.00 97.88 365 ASN A C 1
ATOM 2586 O O . ASN A 1 365 ? 10.245 18.204 -2.652 1.00 97.88 365 ASN A O 1
ATOM 2590 N N . GLN A 1 366 ? 8.481 18.109 -1.252 1.00 98.12 366 GLN A N 1
ATOM 2591 C CA . GLN A 1 366 ? 7.512 18.862 -2.074 1.00 98.12 366 GLN A CA 1
ATOM 2592 C C . GLN A 1 366 ? 7.092 18.180 -3.392 1.00 98.12 366 GLN A C 1
ATOM 2594 O O . GLN A 1 366 ? 6.472 18.818 -4.239 1.00 98.12 366 GLN A O 1
ATOM 2599 N N . ALA A 1 367 ? 7.414 16.898 -3.579 1.00 98.69 367 ALA A N 1
ATOM 2600 C CA . ALA A 1 367 ? 6.968 16.125 -4.737 1.00 98.69 367 ALA A CA 1
ATOM 2601 C C . ALA A 1 367 ? 5.486 15.723 -4.654 1.00 98.69 367 ALA A C 1
ATOM 2603 O O . ALA A 1 367 ? 4.853 15.857 -3.607 1.00 98.69 367 ALA A O 1
ATOM 2604 N N . CYS A 1 368 ? 4.950 15.164 -5.742 1.00 98.81 368 CYS A N 1
ATOM 2605 C CA . CYS A 1 368 ? 3.566 14.690 -5.811 1.00 98.81 368 CYS A CA 1
ATOM 2606 C C . CYS A 1 368 ? 3.472 13.268 -6.397 1.00 98.81 368 CYS A C 1
ATOM 2608 O O . CYS A 1 368 ? 4.027 12.978 -7.459 1.00 98.81 368 CYS A O 1
ATOM 2610 N N . ALA A 1 369 ? 2.765 12.385 -5.695 1.00 98.88 369 ALA A N 1
ATOM 2611 C CA . ALA A 1 369 ? 2.482 11.004 -6.080 1.00 98.88 369 ALA A CA 1
ATOM 2612 C C . ALA A 1 369 ? 1.017 10.650 -5.756 1.00 98.88 369 ALA A C 1
ATOM 2614 O O . ALA A 1 369 ? 0.721 9.628 -5.139 1.00 98.88 369 ALA A O 1
ATOM 2615 N N . ASP A 1 370 ? 0.086 11.521 -6.136 1.00 98.94 370 ASP A N 1
ATOM 2616 C CA . ASP A 1 370 ? -1.323 11.377 -5.772 1.00 98.94 370 ASP A CA 1
ATOM 2617 C C . ASP A 1 370 ? -2.008 10.225 -6.531 1.00 98.94 370 ASP A C 1
ATOM 2619 O O . ASP A 1 370 ? -1.641 9.844 -7.650 1.00 98.94 370 ASP A O 1
ATOM 2623 N N . VAL A 1 371 ? -3.072 9.688 -5.933 1.00 98.94 371 VAL A N 1
ATOM 2624 C CA . VAL A 1 371 ? -3.954 8.684 -6.535 1.00 98.94 371 VAL A CA 1
ATOM 2625 C C . VAL A 1 371 ? -5.317 9.314 -6.796 1.00 98.94 371 VAL A C 1
ATOM 2627 O O . VAL A 1 371 ? -6.085 9.617 -5.882 1.00 98.94 371 VAL A O 1
ATOM 2630 N N . SER A 1 372 ? -5.649 9.500 -8.071 1.00 98.69 372 SER A N 1
ATOM 2631 C CA . SER A 1 372 ? -6.898 10.168 -8.473 1.00 98.69 372 SER A CA 1
ATOM 2632 C C . SER A 1 372 ? -8.166 9.337 -8.213 1.00 98.69 372 SER A C 1
ATOM 2634 O O . SER A 1 372 ? -9.262 9.884 -8.106 1.00 98.69 372 SER A O 1
ATOM 2636 N N . GLY A 1 373 ? -8.019 8.020 -8.108 1.00 98.69 373 GLY A N 1
ATOM 2637 C CA . GLY A 1 373 ? -9.064 7.034 -7.877 1.00 98.69 373 GLY A CA 1
ATOM 2638 C C . GLY A 1 373 ? -8.900 6.320 -6.537 1.00 98.69 373 GLY A C 1
ATOM 2639 O O . GLY A 1 373 ? -8.480 6.906 -5.545 1.00 98.69 373 GLY A O 1
ATOM 2640 N N . SER A 1 374 ? -9.294 5.045 -6.495 1.00 98.81 374 SER A N 1
ATOM 2641 C CA . SER A 1 374 ? -9.294 4.234 -5.267 1.00 98.81 374 SER A CA 1
ATOM 2642 C C . SER A 1 374 ? -8.133 3.240 -5.218 1.00 98.81 374 SER A C 1
ATOM 2644 O O . SER A 1 374 ? -7.579 2.862 -6.255 1.00 98.81 374 SER A O 1
ATOM 2646 N N . ILE A 1 375 ? -7.812 2.786 -4.008 1.00 98.94 375 ILE A N 1
ATOM 2647 C CA . ILE A 1 375 ? -6.802 1.765 -3.727 1.00 98.94 375 ILE A CA 1
ATOM 2648 C C . ILE A 1 375 ? -7.489 0.516 -3.175 1.00 98.94 375 ILE A C 1
ATOM 2650 O O . ILE A 1 375 ? -8.368 0.596 -2.318 1.00 98.94 375 ILE A O 1
ATOM 2654 N N . THR A 1 376 ? -7.083 -0.657 -3.649 1.00 98.88 376 THR A N 1
ATOM 2655 C CA . THR A 1 376 ? -7.460 -1.950 -3.065 1.00 98.88 376 THR A CA 1
ATOM 2656 C C . THR A 1 376 ? -6.216 -2.801 -2.846 1.00 98.88 376 THR A C 1
ATOM 2658 O O . THR A 1 376 ? -5.530 -3.157 -3.802 1.00 98.88 376 THR A O 1
ATOM 2661 N N . ALA A 1 377 ? -5.943 -3.153 -1.594 1.00 98.81 377 ALA A N 1
ATOM 2662 C CA . ALA A 1 377 ? -4.840 -4.007 -1.181 1.00 98.81 377 ALA A CA 1
ATOM 2663 C C . ALA A 1 377 ? -5.384 -5.307 -0.575 1.00 98.81 377 ALA A C 1
ATOM 2665 O O . ALA A 1 377 ? -6.043 -5.292 0.462 1.00 98.81 377 ALA A O 1
ATOM 2666 N N . ASN A 1 378 ? -5.102 -6.438 -1.221 1.00 98.75 378 ASN A N 1
ATOM 2667 C CA . ASN A 1 378 ? -5.495 -7.771 -0.770 1.00 98.75 378 ASN A CA 1
ATOM 2668 C C . ASN A 1 378 ? -4.249 -8.566 -0.368 1.00 98.75 378 ASN A C 1
ATOM 2670 O O . ASN A 1 378 ? -3.544 -9.105 -1.224 1.00 98.75 378 ASN A O 1
ATOM 2674 N N . LEU A 1 379 ? -3.982 -8.650 0.932 1.00 98.62 379 LEU A N 1
ATOM 2675 C CA . LEU A 1 379 ? -2.886 -9.417 1.524 1.00 98.62 379 LEU A CA 1
ATOM 2676 C C . LEU A 1 379 ? -3.444 -10.767 1.988 1.00 98.62 379 LEU A C 1
ATOM 2678 O O . LEU A 1 379 ? -3.880 -10.932 3.131 1.00 98.62 379 LEU A O 1
ATOM 2682 N N . SER A 1 380 ? -3.502 -11.717 1.055 1.00 98.12 380 SER A N 1
ATOM 2683 C CA . SER A 1 380 ? -4.091 -13.038 1.279 1.00 98.12 380 SER A CA 1
ATOM 2684 C C . SER A 1 380 ? -3.042 -14.141 1.379 1.00 98.12 380 SER A C 1
ATOM 2686 O O . SER A 1 380 ? -2.086 -14.178 0.598 1.00 98.12 380 SER A O 1
ATOM 2688 N N . ASN A 1 381 ? -3.283 -15.092 2.284 1.00 98.25 381 ASN A N 1
ATOM 2689 C CA . ASN A 1 381 ? -2.436 -16.272 2.479 1.00 98.25 381 ASN A CA 1
ATOM 2690 C C . ASN A 1 381 ? -0.967 -15.910 2.751 1.00 98.25 381 ASN A C 1
ATOM 2692 O O . ASN A 1 381 ? -0.054 -16.589 2.257 1.00 98.25 381 ASN A O 1
ATOM 2696 N N . CYS A 1 382 ? -0.739 -14.817 3.485 1.00 98.31 382 CYS A N 1
ATOM 2697 C CA . CYS A 1 382 ? 0.596 -14.403 3.880 1.00 98.31 382 CYS A CA 1
ATOM 2698 C C . CYS A 1 382 ? 0.998 -15.148 5.152 1.00 98.31 382 CYS A C 1
ATOM 2700 O O . CYS A 1 382 ? 0.434 -14.907 6.215 1.00 98.31 382 CYS A O 1
ATOM 2702 N N . SER A 1 383 ? 1.976 -16.046 5.059 1.00 97.19 383 SER A N 1
ATOM 2703 C CA . SER A 1 383 ? 2.525 -16.743 6.226 1.00 97.19 383 SER A CA 1
ATOM 2704 C C . SER A 1 383 ? 3.348 -15.826 7.125 1.00 97.19 383 SER A C 1
ATOM 2706 O O . SER A 1 383 ? 3.592 -16.183 8.274 1.00 97.19 383 SER A O 1
ATOM 2708 N N . ASN A 1 384 ? 3.787 -14.675 6.610 1.00 96.56 384 ASN A N 1
ATOM 2709 C CA . ASN A 1 384 ? 4.586 -13.721 7.362 1.00 96.56 384 ASN A CA 1
ATOM 2710 C C . ASN A 1 384 ? 4.430 -12.292 6.811 1.00 96.56 384 ASN A C 1
ATOM 2712 O O . ASN A 1 384 ? 4.905 -11.981 5.718 1.00 96.56 384 ASN A O 1
ATOM 2716 N N . ILE A 1 385 ? 3.766 -11.420 7.568 1.00 96.88 385 ILE A N 1
ATOM 2717 C CA . ILE A 1 385 ? 3.723 -9.970 7.341 1.00 96.88 385 ILE A CA 1
ATOM 2718 C C . ILE A 1 385 ? 4.535 -9.319 8.462 1.00 96.88 385 ILE A C 1
ATOM 2720 O O . ILE A 1 385 ? 4.118 -9.373 9.616 1.00 96.88 385 ILE A O 1
ATOM 2724 N N . TYR A 1 386 ? 5.687 -8.719 8.153 1.00 90.31 386 TYR A N 1
ATOM 2725 C CA . TYR A 1 386 ? 6.604 -8.223 9.186 1.00 90.31 386 TYR A CA 1
ATOM 2726 C C . TYR A 1 386 ? 7.205 -6.860 8.834 1.00 90.31 386 TYR A C 1
ATOM 2728 O O . TYR A 1 386 ? 7.958 -6.748 7.888 1.00 90.31 386 TYR A O 1
ATOM 2736 N N . GLY A 1 387 ? 6.964 -5.813 9.619 1.00 90.12 387 GLY A N 1
ATOM 2737 C CA . GLY A 1 387 ? 7.459 -4.466 9.306 1.00 90.12 387 GLY A CA 1
ATOM 2738 C C . GLY A 1 387 ? 6.313 -3.476 9.170 1.00 90.12 387 GLY A C 1
ATOM 2739 O O . GLY A 1 387 ? 5.669 -3.182 10.172 1.00 90.12 387 GLY A O 1
ATOM 2740 N N . TYR A 1 388 ? 6.058 -2.966 7.962 1.00 93.62 388 TYR A N 1
ATOM 2741 C CA . TYR A 1 388 ? 5.102 -1.872 7.747 1.00 93.62 388 TYR A CA 1
ATOM 2742 C C . TYR A 1 388 ? 4.130 -2.163 6.607 1.00 93.62 388 TYR A C 1
ATOM 2744 O O . TYR A 1 388 ? 4.534 -2.536 5.504 1.00 93.62 388 TYR A O 1
ATOM 2752 N N . VAL A 1 389 ? 2.844 -1.941 6.867 1.00 98.00 389 VAL A N 1
ATOM 2753 C CA . VAL A 1 389 ? 1.775 -1.990 5.870 1.00 98.00 389 VAL A CA 1
ATOM 2754 C C . VAL A 1 389 ? 1.034 -0.662 5.896 1.00 98.00 389 VAL A C 1
ATOM 2756 O O . VAL A 1 389 ? 0.305 -0.390 6.841 1.00 98.00 389 VAL A O 1
ATOM 2759 N N . THR A 1 390 ? 1.164 0.128 4.837 1.00 98.19 390 THR A N 1
ATOM 2760 C CA . THR A 1 390 ? 0.428 1.384 4.652 1.00 98.19 390 THR A CA 1
ATOM 2761 C C . THR A 1 390 ? -0.359 1.284 3.356 1.00 98.19 390 THR A C 1
ATOM 2763 O O . THR A 1 390 ? 0.225 1.204 2.278 1.00 98.19 390 THR A O 1
ATOM 2766 N N . ALA A 1 391 ? -1.688 1.210 3.433 1.00 98.38 391 ALA A N 1
ATOM 2767 C CA . ALA A 1 391 ? -2.531 1.059 2.246 1.00 98.38 391 ALA A CA 1
ATOM 2768 C C . ALA A 1 391 ? -2.792 2.398 1.537 1.00 98.38 391 ALA A C 1
ATOM 2770 O O . ALA A 1 391 ? -2.885 2.409 0.309 1.00 98.38 391 ALA A O 1
ATOM 2771 N N . GLY A 1 392 ? -2.891 3.502 2.287 1.00 98.50 392 GLY A N 1
ATOM 2772 C CA . GLY A 1 392 ? -2.930 4.860 1.744 1.00 98.50 392 GLY A CA 1
ATOM 2773 C C . GLY A 1 392 ? -1.572 5.329 1.211 1.00 98.50 392 GLY A C 1
ATOM 2774 O O . GLY A 1 392 ? -0.668 4.524 0.979 1.00 98.50 392 GLY A O 1
ATOM 2775 N N . GLY A 1 393 ? -1.443 6.635 0.973 1.00 98.50 393 GLY A N 1
ATOM 2776 C CA . GLY A 1 393 ? -0.180 7.244 0.551 1.00 98.50 393 GLY A CA 1
ATOM 2777 C C . GLY A 1 393 ? 0.775 7.528 1.711 1.00 98.50 393 GLY A C 1
ATOM 2778 O O . GLY A 1 393 ? 0.365 7.567 2.869 1.00 98.50 393 GLY A O 1
ATOM 2779 N N . THR A 1 394 ? 2.041 7.769 1.386 1.00 98.75 394 THR A N 1
ATOM 2780 C CA . THR A 1 394 ? 3.086 8.176 2.329 1.00 98.75 394 THR A CA 1
ATOM 2781 C C . THR A 1 394 ? 3.694 9.493 1.862 1.00 98.75 394 THR A C 1
ATOM 2783 O O . THR A 1 394 ? 4.135 9.602 0.720 1.00 98.75 394 THR A O 1
ATOM 2786 N N . ALA A 1 395 ? 3.725 10.501 2.730 1.00 98.81 395 ALA A N 1
ATOM 2787 C CA . ALA A 1 395 ? 4.185 11.840 2.387 1.00 98.81 395 ALA A CA 1
ATOM 2788 C C . ALA A 1 395 ? 5.163 12.409 3.419 1.00 98.81 395 ALA A C 1
ATOM 2790 O O . ALA A 1 395 ? 4.955 12.306 4.629 1.00 98.81 395 ALA A O 1
ATOM 2791 N N . SER A 1 396 ? 6.223 13.067 2.951 1.00 98.62 396 SER A N 1
ATOM 2792 C CA . SER A 1 396 ? 7.188 13.744 3.820 1.00 98.62 396 SER A CA 1
ATOM 2793 C C . SER A 1 396 ? 7.774 15.021 3.214 1.00 98.62 396 SER A C 1
ATOM 2795 O O . SER A 1 396 ? 7.741 15.233 2.002 1.00 98.62 396 SER A O 1
ATOM 2797 N N . GLY A 1 397 ? 8.322 15.904 4.055 1.00 97.44 397 GLY A N 1
ATOM 2798 C CA . GLY A 1 397 ? 9.036 17.105 3.599 1.00 97.44 397 GLY A CA 1
ATOM 2799 C C . GLY A 1 397 ? 8.220 18.012 2.666 1.00 97.44 397 GLY A C 1
ATOM 2800 O O . GLY A 1 397 ? 8.765 18.521 1.687 1.00 97.44 397 GLY A O 1
ATOM 2801 N N . GLY A 1 398 ? 6.917 18.165 2.916 1.00 98.06 398 GLY A N 1
ATOM 2802 C CA . GLY A 1 398 ? 6.007 18.955 2.083 1.00 98.06 398 GLY A CA 1
ATOM 2803 C C . GLY A 1 398 ? 5.424 18.214 0.876 1.00 98.06 398 GLY A C 1
ATOM 2804 O O . GLY A 1 398 ? 4.791 18.853 0.044 1.00 98.06 398 GLY A O 1
ATOM 2805 N N . GLY A 1 399 ? 5.685 16.910 0.727 1.00 98.69 399 GLY A N 1
ATOM 2806 C CA . GLY A 1 399 ? 5.168 16.106 -0.385 1.00 98.69 399 GLY A CA 1
ATOM 2807 C C . GLY A 1 399 ? 3.661 15.826 -0.303 1.00 98.69 399 GLY A C 1
ATOM 2808 O O . GLY A 1 399 ? 3.067 15.905 0.770 1.00 98.69 399 GLY A O 1
ATOM 2809 N N . SER A 1 400 ? 3.059 15.455 -1.433 1.00 98.81 400 SER A N 1
ATOM 2810 C CA . SER A 1 400 ? 1.648 15.059 -1.551 1.00 98.81 400 SER A CA 1
ATOM 2811 C C . SER A 1 400 ? 1.518 13.631 -2.072 1.00 98.81 400 SER A C 1
ATOM 2813 O O . SER A 1 400 ? 2.051 13.309 -3.134 1.00 98.81 400 SER A O 1
ATOM 2815 N N . ALA A 1 401 ? 0.813 12.786 -1.328 1.00 98.81 401 ALA A N 1
ATOM 2816 C CA . ALA A 1 401 ? 0.430 11.429 -1.702 1.00 98.81 401 ALA A CA 1
ATOM 2817 C C . ALA A 1 401 ? -1.055 11.194 -1.365 1.00 98.81 401 ALA A C 1
ATOM 2819 O O . ALA A 1 401 ? -1.433 10.197 -0.745 1.00 98.81 401 ALA A O 1
ATOM 2820 N N . ASP A 1 402 ? -1.900 12.156 -1.732 1.00 98.88 402 ASP A N 1
ATOM 2821 C CA . ASP A 1 402 ? -3.331 12.141 -1.442 1.00 98.88 402 ASP A CA 1
ATOM 2822 C C . ASP A 1 402 ? -4.058 11.067 -2.268 1.00 98.88 402 ASP A C 1
ATOM 2824 O O . ASP A 1 402 ? -3.703 10.754 -3.407 1.00 98.88 402 ASP A O 1
ATOM 2828 N N . VAL A 1 403 ? -5.141 10.526 -1.707 1.00 98.88 403 VAL A N 1
ATOM 2829 C CA . VAL A 1 403 ? -6.042 9.580 -2.372 1.00 98.88 403 VAL A CA 1
ATOM 2830 C C . VAL A 1 403 ? -7.421 10.216 -2.503 1.00 98.88 403 VAL A C 1
ATOM 2832 O O . VAL A 1 403 ? -8.153 10.389 -1.525 1.00 98.88 403 VAL A O 1
ATOM 2835 N N . ASN A 1 404 ? -7.811 10.535 -3.734 1.00 98.44 404 ASN A N 1
ATOM 2836 C CA . ASN A 1 404 ? -9.103 11.165 -4.017 1.00 98.44 404 ASN A CA 1
ATOM 2837 C C . ASN A 1 404 ? -10.284 10.187 -3.895 1.00 98.44 404 ASN A C 1
ATOM 2839 O O . ASN A 1 404 ? -11.420 10.608 -3.672 1.00 98.44 404 ASN A O 1
ATOM 2843 N N . GLY A 1 405 ? -10.034 8.884 -4.046 1.00 98.50 405 GLY A N 1
ATOM 2844 C CA . GLY A 1 405 ? -11.018 7.823 -3.856 1.00 98.50 405 GLY A CA 1
ATOM 2845 C C . GLY A 1 405 ? -11.010 7.213 -2.454 1.00 98.50 405 GLY A C 1
ATOM 2846 O O . GLY A 1 405 ? -10.671 7.853 -1.462 1.00 98.50 405 GLY A O 1
ATOM 2847 N N . SER A 1 406 ? -11.440 5.953 -2.377 1.00 98.75 406 SER A N 1
ATOM 2848 C CA . SER A 1 406 ? -11.452 5.158 -1.141 1.00 98.75 406 SER A CA 1
ATOM 2849 C C . SER A 1 406 ? -10.241 4.229 -1.073 1.00 98.75 406 SER A C 1
ATOM 2851 O O . SER A 1 406 ? -9.663 3.881 -2.104 1.00 98.75 406 SER A O 1
ATOM 2853 N N . VAL A 1 407 ? -9.890 3.783 0.131 1.00 98.94 407 VAL A N 1
ATOM 2854 C CA . VAL A 1 407 ? -8.842 2.781 0.359 1.00 98.94 407 VAL A CA 1
ATOM 2855 C C . VAL A 1 407 ? -9.471 1.546 0.988 1.00 98.94 407 VAL A C 1
ATOM 2857 O O . VAL A 1 407 ? -10.215 1.653 1.959 1.00 98.94 407 VAL A O 1
ATOM 2860 N N . SER A 1 408 ? -9.184 0.368 0.439 1.00 98.81 408 SER A N 1
ATOM 2861 C CA . SER A 1 408 ? -9.562 -0.917 1.026 1.00 98.81 408 SER A CA 1
ATOM 2862 C C . SER A 1 408 ? -8.319 -1.745 1.327 1.00 98.81 408 SER A C 1
ATOM 2864 O O . SER A 1 408 ? -7.530 -2.014 0.421 1.00 98.81 408 SER A O 1
ATOM 2866 N N . LEU A 1 409 ? -8.168 -2.164 2.583 1.00 98.88 409 LEU A N 1
ATOM 2867 C CA . LEU A 1 409 ? -7.151 -3.110 3.033 1.00 98.88 409 LEU A CA 1
ATOM 2868 C C . LEU A 1 409 ? -7.832 -4.389 3.522 1.00 98.88 409 LEU A C 1
ATOM 2870 O O . LEU A 1 409 ? -8.547 -4.376 4.521 1.00 98.88 409 LEU A O 1
ATOM 2874 N N . ASN A 1 410 ? -7.580 -5.496 2.830 1.00 98.81 410 ASN A N 1
ATOM 2875 C CA . ASN A 1 410 ? -8.093 -6.813 3.178 1.00 98.81 410 ASN A CA 1
ATOM 2876 C C . ASN A 1 410 ? -6.923 -7.735 3.518 1.00 98.81 410 ASN A C 1
ATOM 2878 O O . ASN A 1 410 ? -6.115 -8.070 2.650 1.00 98.81 410 ASN A O 1
ATOM 2882 N N . VAL A 1 411 ? -6.851 -8.172 4.770 1.00 98.69 411 VAL A N 1
ATOM 2883 C CA . VAL A 1 411 ? -5.868 -9.136 5.264 1.00 98.69 411 VAL A CA 1
ATOM 2884 C C . VAL A 1 411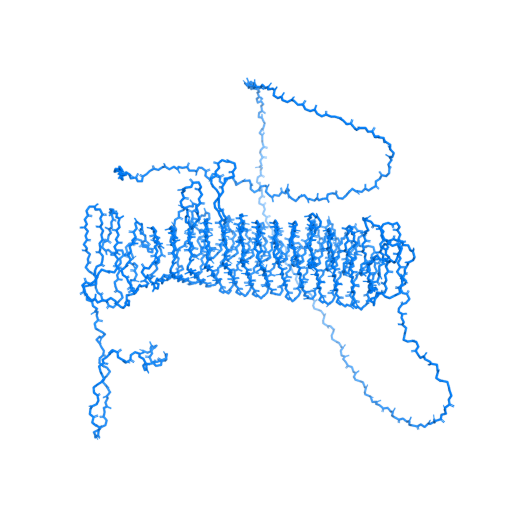 ? -6.613 -10.421 5.605 1.00 98.69 411 VAL A C 1
ATOM 2886 O O . VAL A 1 411 ? -7.425 -10.456 6.530 1.00 98.69 411 VAL A O 1
ATOM 2889 N N . VAL A 1 412 ? -6.393 -11.466 4.807 1.00 98.69 412 VAL A N 1
ATOM 2890 C CA . VAL A 1 412 ? -7.211 -12.687 4.845 1.00 98.69 412 VAL A CA 1
ATOM 2891 C C . VAL A 1 412 ? -6.329 -13.923 4.921 1.00 98.69 412 VAL A C 1
ATOM 2893 O O . VAL A 1 412 ? -5.461 -14.107 4.070 1.00 98.69 412 VAL A O 1
ATOM 2896 N N . ASN A 1 413 ? -6.598 -14.803 5.887 1.00 98.50 413 ASN A N 1
ATOM 2897 C CA . ASN A 1 413 ? -5.822 -16.025 6.100 1.00 98.50 413 ASN A CA 1
ATOM 2898 C C . ASN A 1 413 ? -4.309 -15.748 6.206 1.00 98.50 413 ASN A C 1
ATOM 2900 O O . ASN A 1 413 ? -3.501 -16.384 5.530 1.00 98.50 413 ASN A O 1
ATOM 2904 N N . SER A 1 414 ? -3.940 -14.738 6.994 1.00 98.44 414 SER A N 1
ATOM 2905 C CA . SER A 1 414 ? -2.573 -14.220 7.066 1.00 98.44 414 SER A CA 1
ATOM 2906 C C . SER A 1 414 ? -2.065 -14.134 8.505 1.00 98.44 414 SER A C 1
ATOM 2908 O O . SER A 1 414 ? -2.847 -14.120 9.457 1.00 98.44 414 SER A O 1
ATOM 2910 N N . VAL A 1 415 ? -0.742 -14.066 8.657 1.00 98.00 415 VAL A N 1
ATOM 2911 C CA . VAL A 1 415 ? -0.058 -14.001 9.953 1.00 98.00 415 VAL A CA 1
ATOM 2912 C C . VAL A 1 415 ? 0.838 -12.763 10.020 1.00 98.00 415 VAL A C 1
ATOM 2914 O O . VAL A 1 415 ? 1.713 -12.581 9.176 1.00 98.00 415 VAL A O 1
ATOM 2917 N N . SER A 1 416 ? 0.631 -11.933 11.043 1.00 96.88 416 SER A N 1
ATOM 2918 C CA . SER A 1 416 ? 1.559 -10.891 11.504 1.00 96.88 416 SER A CA 1
ATOM 2919 C C . SER A 1 416 ? 2.177 -11.362 12.822 1.00 96.88 416 SER A C 1
ATOM 2921 O O . SER A 1 416 ? 1.526 -11.238 13.868 1.00 96.88 416 SER A O 1
ATOM 2923 N N . PRO A 1 417 ? 3.366 -11.989 12.790 1.00 94.38 417 PRO A N 1
ATOM 2924 C CA . PRO A 1 417 ? 3.941 -12.612 13.971 1.00 94.38 417 PRO A CA 1
ATOM 2925 C C . PRO A 1 417 ? 4.605 -11.593 14.901 1.00 94.38 417 PRO A C 1
ATOM 2927 O O . PRO A 1 417 ? 4.927 -10.467 14.518 1.00 94.38 417 PRO A O 1
ATOM 2930 N N . VAL A 1 418 ? 4.886 -12.044 16.124 1.00 94.19 418 VAL A N 1
ATOM 2931 C CA . VAL A 1 418 ? 5.830 -11.373 17.028 1.00 94.19 418 VAL A CA 1
ATOM 2932 C C . VAL A 1 418 ? 7.212 -11.989 16.850 1.00 94.19 418 VAL A C 1
ATOM 2934 O O . VAL A 1 418 ? 7.359 -13.209 16.784 1.00 94.19 418 VAL A O 1
ATOM 2937 N N . GLY A 1 419 ? 8.238 -11.145 16.799 1.00 89.25 419 GLY A N 1
ATOM 2938 C CA . GLY A 1 419 ? 9.635 -11.566 16.743 1.00 89.25 419 GLY A CA 1
ATOM 2939 C C . GLY A 1 419 ? 10.524 -10.761 17.684 1.00 89.25 419 GLY A C 1
ATOM 2940 O O . GLY A 1 419 ? 10.067 -9.849 18.365 1.00 89.25 419 GLY A O 1
ATOM 2941 N N . GLU A 1 420 ? 11.815 -11.090 17.705 1.00 90.38 420 GLU A N 1
ATOM 2942 C CA . GLU A 1 420 ? 12.844 -10.302 18.389 1.00 90.38 420 GLU A CA 1
ATOM 2943 C C . GLU A 1 420 ? 13.714 -9.562 17.371 1.00 90.38 420 GLU A C 1
ATOM 2945 O O . GLU A 1 420 ? 14.300 -10.179 16.480 1.00 90.38 420 GLU A O 1
ATOM 2950 N N . GLN A 1 421 ? 13.854 -8.248 17.535 1.00 85.19 421 GLN A N 1
ATOM 2951 C CA . GLN A 1 421 ? 14.841 -7.435 16.827 1.00 85.19 421 GLN A CA 1
ATOM 2952 C C . GLN A 1 421 ? 15.621 -6.594 17.832 1.00 85.19 421 GLN A C 1
ATOM 2954 O O . GLN A 1 421 ? 15.049 -5.906 18.675 1.00 85.19 421 GLN A O 1
ATOM 2959 N N . TRP A 1 422 ? 16.951 -6.694 17.771 1.00 88.06 422 TRP A N 1
ATOM 2960 C CA . TRP A 1 422 ? 17.866 -5.998 18.685 1.00 88.06 422 TRP A CA 1
ATOM 2961 C C . TRP A 1 422 ? 17.514 -6.175 20.176 1.00 88.06 422 TRP A C 1
ATOM 2963 O O . TRP A 1 422 ? 17.650 -5.251 20.971 1.00 88.06 422 TRP A O 1
ATOM 2973 N N . GLY A 1 423 ? 17.049 -7.372 20.553 1.00 88.00 423 GLY A N 1
ATOM 2974 C CA . GLY A 1 423 ? 16.672 -7.710 21.931 1.00 88.00 423 GLY A CA 1
ATOM 2975 C C . GLY A 1 423 ? 15.284 -7.230 22.368 1.00 88.00 423 GLY A C 1
ATOM 2976 O O . GLY A 1 423 ? 14.894 -7.510 23.498 1.00 88.00 423 GLY A O 1
ATOM 2977 N N . ASN A 1 424 ? 14.530 -6.555 21.497 1.00 89.06 424 ASN A N 1
ATOM 2978 C CA . ASN A 1 424 ? 13.162 -6.116 21.764 1.00 89.06 424 ASN A CA 1
ATOM 2979 C C . ASN A 1 424 ? 12.155 -6.981 21.014 1.00 89.06 424 ASN A C 1
ATOM 2981 O O . ASN A 1 424 ? 12.424 -7.426 19.898 1.00 89.06 424 ASN A O 1
ATOM 2985 N N . LEU A 1 425 ? 10.983 -7.175 21.618 1.00 90.88 425 LEU A N 1
ATOM 2986 C CA . LEU A 1 425 ? 9.843 -7.736 20.907 1.00 90.88 425 LEU A CA 1
ATOM 2987 C C . LEU A 1 425 ? 9.343 -6.718 19.885 1.00 90.88 425 LEU A C 1
ATOM 2989 O O . LEU A 1 425 ? 9.176 -5.543 20.209 1.00 90.88 425 LEU A O 1
ATOM 2993 N N . VAL A 1 426 ? 9.111 -7.179 18.664 1.00 90.62 426 VAL A N 1
ATOM 2994 C CA . VAL A 1 426 ? 8.600 -6.368 17.562 1.00 90.62 426 VAL A CA 1
ATOM 2995 C C . VAL A 1 426 ? 7.478 -7.105 16.844 1.00 90.62 426 VAL A C 1
ATOM 2997 O O . VAL A 1 426 ? 7.472 -8.335 16.774 1.00 90.62 426 VAL A O 1
ATOM 3000 N N . ALA A 1 427 ? 6.548 -6.337 16.294 1.00 92.94 427 ALA A N 1
ATOM 3001 C CA . ALA A 1 427 ? 5.457 -6.795 15.445 1.00 92.94 427 ALA A CA 1
ATOM 3002 C C . ALA A 1 427 ? 5.265 -5.786 14.304 1.00 92.94 427 ALA A C 1
ATOM 3004 O O . ALA A 1 427 ? 5.839 -4.693 14.344 1.00 92.94 427 ALA A O 1
ATOM 3005 N N . ALA A 1 428 ? 4.492 -6.149 13.281 1.00 92.56 428 ALA A N 1
ATOM 3006 C CA . ALA A 1 428 ? 4.212 -5.230 12.184 1.00 92.56 428 ALA A CA 1
ATOM 3007 C C . ALA A 1 428 ? 3.271 -4.088 12.612 1.00 92.56 428 ALA A C 1
ATOM 3009 O O . ALA A 1 428 ? 2.425 -4.260 13.489 1.00 92.56 428 ALA A O 1
ATOM 3010 N N . ALA A 1 429 ? 3.401 -2.937 11.956 1.00 94.25 429 ALA A N 1
ATOM 3011 C CA . ALA A 1 429 ? 2.464 -1.825 12.062 1.00 94.25 429 ALA A CA 1
ATOM 3012 C C . ALA A 1 429 ? 1.608 -1.729 10.794 1.00 94.25 429 ALA A C 1
ATOM 3014 O O . ALA A 1 429 ? 2.103 -1.927 9.679 1.00 94.25 429 ALA A O 1
ATOM 3015 N N . PHE A 1 430 ? 0.327 -1.412 10.969 1.00 97.69 430 PHE A N 1
ATOM 3016 C CA . PHE A 1 430 ? -0.645 -1.337 9.882 1.00 97.69 430 PHE A CA 1
ATOM 3017 C C . PHE A 1 430 ? -1.359 0.011 9.884 1.00 97.69 430 PHE A C 1
ATOM 3019 O O . PHE A 1 430 ? -1.904 0.411 10.905 1.00 97.69 430 PHE A O 1
ATOM 3026 N N . HIS A 1 431 ? -1.446 0.643 8.718 1.00 97.69 431 HIS A N 1
ATOM 3027 C CA . HIS A 1 431 ? -2.201 1.864 8.469 1.00 97.69 431 HIS A CA 1
ATOM 3028 C C . HIS A 1 431 ? -3.078 1.651 7.240 1.00 97.69 431 HIS A C 1
ATOM 3030 O O . HIS A 1 431 ? -2.588 1.362 6.145 1.00 97.69 431 HIS A O 1
ATOM 3036 N N . THR A 1 432 ? -4.396 1.761 7.402 1.00 98.31 432 THR A N 1
ATOM 3037 C CA . THR A 1 432 ? -5.293 1.727 6.235 1.00 98.31 432 THR A CA 1
ATOM 3038 C C . THR A 1 432 ? -5.356 3.091 5.550 1.00 98.31 432 THR A C 1
ATOM 3040 O O . THR A 1 432 ? -5.417 3.144 4.324 1.00 98.31 432 THR A O 1
ATOM 3043 N N . GLY A 1 433 ? -5.311 4.185 6.317 1.00 97.88 433 GLY A N 1
ATOM 3044 C CA . GLY A 1 433 ? -5.144 5.536 5.783 1.00 97.88 433 GLY A CA 1
ATOM 3045 C C . GLY A 1 433 ? -3.713 5.814 5.314 1.00 97.88 433 GLY A C 1
ATOM 3046 O O . GLY A 1 433 ? -2.908 4.895 5.143 1.00 97.88 433 GLY A O 1
ATOM 3047 N N . GLY A 1 434 ? -3.412 7.088 5.063 1.00 98.00 434 GLY A N 1
ATOM 3048 C CA . GLY A 1 434 ? -2.065 7.527 4.700 1.00 98.00 434 GLY A CA 1
ATOM 3049 C C . GLY A 1 434 ? -1.174 7.831 5.905 1.00 98.00 434 GLY A C 1
ATOM 3050 O O . GLY A 1 434 ? -1.638 7.884 7.041 1.00 98.00 434 GLY A O 1
ATOM 3051 N N . GLN A 1 435 ? 0.110 8.056 5.650 1.00 98.44 435 GLN A N 1
ATOM 3052 C CA . GLN A 1 435 ? 1.086 8.522 6.635 1.00 98.44 435 GLN A CA 1
ATOM 3053 C C . GLN A 1 435 ? 1.704 9.829 6.143 1.00 98.44 435 GLN A C 1
ATOM 3055 O O . GLN A 1 435 ? 2.219 9.888 5.028 1.00 98.44 435 GLN A O 1
ATOM 3060 N N . ALA A 1 436 ? 1.684 10.876 6.962 1.00 98.62 436 ALA A N 1
ATOM 3061 C CA . ALA A 1 436 ? 2.250 12.171 6.603 1.00 98.62 436 ALA A CA 1
ATOM 3062 C C . ALA A 1 436 ? 3.160 12.709 7.705 1.00 98.62 436 ALA A C 1
ATOM 3064 O O . ALA A 1 436 ? 2.751 12.847 8.857 1.00 98.62 436 ALA A O 1
ATOM 3065 N N . SER A 1 437 ? 4.390 13.068 7.332 1.00 98.00 437 SER A N 1
ATOM 3066 C CA . SER A 1 437 ? 5.398 13.584 8.257 1.00 98.00 437 SER A CA 1
ATOM 3067 C C . SER A 1 437 ? 5.962 14.934 7.816 1.00 98.00 437 SER A C 1
ATOM 3069 O O . SER A 1 437 ? 6.456 15.100 6.698 1.00 98.00 437 SER A O 1
ATOM 3071 N N . GLY A 1 438 ? 5.929 15.914 8.714 1.00 97.38 438 GLY A N 1
ATOM 3072 C CA . GLY A 1 438 ? 6.472 17.249 8.484 1.00 97.38 438 GLY A CA 1
ATOM 3073 C C . GLY A 1 438 ? 5.465 18.234 7.890 1.00 97.38 438 GLY A C 1
ATOM 3074 O O . GLY A 1 438 ? 4.532 17.871 7.174 1.00 97.38 438 GLY A O 1
ATOM 3075 N N . GLN A 1 439 ? 5.688 19.513 8.190 1.00 95.81 439 GLN A N 1
ATOM 3076 C CA . GLN A 1 439 ? 4.819 20.611 7.783 1.00 95.81 439 GLN A CA 1
ATOM 3077 C C . GLN A 1 439 ? 4.587 20.627 6.265 1.00 95.81 439 GLN A C 1
ATOM 3079 O O . GLN A 1 439 ? 5.532 20.617 5.477 1.00 95.81 439 GLN A O 1
ATOM 3084 N N . GLY A 1 440 ? 3.316 20.711 5.870 1.00 96.81 440 GLY A N 1
ATOM 3085 C CA . GLY A 1 440 ? 2.903 20.783 4.466 1.00 96.81 440 GLY A CA 1
ATOM 3086 C C . GLY A 1 440 ? 2.824 19.433 3.755 1.00 96.81 440 GLY A C 1
ATOM 3087 O O . GLY A 1 440 ? 2.318 19.395 2.640 1.00 96.81 440 GLY A O 1
ATOM 3088 N N . SER A 1 441 ? 3.281 18.341 4.378 1.00 98.75 441 SER A N 1
ATOM 3089 C CA . SER A 1 441 ? 3.089 16.997 3.833 1.00 98.75 441 SER A CA 1
ATOM 3090 C C . SER A 1 441 ? 1.616 16.592 3.920 1.00 98.75 441 SER A C 1
ATOM 3092 O O . SER A 1 441 ? 0.973 16.851 4.941 1.00 98.75 441 SER A O 1
ATOM 3094 N N . SER A 1 442 ? 1.095 15.925 2.891 1.00 98.69 442 SER A N 1
ATOM 3095 C CA . SER A 1 442 ? -0.295 15.456 2.842 1.00 98.69 442 SER A CA 1
ATOM 3096 C C . SER A 1 442 ? -0.392 14.036 2.294 1.00 98.69 442 SER A C 1
ATOM 3098 O O . SER A 1 442 ? 0.169 13.731 1.246 1.00 98.69 442 SER A O 1
ATOM 3100 N N . ALA A 1 443 ? -1.105 13.177 3.015 1.00 98.75 443 ALA A N 1
ATOM 3101 C CA . ALA A 1 443 ? -1.485 11.828 2.611 1.00 98.75 443 ALA A CA 1
ATOM 3102 C C . ALA A 1 443 ? -2.950 11.565 3.006 1.00 98.75 443 ALA A C 1
ATOM 3104 O O . ALA A 1 443 ? -3.291 10.563 3.642 1.00 98.75 443 ALA A O 1
ATOM 3105 N N . ASP A 1 444 ? -3.824 12.516 2.683 1.00 98.81 444 ASP A N 1
ATOM 3106 C CA . ASP A 1 444 ? -5.243 12.453 3.010 1.00 98.81 444 ASP A CA 1
ATOM 3107 C C . ASP A 1 444 ? -5.972 11.440 2.110 1.00 98.81 444 ASP A C 1
ATOM 3109 O O . ASP A 1 444 ? -5.775 11.395 0.896 1.00 98.81 444 ASP A O 1
ATOM 3113 N N . VAL A 1 445 ? -6.926 10.704 2.678 1.00 98.81 445 VAL A N 1
ATOM 3114 C CA . VAL A 1 445 ? -7.883 9.869 1.943 1.00 98.81 445 VAL A CA 1
ATOM 3115 C C . VAL A 1 445 ? -9.252 10.541 1.963 1.00 98.81 445 VAL A C 1
ATOM 3117 O O . VAL A 1 445 ? -9.911 10.611 3.002 1.00 98.81 445 VAL A O 1
ATOM 3120 N N . LYS A 1 446 ? -9.726 11.030 0.812 1.00 98.00 446 LYS A N 1
ATOM 3121 C CA . LYS A 1 446 ? -11.019 11.740 0.736 1.00 98.00 446 LYS A CA 1
ATOM 3122 C C . LYS A 1 446 ? -12.216 10.797 0.888 1.00 98.00 446 LYS A C 1
ATOM 3124 O O . LYS A 1 446 ? -13.258 11.200 1.407 1.00 98.00 446 LYS A O 1
ATOM 3129 N N . GLY A 1 447 ? -12.081 9.555 0.423 1.00 98.00 447 GLY A N 1
ATOM 3130 C CA . GLY A 1 447 ? -13.111 8.524 0.503 1.00 98.00 447 GLY A CA 1
ATOM 3131 C C . GLY A 1 447 ? -13.146 7.774 1.835 1.00 98.00 447 GLY A C 1
ATOM 3132 O O . GLY A 1 447 ? -12.772 8.283 2.891 1.00 98.00 447 GLY A O 1
ATOM 3133 N N . THR A 1 448 ? -13.654 6.542 1.789 1.00 98.50 448 THR A N 1
ATOM 3134 C CA . THR A 1 448 ? -13.711 5.666 2.968 1.00 98.50 448 THR A CA 1
ATOM 3135 C C . THR A 1 448 ? -12.438 4.830 3.064 1.00 98.50 448 THR A C 1
ATOM 3137 O O . THR A 1 448 ? -12.038 4.216 2.078 1.00 98.50 448 THR A O 1
ATOM 3140 N N . CYS A 1 449 ? -11.848 4.747 4.253 1.00 98.81 449 CYS A N 1
ATOM 3141 C CA . CYS A 1 449 ? -10.859 3.738 4.619 1.00 98.81 449 CYS A CA 1
ATOM 3142 C C . CYS A 1 449 ? -11.603 2.503 5.141 1.00 98.81 449 CYS A C 1
ATOM 3144 O O . CYS A 1 449 ? -12.289 2.570 6.161 1.00 98.81 449 CYS A O 1
ATOM 3146 N N . SER A 1 450 ? -11.540 1.400 4.396 1.00 98.62 450 SER A N 1
ATOM 3147 C CA . SER A 1 450 ? -12.213 0.139 4.717 1.00 98.62 450 SER A CA 1
ATOM 3148 C C . SER A 1 450 ? -11.189 -0.943 5.026 1.00 98.62 450 SER A C 1
ATOM 3150 O O . SER A 1 450 ? -10.408 -1.323 4.155 1.00 98.62 450 SER A O 1
ATOM 3152 N N . THR A 1 451 ? -11.225 -1.476 6.238 1.00 98.69 451 THR A N 1
ATOM 3153 C CA . THR A 1 451 ? -10.283 -2.485 6.716 1.00 98.69 451 THR A CA 1
ATOM 3154 C C . THR A 1 451 ? -11.018 -3.774 7.050 1.00 98.69 451 THR A C 1
ATOM 3156 O O . THR A 1 451 ? -12.000 -3.759 7.794 1.00 98.69 451 THR A O 1
ATOM 3159 N N . LEU A 1 452 ? -10.530 -4.899 6.536 1.00 98.75 452 LEU A N 1
ATOM 3160 C CA . LEU A 1 452 ? -11.000 -6.234 6.888 1.00 98.75 452 LEU A CA 1
ATOM 3161 C C . LEU A 1 452 ? -9.814 -7.097 7.299 1.00 98.75 452 LEU A C 1
ATOM 3163 O O . LEU A 1 452 ? -8.933 -7.369 6.486 1.00 98.75 452 LEU A O 1
ATOM 3167 N N . TYR A 1 453 ? -9.855 -7.602 8.526 1.00 98.75 453 TYR A N 1
ATOM 3168 C CA . TYR A 1 453 ? -9.025 -8.719 8.956 1.00 98.75 453 TYR A CA 1
ATOM 3169 C C . TYR A 1 453 ? -9.903 -9.947 9.117 1.00 98.75 453 TYR A C 1
ATOM 3171 O O . TYR A 1 453 ? -10.897 -9.917 9.847 1.00 98.75 453 TYR A O 1
ATOM 3179 N N . LYS A 1 454 ? -9.543 -11.024 8.422 1.00 98.81 454 LYS A N 1
ATOM 3180 C CA . LYS A 1 454 ? -10.352 -12.237 8.376 1.00 98.81 454 LYS A CA 1
ATOM 3181 C C . LYS A 1 454 ? -9.514 -13.496 8.490 1.00 98.81 454 LYS A C 1
ATOM 3183 O O . LYS A 1 454 ? -8.521 -13.639 7.781 1.00 98.81 454 LYS A O 1
ATOM 3188 N N . ASP A 1 455 ? -9.942 -14.418 9.347 1.00 98.62 455 ASP A N 1
ATOM 3189 C CA . ASP A 1 455 ? -9.336 -15.743 9.511 1.00 98.62 455 ASP A CA 1
ATOM 3190 C C . ASP A 1 455 ? -7.809 -15.664 9.718 1.00 98.62 455 ASP A C 1
ATOM 3192 O O . ASP A 1 455 ? -7.057 -16.436 9.136 1.00 98.62 455 ASP A O 1
ATOM 3196 N N . SER A 1 456 ? -7.342 -14.674 10.485 1.00 98.50 456 SER A N 1
ATOM 3197 C CA . SER A 1 456 ? -5.929 -14.270 10.544 1.00 98.50 456 SER A CA 1
ATOM 3198 C C . SER A 1 456 ? -5.389 -14.215 11.974 1.00 98.50 456 SER A C 1
ATOM 3200 O O . SER A 1 456 ? -6.137 -13.990 12.929 1.00 98.50 456 SER A O 1
ATOM 3202 N N . GLU A 1 457 ? -4.074 -14.372 12.115 1.00 98.06 457 GLU A N 1
ATOM 3203 C CA . GLU A 1 457 ? -3.340 -14.167 13.368 1.00 98.06 457 GLU A CA 1
ATOM 3204 C C . GLU A 1 457 ? -2.592 -12.838 13.295 1.00 98.06 457 GLU A C 1
ATOM 3206 O O . GLU A 1 457 ? -1.608 -12.718 12.571 1.00 98.06 457 GLU A O 1
ATOM 3211 N N . ILE A 1 458 ? -3.072 -11.815 14.000 1.00 97.06 458 ILE A N 1
ATOM 3212 C CA . ILE A 1 458 ? -2.586 -10.445 13.832 1.00 97.06 458 ILE A CA 1
ATOM 3213 C C . ILE A 1 458 ? -2.154 -9.871 15.174 1.00 97.06 458 ILE A C 1
ATOM 3215 O O . ILE A 1 458 ? -2.945 -9.781 16.117 1.00 97.06 458 ILE A O 1
ATOM 3219 N N . VAL A 1 459 ? -0.892 -9.454 15.224 1.00 95.25 459 VAL A N 1
ATOM 3220 C CA . VAL A 1 459 ? -0.281 -8.742 16.347 1.00 95.25 459 VAL A CA 1
ATOM 3221 C C . VAL A 1 459 ? 0.374 -7.460 15.843 1.00 95.25 459 VAL A C 1
ATOM 3223 O O . VAL A 1 459 ? 0.767 -7.383 14.674 1.00 95.25 459 VAL A O 1
ATOM 3226 N N . GLY A 1 460 ? 0.496 -6.483 16.742 1.00 92.50 460 GLY A N 1
ATOM 3227 C CA . GLY A 1 460 ? 1.092 -5.174 16.500 1.00 92.50 460 GLY A CA 1
ATOM 3228 C C . GLY A 1 460 ? 0.099 -4.040 16.718 1.00 92.50 460 GLY A C 1
ATOM 3229 O O . GLY A 1 460 ? -0.951 -4.239 17.331 1.00 92.50 460 GLY A O 1
ATOM 3230 N N . THR A 1 461 ? 0.446 -2.868 16.195 1.00 93.94 461 THR A N 1
ATOM 3231 C CA . THR A 1 461 ? -0.394 -1.667 16.228 1.00 93.94 461 THR A CA 1
ATOM 3232 C C . THR A 1 461 ? -1.115 -1.534 14.895 1.00 93.94 461 THR A C 1
ATOM 3234 O O . THR A 1 461 ? -0.478 -1.466 13.840 1.00 93.94 461 THR A O 1
ATOM 3237 N N . ILE A 1 462 ? -2.445 -1.517 14.934 1.00 97.31 462 ILE A N 1
ATOM 3238 C CA . ILE A 1 462 ? -3.287 -1.491 13.744 1.00 97.31 462 ILE A CA 1
ATOM 3239 C C . ILE A 1 462 ? -4.157 -0.240 13.751 1.00 97.31 462 ILE A C 1
ATOM 3241 O O . ILE A 1 462 ? -5.038 -0.087 14.594 1.00 97.31 462 ILE A O 1
ATOM 3245 N N . VAL A 1 463 ? -3.945 0.625 12.764 1.00 97.62 463 VAL A N 1
ATOM 3246 C CA . VAL A 1 463 ? -4.588 1.930 12.633 1.00 97.62 463 VAL A CA 1
ATOM 3247 C C . VAL A 1 463 ? -5.523 1.948 11.417 1.00 97.62 463 VAL A C 1
ATOM 3249 O O . VAL A 1 463 ? -5.127 1.693 10.275 1.00 97.62 463 VAL A O 1
ATOM 3252 N N . GLY A 1 464 ? -6.805 2.228 11.659 1.00 96.25 464 GLY A N 1
ATOM 3253 C CA . GLY A 1 464 ? -7.852 2.272 10.632 1.00 96.25 464 GLY A CA 1
ATOM 3254 C C . GLY A 1 464 ? -7.833 3.532 9.766 1.00 96.25 464 GLY A C 1
ATOM 3255 O O . GLY A 1 464 ? -8.190 3.470 8.591 1.00 96.25 464 GLY A O 1
ATOM 3256 N N . GLY A 1 465 ? -7.410 4.667 10.320 1.00 95.75 465 GLY A N 1
ATOM 3257 C CA . GLY A 1 465 ? -7.155 5.888 9.554 1.00 95.75 465 GLY A CA 1
ATOM 3258 C C . GLY A 1 465 ? -5.669 6.112 9.314 1.00 95.75 465 GLY A C 1
ATOM 3259 O O . GLY A 1 465 ? -4.938 5.153 9.059 1.00 95.75 465 GLY A O 1
ATOM 3260 N N . GLY A 1 466 ? -5.248 7.377 9.323 1.00 94.44 466 GLY A N 1
ATOM 3261 C CA . GLY A 1 466 ? -3.884 7.777 8.982 1.00 94.44 466 GLY A CA 1
ATOM 3262 C C . GLY A 1 466 ? -3.017 8.176 10.175 1.00 94.44 466 GLY A C 1
ATOM 3263 O O . GLY A 1 466 ? -3.510 8.377 11.286 1.00 94.44 466 GLY A O 1
ATOM 3264 N N . GLU A 1 467 ? -1.718 8.302 9.921 1.00 97.31 467 GLU A N 1
ATOM 3265 C CA . GLU A 1 467 ? -0.704 8.755 10.878 1.00 97.31 467 GLU A CA 1
ATOM 3266 C C . GLU A 1 467 ? -0.225 10.164 10.508 1.00 97.31 467 GLU A C 1
ATOM 3268 O O . GLU A 1 467 ? 0.262 10.401 9.401 1.00 97.31 467 GLU A O 1
ATOM 3273 N N . SER A 1 468 ? -0.351 11.102 11.444 1.00 97.56 468 SER A N 1
ATOM 3274 C CA . SER A 1 468 ? 0.086 12.491 11.297 1.00 97.56 468 SER A CA 1
ATOM 3275 C C . SER A 1 468 ? 1.238 12.780 12.254 1.00 97.56 468 SER A C 1
ATOM 3277 O O . SER A 1 468 ? 1.050 12.801 13.471 1.00 97.56 468 SER A O 1
ATOM 3279 N N . VAL A 1 469 ? 2.403 13.121 11.708 1.00 96.81 469 VAL A N 1
ATOM 3280 C CA . VAL A 1 469 ? 3.604 13.450 12.485 1.00 96.81 469 VAL A CA 1
ATOM 3281 C C . VAL A 1 469 ? 4.116 14.834 12.103 1.00 96.81 469 VAL A C 1
ATOM 3283 O O . VAL A 1 469 ? 4.208 15.182 10.925 1.00 96.81 469 VAL A O 1
ATOM 3286 N N . SER A 1 470 ? 4.500 15.640 13.092 1.00 96.12 470 SER A N 1
ATOM 3287 C CA . SER A 1 470 ? 5.217 16.908 12.900 1.00 96.12 470 SER A CA 1
ATOM 3288 C C . SER A 1 470 ? 4.528 17.876 11.924 1.00 96.12 470 SER A C 1
ATOM 3290 O O . SER A 1 470 ? 5.187 18.547 11.128 1.00 96.12 470 SER A O 1
ATOM 3292 N N . GLY A 1 471 ? 3.193 17.938 11.974 1.00 95.69 471 GLY A N 1
ATOM 3293 C CA . GLY A 1 471 ? 2.370 18.844 11.164 1.00 95.69 471 GLY A CA 1
ATOM 3294 C C . GLY A 1 471 ? 1.945 18.318 9.786 1.00 95.69 471 GLY A C 1
ATOM 3295 O O . GLY A 1 471 ? 1.352 19.084 9.023 1.00 95.69 471 GLY A O 1
ATOM 3296 N N . GLY A 1 472 ? 2.230 17.054 9.452 1.00 98.31 472 GLY A N 1
ATOM 3297 C CA . GLY A 1 472 ? 1.698 16.401 8.249 1.00 98.31 472 GLY A CA 1
ATOM 3298 C C . GLY A 1 472 ? 0.200 16.088 8.368 1.00 98.31 472 GLY A C 1
ATOM 3299 O O . GLY A 1 472 ? -0.282 15.810 9.458 1.00 98.31 472 GLY A O 1
ATOM 3300 N N . SER A 1 473 ? -0.552 16.135 7.264 1.00 98.56 473 SER A N 1
ATOM 3301 C CA . SER A 1 473 ? -1.989 15.801 7.229 1.00 98.56 473 SER A CA 1
ATOM 3302 C C . SER A 1 473 ? -2.211 14.381 6.709 1.00 98.56 473 SER A C 1
ATOM 3304 O O . SER A 1 473 ? -1.741 14.048 5.626 1.00 98.56 473 SER A O 1
ATOM 3306 N N . ALA A 1 474 ? -2.942 13.559 7.459 1.00 98.31 474 ALA A N 1
ATOM 3307 C CA . ALA A 1 474 ? -3.281 12.181 7.105 1.00 98.31 474 ALA A CA 1
ATOM 3308 C C . ALA A 1 474 ? -4.743 11.866 7.467 1.00 98.31 474 ALA A C 1
ATOM 3310 O O . ALA A 1 474 ? -5.059 10.920 8.195 1.00 98.31 474 ALA A O 1
ATOM 3311 N N . ARG A 1 475 ? -5.668 12.703 6.993 1.00 98.06 475 ARG A N 1
ATOM 3312 C CA . ARG A 1 475 ? -7.098 12.589 7.317 1.00 98.06 475 ARG A CA 1
ATOM 3313 C C . ARG A 1 475 ? -7.757 11.487 6.509 1.00 98.06 475 ARG A C 1
ATOM 3315 O O . ARG A 1 475 ? -7.343 11.184 5.396 1.00 98.06 475 ARG A O 1
ATOM 3322 N N . SER A 1 476 ? -8.841 10.932 7.039 1.00 96.94 476 SER A N 1
ATOM 3323 C CA . SER A 1 476 ? -9.694 9.988 6.311 1.00 96.94 476 SER A CA 1
ATOM 3324 C C . SER A 1 476 ? -11.134 10.500 6.257 1.00 96.94 476 SER A C 1
ATOM 3326 O O . SER A 1 476 ? -11.626 11.117 7.201 1.00 96.94 476 SER A O 1
ATOM 3328 N N . GLY A 1 477 ? -11.846 10.266 5.153 1.00 96.62 477 GLY A N 1
ATOM 3329 C CA . GLY A 1 477 ? -13.243 10.686 5.025 1.00 96.62 477 GLY A CA 1
ATOM 3330 C C . GLY A 1 477 ? -14.141 9.967 6.035 1.00 96.62 477 GLY A C 1
ATOM 3331 O O . GLY A 1 477 ? -14.698 10.579 6.954 1.00 96.62 477 GLY A O 1
ATOM 3332 N N . LYS A 1 478 ? -14.269 8.648 5.873 1.00 97.88 478 LYS A N 1
ATOM 3333 C CA . LYS A 1 478 ? -14.939 7.735 6.816 1.00 97.88 478 LYS A CA 1
ATOM 3334 C C . LYS A 1 478 ? -14.070 6.515 7.067 1.00 97.88 478 LYS A C 1
ATOM 3336 O O . LYS A 1 478 ? -13.272 6.157 6.208 1.00 97.88 478 LYS A O 1
ATOM 3341 N N . ILE A 1 479 ? -14.280 5.845 8.194 1.00 98.75 479 ILE A N 1
ATOM 3342 C CA . ILE A 1 479 ? -13.553 4.622 8.539 1.00 98.75 479 ILE A CA 1
ATOM 3343 C C . ILE A 1 479 ? -14.540 3.484 8.800 1.00 98.75 479 ILE A C 1
ATOM 3345 O O . ILE A 1 479 ? -15.491 3.628 9.570 1.00 98.75 479 ILE A O 1
ATOM 3349 N N . SER A 1 480 ? -14.310 2.344 8.157 1.00 98.38 480 SER A N 1
ATOM 3350 C CA . SER A 1 480 ? -15.034 1.098 8.387 1.00 98.38 480 SER A CA 1
ATOM 3351 C C . SER A 1 480 ? -14.036 -0.012 8.665 1.00 98.38 480 SER A C 1
ATOM 3353 O O . SER A 1 480 ? -13.157 -0.268 7.853 1.00 98.38 480 SER A O 1
ATOM 3355 N N . PHE A 1 481 ? -14.169 -0.669 9.808 1.00 98.31 481 PHE A N 1
ATOM 3356 C CA . PHE A 1 481 ? -13.204 -1.653 10.272 1.00 98.31 481 PHE A CA 1
ATOM 3357 C C . PHE A 1 481 ? -13.924 -2.940 10.668 1.00 98.31 481 PHE A C 1
ATOM 3359 O O . PHE A 1 481 ? -14.881 -2.901 11.440 1.00 98.31 481 PHE A O 1
ATOM 3366 N N . SER A 1 482 ? -13.485 -4.084 10.149 1.00 98.62 482 SER A N 1
ATOM 3367 C CA . SER A 1 482 ? -14.086 -5.387 10.434 1.00 98.62 482 SER A CA 1
ATOM 3368 C C . SER A 1 482 ? -13.042 -6.406 10.877 1.00 98.62 482 SER A C 1
ATOM 3370 O O . SER A 1 482 ? -12.015 -6.584 10.221 1.00 98.62 482 SER A O 1
ATOM 3372 N N . LEU A 1 483 ? -13.343 -7.093 11.977 1.00 98.75 483 LEU A N 1
ATOM 3373 C CA . LEU A 1 483 ? -12.598 -8.238 12.488 1.00 98.75 483 LEU A CA 1
ATOM 3374 C C . LEU A 1 483 ? -13.481 -9.483 12.421 1.00 98.75 483 LEU A C 1
ATOM 3376 O O . LEU A 1 483 ? -14.545 -9.531 13.045 1.00 98.75 483 LEU A O 1
ATOM 3380 N N . GLU A 1 484 ? -13.032 -10.499 11.693 1.00 98.69 484 GLU A N 1
ATOM 3381 C CA . GLU A 1 484 ? -13.730 -11.773 11.536 1.00 98.69 484 GLU A CA 1
ATOM 3382 C C . GLU A 1 484 ? -12.783 -12.937 11.836 1.00 98.69 484 GLU A C 1
ATOM 3384 O O . GLU A 1 484 ? -11.891 -13.231 11.048 1.00 98.69 484 GLU A O 1
ATOM 3389 N N . ASN A 1 485 ? -12.981 -13.638 12.956 1.00 98.56 485 ASN A N 1
ATOM 3390 C CA . ASN A 1 485 ? -12.123 -14.767 13.345 1.00 98.56 485 ASN A CA 1
ATOM 3391 C C . ASN A 1 485 ? -10.627 -14.390 13.439 1.00 98.56 485 ASN A C 1
ATOM 3393 O O . ASN A 1 485 ? -9.755 -15.138 12.996 1.00 98.56 485 ASN A O 1
ATOM 3397 N N . VAL A 1 486 ? -10.335 -13.217 14.005 1.00 98.50 486 VAL A N 1
ATOM 3398 C CA . VAL A 1 486 ? -8.966 -12.725 14.209 1.00 98.50 486 VAL A CA 1
ATOM 3399 C C . VAL A 1 486 ? -8.452 -13.151 15.577 1.00 98.50 486 VAL A C 1
ATOM 3401 O O . VAL A 1 486 ? -9.180 -13.090 16.569 1.00 98.50 486 VAL A O 1
ATOM 3404 N N . LYS A 1 487 ? -7.201 -13.602 15.646 1.00 96.88 487 LYS A N 1
ATOM 3405 C CA . LYS A 1 487 ? -6.577 -14.096 16.879 1.00 96.88 487 LYS A CA 1
ATOM 3406 C C . LYS A 1 487 ? -5.193 -13.489 17.067 1.00 96.88 487 LYS A C 1
ATOM 3408 O O . LYS A 1 487 ? -4.625 -12.910 16.148 1.00 96.88 487 LYS A O 1
ATOM 3413 N N . GLY A 1 488 ? -4.662 -13.649 18.272 1.00 96.06 488 GLY A N 1
ATOM 3414 C CA . GLY A 1 488 ? -3.265 -13.363 18.568 1.00 96.06 488 GLY A CA 1
ATOM 3415 C C . GLY A 1 488 ? -2.317 -14.430 18.026 1.00 96.06 488 GLY A C 1
ATOM 3416 O O . GLY A 1 488 ? -2.760 -15.503 17.616 1.00 96.06 488 GLY A O 1
ATOM 3417 N N . ASN A 1 489 ? -1.019 -14.152 18.096 1.00 95.94 489 ASN A N 1
ATOM 3418 C CA . ASN A 1 489 ? 0.049 -15.071 17.713 1.00 95.94 489 ASN A CA 1
ATOM 3419 C C . ASN A 1 489 ? 0.884 -15.466 18.945 1.00 95.94 489 ASN A C 1
ATOM 3421 O O . ASN A 1 489 ? 1.068 -14.670 19.873 1.00 95.94 489 ASN A O 1
ATOM 3425 N N . GLU A 1 490 ? 1.353 -16.713 18.982 1.00 95.12 490 GLU A N 1
ATOM 3426 C CA . GLU A 1 490 ? 2.174 -17.226 20.081 1.00 95.12 490 GLU A CA 1
ATOM 3427 C C . GLU A 1 490 ? 3.661 -17.001 19.805 1.00 95.12 490 GLU A C 1
ATOM 3429 O O . GLU A 1 490 ? 4.193 -17.456 18.794 1.00 95.12 490 GLU A O 1
ATOM 3434 N N . TYR A 1 491 ? 4.364 -16.395 20.760 1.00 94.69 491 TYR A N 1
ATOM 3435 C CA . TYR A 1 491 ? 5.814 -16.279 20.731 1.00 94.69 491 TYR A CA 1
ATOM 3436 C C . TYR A 1 491 ? 6.419 -16.760 22.051 1.00 94.69 491 TYR A C 1
ATOM 3438 O O . TYR A 1 491 ? 6.085 -16.275 23.134 1.00 94.69 491 TYR A O 1
ATOM 3446 N N . LYS A 1 492 ? 7.303 -17.765 21.965 1.00 94.19 492 LYS A N 1
ATOM 3447 C CA . LYS A 1 492 ? 8.003 -18.387 23.108 1.00 94.19 492 LYS A CA 1
ATOM 3448 C C . LYS A 1 492 ? 7.072 -18.748 24.288 1.00 94.19 492 LYS A C 1
ATOM 3450 O O . LYS A 1 492 ? 7.410 -18.503 25.446 1.00 94.19 492 LYS A O 1
ATOM 3455 N N . GLY A 1 493 ? 5.905 -19.340 24.014 1.00 94.69 493 GLY A N 1
ATOM 3456 C CA . GLY A 1 493 ? 4.954 -19.770 25.051 1.00 94.69 493 GLY A CA 1
ATOM 3457 C C . GLY A 1 493 ? 4.030 -18.671 25.586 1.00 94.69 493 GLY A C 1
ATOM 3458 O O . GLY A 1 493 ? 3.248 -18.927 26.503 1.00 94.69 493 GLY A O 1
ATOM 3459 N N . THR A 1 494 ? 4.126 -17.447 25.057 1.00 95.06 494 THR A N 1
ATOM 3460 C CA . THR A 1 494 ? 3.274 -16.311 25.430 1.00 95.06 494 THR A CA 1
ATOM 3461 C C . THR A 1 494 ? 2.415 -15.905 24.239 1.00 95.06 494 THR A C 1
ATOM 3463 O O . THR A 1 494 ? 2.922 -15.726 23.136 1.00 95.06 494 THR A O 1
ATOM 3466 N N . MET A 1 495 ? 1.109 -15.762 24.462 1.00 95.31 495 MET A N 1
ATOM 3467 C CA . MET A 1 495 ? 0.181 -15.242 23.456 1.00 95.31 495 MET A CA 1
ATOM 3468 C C . MET A 1 495 ? 0.195 -13.716 23.463 1.00 95.31 495 MET A C 1
ATOM 3470 O O . MET A 1 495 ? -0.006 -13.125 24.524 1.00 95.31 495 MET A O 1
ATOM 3474 N N . TYR A 1 496 ? 0.341 -13.113 22.287 1.00 96.00 496 TYR A N 1
ATOM 3475 C CA . TYR A 1 496 ? 0.254 -11.670 22.063 1.00 96.00 496 TYR A CA 1
ATOM 3476 C C . TYR A 1 496 ? -0.917 -11.359 21.136 1.00 96.00 496 TYR A C 1
ATOM 3478 O O . TYR A 1 496 ? -1.199 -12.142 20.230 1.00 96.00 496 TYR A O 1
ATOM 3486 N N . TYR A 1 497 ? -1.594 -10.235 21.347 1.00 96.06 497 TYR A N 1
ATOM 3487 C CA . TYR A 1 497 ? -2.762 -9.822 20.567 1.00 96.06 497 TYR A CA 1
ATOM 3488 C C . TYR A 1 497 ? -2.540 -8.414 20.004 1.00 96.06 497 TYR A C 1
ATOM 3490 O O . TYR A 1 497 ? -1.677 -7.689 20.479 1.00 96.06 497 TYR A O 1
ATOM 3498 N N . GLY A 1 498 ? -3.261 -8.059 18.940 1.00 95.06 498 GLY A N 1
ATOM 3499 C CA . GLY A 1 498 ? -3.154 -6.731 18.335 1.00 95.06 498 GLY A CA 1
ATOM 3500 C C . GLY A 1 498 ? -3.950 -5.649 19.070 1.00 95.06 498 GLY A C 1
ATOM 3501 O O . GLY A 1 498 ? -5.002 -5.940 19.659 1.00 95.06 498 GLY A O 1
ATOM 3502 N N . ASP A 1 499 ? -3.471 -4.414 18.919 1.00 95.62 499 ASP A N 1
ATOM 3503 C CA . ASP A 1 499 ? -4.131 -3.172 19.325 1.00 95.62 499 ASP A CA 1
ATOM 3504 C C . ASP A 1 499 ? -4.786 -2.509 18.117 1.00 95.62 499 ASP A C 1
ATOM 3506 O O . ASP A 1 499 ? -4.127 -2.232 17.115 1.00 95.62 499 ASP A O 1
ATOM 3510 N N . TYR A 1 500 ? -6.090 -2.243 18.203 1.00 97.81 500 TYR A N 1
ATOM 3511 C CA . TYR A 1 500 ? -6.880 -1.740 17.080 1.00 97.81 500 TYR A CA 1
ATOM 3512 C C . TYR A 1 500 ? -7.364 -0.319 17.352 1.00 97.81 500 TYR A C 1
ATOM 3514 O O . TYR A 1 500 ? -8.307 -0.096 18.115 1.00 97.81 500 TYR A O 1
ATOM 3522 N N . ILE A 1 501 ? -6.729 0.638 16.684 1.00 97.88 501 ILE A N 1
ATOM 3523 C CA . ILE A 1 501 ? -6.976 2.070 16.792 1.00 97.88 501 ILE A CA 1
ATOM 3524 C C . ILE A 1 501 ? -7.747 2.518 15.565 1.00 97.88 501 ILE A C 1
ATOM 3526 O O . ILE A 1 501 ? -7.272 2.466 14.434 1.00 97.88 501 ILE A O 1
ATOM 3530 N N . LEU A 1 502 ? -8.980 2.951 15.773 1.00 96.88 502 LEU A N 1
ATOM 3531 C CA . LEU A 1 502 ? -9.890 3.147 14.666 1.00 96.88 502 LEU A CA 1
ATOM 3532 C C . LEU A 1 502 ? -9.572 4.416 13.870 1.00 96.88 502 LEU A C 1
ATOM 3534 O O . LEU A 1 502 ? -9.583 4.347 12.649 1.00 96.88 502 LEU A O 1
ATOM 3538 N N . VAL A 1 503 ? -9.304 5.554 14.525 1.00 97.06 503 VAL A N 1
ATOM 3539 C CA . VAL A 1 503 ? -9.286 6.861 13.840 1.00 97.06 503 VAL A CA 1
ATOM 3540 C C . VAL A 1 503 ? -7.943 7.196 13.214 1.00 97.06 503 VAL A C 1
ATOM 3542 O O . VAL A 1 503 ? -7.924 7.663 12.084 1.00 97.06 503 VAL A O 1
ATOM 3545 N N . GLY A 1 504 ? -6.833 7.002 13.919 1.00 96.62 504 GLY A N 1
ATOM 3546 C CA . GLY A 1 504 ? -5.537 7.488 13.450 1.00 96.62 504 GLY A CA 1
ATOM 3547 C C . GLY A 1 504 ? -4.489 7.573 14.550 1.00 96.62 504 GLY A C 1
ATOM 3548 O O . GLY A 1 504 ? -4.752 7.224 15.701 1.00 96.62 504 GLY A O 1
ATOM 3549 N N . GLU A 1 505 ? -3.322 8.091 14.197 1.00 97.38 505 GLU A N 1
ATOM 3550 C CA . GLU A 1 505 ? -2.201 8.334 15.105 1.00 97.38 505 GLU A CA 1
ATOM 3551 C C . GLU A 1 505 ? -1.693 9.774 14.966 1.00 97.38 505 GLU A C 1
ATOM 3553 O O . GLU A 1 505 ? -1.692 10.347 13.874 1.00 97.38 505 GLU A O 1
ATOM 3558 N N . VAL A 1 506 ? -1.291 10.367 16.094 1.00 97.56 506 VAL A N 1
ATOM 3559 C CA . VAL A 1 506 ? -0.702 11.708 16.173 1.00 97.56 506 VAL A CA 1
ATOM 3560 C C . VAL A 1 506 ? 0.470 11.745 17.155 1.00 97.56 506 VAL A C 1
ATOM 3562 O O . VAL A 1 506 ? 0.500 11.015 18.146 1.00 97.56 506 VAL A O 1
ATOM 3565 N N . ASP A 1 507 ? 1.424 12.648 16.928 1.00 95.12 507 ASP A N 1
ATOM 3566 C CA . ASP A 1 507 ? 2.575 12.872 17.816 1.00 95.12 507 ASP A CA 1
ATOM 3567 C C . ASP A 1 507 ? 2.358 13.987 18.859 1.00 95.12 507 ASP A C 1
ATOM 3569 O O . ASP A 1 507 ? 3.065 14.044 19.878 1.00 95.12 507 ASP A O 1
ATOM 3573 N N . ASP A 1 508 ? 1.360 14.844 18.636 1.00 93.94 508 ASP A N 1
ATOM 3574 C CA . ASP A 1 508 ? 0.972 15.946 19.512 1.00 93.94 508 ASP A CA 1
ATOM 3575 C C . ASP A 1 508 ? -0.555 16.067 19.642 1.00 93.94 508 ASP A C 1
ATOM 3577 O O . ASP A 1 508 ? -1.313 15.925 18.683 1.00 93.94 508 ASP A O 1
ATOM 3581 N N . GLU A 1 509 ? -1.018 16.369 20.853 1.00 92.12 509 GLU A N 1
ATOM 3582 C CA . GLU A 1 509 ? -2.437 16.504 21.170 1.00 92.12 509 GLU A CA 1
ATOM 3583 C C . GLU A 1 509 ? -3.120 17.670 20.418 1.00 92.12 509 GLU A C 1
ATOM 3585 O O . GLU A 1 509 ? -4.318 17.621 20.118 1.00 92.12 509 GLU A O 1
ATOM 3590 N N . SER A 1 510 ? -2.378 18.729 20.091 1.00 93.38 510 SER A N 1
ATOM 3591 C CA . SER A 1 510 ? -2.882 19.850 19.291 1.00 93.38 510 SER A CA 1
ATOM 3592 C C . SER A 1 510 ? -3.073 19.491 17.810 1.00 93.38 510 SER A C 1
ATOM 3594 O O . SER A 1 510 ? -3.833 20.168 17.115 1.00 93.38 510 SER A O 1
ATOM 3596 N N . SER A 1 511 ? -2.478 18.384 17.355 1.00 93.62 511 SER A N 1
ATOM 3597 C CA . SER A 1 511 ? -2.513 17.904 15.968 1.00 93.62 511 SER A CA 1
ATOM 3598 C C . SER A 1 511 ? -3.681 16.963 15.656 1.00 93.62 511 SER A C 1
ATOM 3600 O O . SER A 1 511 ? -3.768 16.469 14.536 1.00 93.62 511 SER A O 1
ATOM 3602 N N . ARG A 1 512 ? -4.619 16.725 16.590 1.00 94.81 512 ARG A N 1
ATOM 3603 C CA . ARG A 1 512 ? -5.781 15.822 16.388 1.00 94.81 512 ARG A CA 1
ATOM 3604 C C . ARG A 1 512 ? -6.477 16.012 15.036 1.00 94.81 512 ARG A C 1
ATOM 3606 O O . ARG A 1 512 ? -6.771 15.043 14.342 1.00 94.81 512 ARG A O 1
ATOM 3613 N N . SER A 1 513 ? -6.718 17.263 14.643 1.00 95.88 513 SER A N 1
ATOM 3614 C CA . SER A 1 513 ? -7.453 17.609 13.419 1.00 95.88 513 SER A CA 1
ATOM 3615 C C . SER A 1 513 ? -6.749 17.201 12.118 1.00 95.88 513 SER A C 1
ATOM 3617 O O . SER A 1 513 ? -7.380 17.227 11.060 1.00 95.88 513 SER A O 1
ATOM 3619 N N . LEU A 1 514 ? -5.468 16.827 12.181 1.00 96.44 514 LEU A N 1
ATOM 3620 C CA . LEU A 1 514 ? -4.676 16.357 11.045 1.00 96.44 514 LEU A CA 1
ATOM 3621 C C . LEU A 1 514 ? -4.857 14.859 10.761 1.00 96.44 514 LEU A C 1
ATOM 3623 O O . LEU A 1 514 ? -4.496 14.420 9.675 1.00 96.44 514 LEU A O 1
ATOM 3627 N N . ALA A 1 515 ? -5.457 14.098 11.681 1.00 96.38 515 ALA A N 1
ATOM 3628 C CA . ALA A 1 515 ? -5.788 12.678 11.501 1.00 96.38 515 ALA A CA 1
ATOM 3629 C C . ALA A 1 515 ? -7.286 12.367 11.714 1.00 96.38 515 ALA A C 1
ATOM 3631 O O . ALA A 1 515 ? -7.754 11.273 11.403 1.00 96.38 515 ALA A O 1
ATOM 3632 N N . GLU A 1 516 ? -8.065 13.319 12.242 1.00 93.94 516 GLU A N 1
ATOM 3633 C CA . GLU A 1 516 ? -9.504 13.149 12.469 1.00 93.94 516 GLU A CA 1
ATOM 3634 C C . GLU A 1 516 ? -10.284 12.811 11.187 1.00 93.94 516 GLU A C 1
ATOM 3636 O O . GLU A 1 516 ? -9.933 13.192 10.069 1.00 93.94 516 GLU A O 1
ATOM 3641 N N . SER A 1 517 ? -11.393 12.100 11.384 1.00 93.62 517 SER A N 1
ATOM 3642 C CA . SER A 1 517 ? -12.320 11.675 10.336 1.00 93.62 517 SER A CA 1
ATOM 3643 C C . SER A 1 517 ? -13.741 12.115 10.679 1.00 93.62 517 SER A C 1
ATOM 3645 O O . SER A 1 517 ? -14.034 12.489 11.813 1.00 93.62 517 SER A O 1
ATOM 3647 N N . SER A 1 518 ? -14.665 12.059 9.717 1.00 90.75 518 SER A N 1
ATOM 3648 C CA . SER A 1 518 ? -16.060 12.438 10.003 1.00 90.75 518 SER A CA 1
ATOM 3649 C C . SER A 1 518 ? -16.789 11.398 10.862 1.00 90.75 518 SER A C 1
ATOM 3651 O O . SER A 1 518 ? -17.531 11.743 11.782 1.00 90.75 518 SER A O 1
ATOM 3653 N N . GLN A 1 519 ? -16.571 10.117 10.566 1.00 96.75 519 GLN A N 1
ATOM 3654 C CA . GLN A 1 519 ? -17.223 8.991 11.221 1.00 96.75 519 GLN A CA 1
ATOM 3655 C C . GLN A 1 519 ? -16.344 7.749 11.123 1.00 96.75 519 GLN A C 1
ATOM 3657 O O . GLN A 1 519 ? -15.677 7.529 10.109 1.00 96.75 519 GLN A O 1
ATOM 3662 N N . ALA A 1 520 ? -16.408 6.910 12.147 1.00 98.19 520 ALA A N 1
ATOM 3663 C CA . ALA A 1 520 ? -15.712 5.648 12.210 1.00 98.19 520 ALA A CA 1
ATOM 3664 C C . ALA A 1 520 ? -16.603 4.548 12.806 1.00 98.19 520 ALA A C 1
ATOM 3666 O O . ALA A 1 520 ? -17.341 4.780 13.762 1.00 98.19 520 ALA A O 1
ATOM 3667 N N . ALA A 1 521 ? -16.541 3.339 12.253 1.00 98.38 521 ALA A N 1
ATOM 3668 C CA . ALA A 1 521 ? -17.270 2.190 12.779 1.00 98.38 521 ALA A CA 1
ATOM 3669 C C . ALA A 1 521 ? -16.407 0.928 12.780 1.00 98.38 521 ALA A C 1
ATOM 3671 O O . ALA A 1 521 ? -15.765 0.612 11.778 1.00 98.38 521 ALA A O 1
ATOM 3672 N N . MET A 1 522 ? -16.451 0.182 13.882 1.00 98.69 522 MET A N 1
ATOM 3673 C CA . MET A 1 522 ? -15.783 -1.104 14.044 1.00 98.69 522 MET A CA 1
ATOM 3674 C C . MET A 1 522 ? -16.806 -2.217 14.272 1.00 98.69 522 MET A C 1
ATOM 3676 O O . MET A 1 522 ? -17.685 -2.105 15.123 1.00 98.69 522 MET A O 1
ATOM 3680 N N . THR A 1 523 ? -16.679 -3.311 13.526 1.00 98.62 523 THR A N 1
ATOM 3681 C CA . THR A 1 523 ? -17.459 -4.537 13.701 1.00 98.62 523 THR A CA 1
ATOM 3682 C C . THR A 1 523 ? -16.543 -5.685 14.095 1.00 98.62 523 THR A C 1
ATOM 3684 O O . THR A 1 523 ? -15.545 -5.938 13.430 1.00 98.62 523 THR A O 1
ATOM 3687 N N . VAL A 1 524 ? -16.907 -6.414 15.147 1.00 98.56 524 VAL A N 1
ATOM 3688 C CA . VAL A 1 524 ? -16.112 -7.523 15.681 1.00 98.56 524 VAL A CA 1
ATOM 3689 C C . VAL A 1 524 ? -16.950 -8.792 15.721 1.00 98.56 524 VAL A C 1
ATOM 3691 O O . VAL A 1 524 ? -18.072 -8.791 16.238 1.00 98.56 524 VAL A O 1
ATOM 3694 N N . THR A 1 525 ? -16.404 -9.864 15.144 1.00 98.19 525 THR A N 1
ATOM 3695 C CA . THR A 1 525 ? -16.995 -11.206 15.144 1.00 98.19 525 THR A CA 1
ATOM 3696 C C . THR A 1 525 ? -15.929 -12.273 15.406 1.00 98.19 525 THR A C 1
ATOM 3698 O O . THR A 1 525 ? -14.892 -12.298 14.743 1.00 98.19 525 THR A O 1
ATOM 3701 N N . ASN A 1 526 ? -16.190 -13.182 16.343 1.00 97.75 526 ASN A N 1
ATOM 3702 C CA . ASN A 1 526 ? -15.391 -14.343 16.726 1.00 97.75 526 ASN A CA 1
ATOM 3703 C C . ASN A 1 526 ? -13.896 -14.030 16.910 1.00 97.75 526 ASN A C 1
ATOM 3705 O O . ASN A 1 526 ? -13.044 -14.823 16.517 1.00 97.75 526 ASN A O 1
ATOM 3709 N N . SER A 1 527 ? -13.568 -12.852 17.441 1.00 98.19 527 SER A N 1
ATOM 3710 C CA . SER A 1 527 ? -12.194 -12.340 17.436 1.00 98.19 527 SER A CA 1
ATOM 3711 C C . SER A 1 527 ? -11.653 -12.109 18.839 1.00 98.19 527 SER A C 1
ATOM 3713 O O . SER A 1 527 ? -12.394 -11.773 19.763 1.00 98.19 527 SER A O 1
ATOM 3715 N N . LYS A 1 528 ? -10.341 -12.278 18.997 1.00 96.69 528 LYS A N 1
ATOM 3716 C CA . LYS A 1 528 ? -9.627 -12.003 20.238 1.00 96.69 528 LYS A CA 1
ATOM 3717 C C . LYS A 1 528 ? -8.536 -10.964 20.015 1.00 96.69 528 LYS A C 1
ATOM 3719 O O . LYS A 1 528 ? -7.632 -11.196 19.215 1.00 96.69 528 LYS A O 1
ATOM 3724 N N . THR A 1 529 ? -8.623 -9.854 20.738 1.00 94.88 529 THR A N 1
ATOM 3725 C CA . THR A 1 529 ? -7.729 -8.690 20.620 1.00 94.88 529 THR A CA 1
ATOM 3726 C C . THR A 1 529 ? -7.290 -8.216 22.007 1.00 94.88 529 THR A C 1
ATOM 3728 O O . THR A 1 529 ? -7.838 -8.684 23.003 1.00 94.88 529 THR A O 1
ATOM 3731 N N . GLU A 1 530 ? -6.318 -7.306 22.095 1.00 94.25 530 GLU A N 1
ATOM 3732 C CA . GLU A 1 530 ? -5.953 -6.680 23.376 1.00 94.25 530 GLU A CA 1
ATOM 3733 C C . GLU A 1 530 ? -6.815 -5.433 23.601 1.00 94.25 530 GLU A C 1
ATOM 3735 O O . GLU A 1 530 ? -7.740 -5.453 24.421 1.00 94.25 530 GLU A O 1
ATOM 3740 N N . PHE A 1 531 ? -6.619 -4.402 22.776 1.00 96.38 531 PHE A N 1
ATOM 3741 C CA . PHE A 1 531 ? -7.363 -3.147 22.864 1.00 96.38 531 PHE A CA 1
ATOM 3742 C C . PHE A 1 531 ? -8.170 -2.811 21.607 1.00 96.38 531 PHE A C 1
ATOM 3744 O O . PHE A 1 531 ? -7.733 -3.038 20.479 1.00 96.38 531 PHE A O 1
ATOM 3751 N N . LEU A 1 532 ? -9.355 -2.225 21.816 1.00 98.19 532 LEU A N 1
ATOM 3752 C CA . LEU A 1 532 ? -10.187 -1.615 20.776 1.00 98.19 532 LEU A CA 1
ATOM 3753 C C . LEU A 1 532 ? -10.415 -0.137 21.112 1.00 98.19 532 LEU A C 1
ATOM 3755 O O . LEU A 1 532 ? -11.086 0.175 22.100 1.00 98.19 532 LEU A O 1
ATOM 3759 N N . TRP A 1 533 ? -9.900 0.782 20.299 1.00 97.50 533 TRP A N 1
ATOM 3760 C CA . TRP A 1 533 ? -10.000 2.222 20.542 1.00 97.50 533 TRP A CA 1
ATOM 3761 C C . TRP A 1 533 ? -10.745 2.931 19.413 1.00 97.50 533 TRP A C 1
ATOM 3763 O O . TRP A 1 533 ? -10.345 2.886 18.255 1.00 97.50 533 TRP A O 1
ATOM 3773 N N . GLY A 1 534 ? -11.814 3.647 19.755 1.00 97.38 534 GLY A N 1
ATOM 3774 C CA . GLY A 1 534 ? -12.591 4.481 18.836 1.00 97.38 534 GLY A CA 1
ATOM 3775 C C . GLY A 1 534 ? -11.995 5.873 18.601 1.00 97.38 534 GLY A C 1
ATOM 3776 O O . GLY A 1 534 ? -12.654 6.711 17.989 1.00 97.38 534 GLY A O 1
ATOM 3777 N N . GLY A 1 535 ? -10.798 6.137 19.134 1.00 96.25 535 GLY A N 1
ATOM 3778 C CA . GLY A 1 535 ? -10.093 7.415 19.074 1.00 96.25 535 GLY A CA 1
ATOM 3779 C C . GLY A 1 535 ? -8.761 7.331 18.328 1.00 96.25 535 GLY A C 1
ATOM 3780 O O . GLY A 1 535 ? -8.592 6.507 17.427 1.00 96.25 535 GLY A O 1
ATOM 3781 N N . LEU A 1 536 ? -7.843 8.217 18.711 1.00 97.31 536 LEU A N 1
ATOM 3782 C CA . LEU A 1 536 ? -6.489 8.332 18.180 1.00 97.31 536 LEU A CA 1
ATOM 3783 C C . LEU A 1 536 ? -5.474 7.633 19.099 1.00 97.31 536 LEU A C 1
ATOM 3785 O O . LEU A 1 536 ? -5.721 7.462 20.294 1.00 97.31 536 LEU A O 1
ATOM 3789 N N . LEU A 1 537 ? -4.320 7.287 18.539 1.00 97.06 537 LEU A N 1
ATOM 3790 C CA . LEU A 1 537 ? -3.111 6.906 19.266 1.00 97.06 537 LEU A CA 1
ATOM 3791 C C . LEU A 1 537 ? -2.219 8.140 19.460 1.00 97.06 537 LEU A C 1
ATOM 3793 O O . LEU A 1 537 ? -1.973 8.880 18.510 1.00 97.06 537 LEU A O 1
ATOM 3797 N N . LEU A 1 538 ? -1.726 8.350 20.681 1.00 96.19 538 LEU A N 1
ATOM 3798 C CA . LEU A 1 538 ? -0.740 9.378 21.016 1.00 96.19 538 LEU A CA 1
ATOM 3799 C C . LEU A 1 538 ? 0.355 8.774 21.897 1.00 96.19 538 LEU A C 1
ATOM 3801 O O . LEU A 1 538 ? 0.153 8.540 23.091 1.00 96.19 538 LEU A O 1
ATOM 3805 N N . LYS A 1 539 ? 1.541 8.545 21.318 1.00 91.38 539 LYS A N 1
ATOM 3806 C CA . LYS A 1 539 ? 2.738 8.063 22.043 1.00 91.38 539 LYS A CA 1
ATOM 3807 C C . LYS A 1 539 ? 2.451 6.834 22.922 1.00 91.38 539 LYS A C 1
ATOM 3809 O O . LYS A 1 539 ? 2.827 6.798 24.093 1.00 91.38 539 LYS A O 1
ATOM 3814 N N . GLY A 1 540 ? 1.741 5.851 22.366 1.00 89.00 540 GLY A N 1
ATOM 3815 C CA . GLY A 1 540 ? 1.368 4.618 23.071 1.00 89.00 540 GLY A CA 1
ATOM 3816 C C . GLY A 1 540 ? 0.127 4.717 23.965 1.00 89.00 540 GLY A C 1
ATOM 3817 O O . GLY A 1 540 ? -0.209 3.736 24.616 1.00 89.00 540 GLY A O 1
ATOM 3818 N N . ASN A 1 541 ? -0.554 5.866 24.015 1.00 93.44 541 ASN A N 1
ATOM 3819 C CA . ASN A 1 541 ? -1.754 6.066 24.831 1.00 93.44 541 ASN A CA 1
ATOM 3820 C C . ASN A 1 541 ? -2.978 6.343 23.956 1.00 93.44 541 ASN A C 1
ATOM 3822 O O . ASN A 1 541 ? -2.862 6.903 22.863 1.00 93.44 541 ASN A O 1
ATOM 3826 N N . SER A 1 542 ? -4.151 5.982 24.466 1.00 94.44 542 SER A N 1
ATOM 3827 C CA . SER A 1 542 ? -5.438 6.343 23.884 1.00 94.44 542 SER A CA 1
ATOM 3828 C C . SER A 1 542 ? -5.669 7.854 23.983 1.00 94.44 542 SER A C 1
ATOM 3830 O O . SER A 1 542 ? -5.315 8.509 24.966 1.00 94.44 542 SER A O 1
ATOM 3832 N N . LEU A 1 543 ? -6.247 8.430 22.930 1.00 95.69 543 LEU A N 1
ATOM 3833 C CA . LEU A 1 543 ? -6.617 9.839 22.877 1.00 95.69 543 LEU A CA 1
ATOM 3834 C C . LEU A 1 543 ? -8.013 9.996 22.274 1.00 95.69 543 LEU A C 1
ATOM 3836 O O . LEU A 1 543 ? -8.290 9.547 21.158 1.00 95.69 543 LEU A O 1
ATOM 3840 N N . SER A 1 544 ? -8.902 10.695 22.976 1.00 94.81 544 SER A N 1
ATOM 3841 C CA . SER A 1 544 ? -10.211 11.030 22.422 1.00 94.81 544 SER A CA 1
ATOM 3842 C C . SER A 1 544 ? -10.116 12.092 21.320 1.00 94.81 544 SER A C 1
ATOM 3844 O O . SER A 1 544 ? -9.198 12.918 21.267 1.00 94.81 544 SER A O 1
ATOM 3846 N N . CYS A 1 545 ? -11.093 12.065 20.416 1.00 94.44 545 CYS A N 1
ATOM 3847 C CA . CYS A 1 545 ? -11.192 12.980 19.282 1.00 94.44 545 CYS A CA 1
ATOM 3848 C C . CYS A 1 545 ? -12.660 13.256 18.933 1.00 94.44 545 CYS A C 1
ATOM 3850 O O . CYS A 1 545 ? -13.570 12.640 19.494 1.00 94.44 545 CYS A O 1
ATOM 3852 N N . LYS A 1 546 ? -12.901 14.179 17.998 1.00 93.25 546 LYS A N 1
ATOM 3853 C CA . LYS A 1 546 ? -14.256 14.577 17.580 1.00 93.25 546 LYS A CA 1
ATOM 3854 C C . LYS A 1 546 ? -14.919 13.612 16.598 1.00 93.25 546 LYS A C 1
ATOM 3856 O O . LYS A 1 546 ? -16.117 13.742 16.356 1.00 93.25 546 LYS A O 1
ATOM 3861 N N . THR A 1 547 ? -14.169 12.666 16.034 1.00 96.12 547 THR A N 1
ATOM 3862 C CA . THR A 1 547 ? -14.698 11.648 15.116 1.00 96.12 547 THR A CA 1
ATOM 3863 C C . THR A 1 547 ? -15.801 10.853 15.804 1.00 96.12 547 THR A C 1
ATOM 3865 O O . THR A 1 547 ? -15.542 10.257 16.846 1.00 96.12 547 THR A O 1
ATOM 3868 N N . GLY A 1 548 ? -17.004 10.793 15.229 1.00 96.50 548 GLY A N 1
ATOM 3869 C CA . GLY A 1 548 ? -18.062 9.928 15.759 1.00 96.50 548 GLY A CA 1
ATOM 3870 C C . GLY A 1 548 ? -17.686 8.454 15.594 1.00 96.50 548 GLY A C 1
ATOM 3871 O O . GLY A 1 548 ? -17.420 8.035 14.469 1.00 96.50 548 GLY A O 1
ATOM 3872 N N . SER A 1 549 ? -17.649 7.678 16.677 1.00 97.69 549 SER A N 1
ATOM 3873 C CA . SER A 1 549 ? -17.140 6.303 16.693 1.00 97.69 549 SER A CA 1
ATOM 3874 C C . SER A 1 549 ? -18.151 5.286 17.234 1.00 97.69 549 SER A C 1
ATOM 3876 O O . SER A 1 549 ? -18.634 5.379 18.364 1.00 97.69 549 SER A O 1
ATOM 3878 N N . ASP A 1 550 ? -18.432 4.258 16.433 1.00 98.31 550 ASP A N 1
ATOM 3879 C CA . ASP A 1 550 ? -19.342 3.161 16.775 1.00 98.31 550 ASP A CA 1
ATOM 3880 C C . ASP A 1 550 ? -18.586 1.826 16.896 1.00 98.31 550 ASP A C 1
ATOM 3882 O O . ASP A 1 550 ? -17.852 1.441 15.986 1.00 98.31 550 ASP A O 1
ATOM 3886 N N . LEU A 1 551 ? -18.813 1.080 17.980 1.00 98.62 551 LEU A N 1
ATOM 3887 C CA . LEU A 1 551 ? -18.357 -0.306 18.139 1.00 98.62 551 LEU A CA 1
ATOM 3888 C C . LEU A 1 551 ? -19.549 -1.267 18.087 1.00 98.62 551 LEU A C 1
ATOM 3890 O O . LEU A 1 551 ? -20.543 -1.077 18.787 1.00 98.62 551 LEU A O 1
ATOM 3894 N N . ILE A 1 552 ? -19.456 -2.315 17.271 1.00 98.31 552 ILE A N 1
ATOM 3895 C CA . ILE A 1 552 ? -20.486 -3.343 17.095 1.00 98.31 552 ILE A CA 1
ATOM 3896 C C . ILE A 1 552 ? -19.873 -4.717 17.358 1.00 98.31 552 ILE A C 1
ATOM 3898 O O . ILE A 1 552 ? -19.041 -5.191 16.589 1.00 98.31 552 ILE A O 1
ATOM 3902 N N . ILE A 1 553 ? -20.336 -5.390 18.409 1.00 97.50 553 ILE A N 1
ATOM 3903 C CA . ILE A 1 553 ? -19.907 -6.748 18.760 1.00 97.50 553 ILE A CA 1
ATOM 3904 C C . ILE A 1 553 ? -21.057 -7.704 18.456 1.00 97.50 553 ILE A C 1
ATOM 3906 O O . ILE A 1 553 ? -22.148 -7.582 19.023 1.00 97.50 553 ILE A O 1
ATOM 3910 N N . LYS A 1 554 ? -20.831 -8.637 17.525 1.00 95.06 554 LYS A N 1
ATOM 3911 C CA . LYS A 1 554 ? -21.902 -9.478 16.966 1.00 95.06 554 LYS A CA 1
ATOM 3912 C C . LYS A 1 554 ? -22.155 -10.778 17.728 1.00 95.06 554 LYS A C 1
ATOM 3914 O O . LYS A 1 554 ? -23.236 -11.349 17.587 1.00 95.06 554 LYS A O 1
ATOM 3919 N N . ASP A 1 555 ? -21.211 -11.228 18.545 1.00 94.44 555 ASP A N 1
ATOM 3920 C CA . ASP A 1 555 ? -21.275 -12.514 19.242 1.00 94.44 555 ASP A CA 1
ATOM 3921 C C . ASP A 1 555 ? -20.733 -12.447 20.672 1.00 94.44 555 ASP A C 1
ATOM 3923 O O . ASP A 1 555 ? -20.202 -11.436 21.120 1.00 94.44 555 ASP A O 1
ATOM 3927 N N . SER A 1 556 ? -20.892 -13.558 21.389 1.00 92.62 556 SER A N 1
ATOM 3928 C CA . SER A 1 556 ? -20.369 -13.759 22.740 1.00 92.62 556 SER A CA 1
ATOM 3929 C C . SER A 1 556 ? -18.990 -14.430 22.781 1.00 92.62 556 SER A C 1
ATOM 3931 O O . SER A 1 556 ? -18.486 -14.688 23.870 1.00 92.62 556 SER A O 1
ATOM 3933 N N . ALA A 1 557 ? -18.430 -14.823 21.632 1.00 94.94 557 ALA A N 1
ATOM 3934 C CA . ALA A 1 557 ? -17.145 -15.522 21.558 1.00 94.94 557 ALA A CA 1
ATOM 3935 C C . ALA A 1 557 ? -15.965 -14.540 21.510 1.00 94.94 557 ALA A C 1
ATOM 3937 O O . ALA A 1 557 ? -14.847 -14.895 21.884 1.00 94.94 557 ALA A O 1
ATOM 3938 N N . SER A 1 558 ? -16.223 -13.311 21.062 1.00 96.81 558 SER A N 1
ATOM 3939 C CA . SER A 1 558 ? -15.228 -12.254 20.973 1.00 96.81 558 SER A CA 1
ATOM 3940 C C . SER A 1 558 ? -14.779 -11.799 22.360 1.00 96.81 558 SER A C 1
ATOM 3942 O O . SER A 1 558 ? -15.599 -11.607 23.259 1.00 96.81 558 SER A O 1
ATOM 3944 N N . THR A 1 559 ? -13.470 -11.626 22.538 1.00 94.50 559 THR A N 1
ATOM 3945 C CA . THR A 1 559 ? -12.867 -11.232 23.821 1.00 94.50 559 THR A CA 1
ATOM 3946 C C . THR A 1 559 ? -11.797 -10.171 23.609 1.00 94.50 559 THR A C 1
ATOM 3948 O O . THR A 1 559 ? -11.062 -10.215 22.627 1.00 94.50 559 THR A O 1
ATOM 3951 N N . PHE A 1 560 ? -11.732 -9.211 24.523 1.00 93.81 560 PHE A N 1
ATOM 3952 C CA . PHE A 1 560 ? -10.800 -8.088 24.485 1.00 93.81 560 PHE A CA 1
ATOM 3953 C C . PHE A 1 560 ? -10.550 -7.600 25.911 1.00 93.81 560 PHE A C 1
ATOM 3955 O O . PHE A 1 560 ? -11.428 -7.716 26.773 1.00 93.81 560 PHE A O 1
ATOM 3962 N N . ASP A 1 561 ? -9.362 -7.063 26.161 1.00 91.75 561 ASP A N 1
ATOM 3963 C CA . ASP A 1 561 ? -8.966 -6.618 27.494 1.00 91.75 561 ASP A CA 1
ATOM 3964 C C . ASP A 1 561 ? -9.484 -5.205 27.778 1.00 91.75 561 ASP A C 1
ATOM 3966 O O . ASP A 1 561 ? -9.947 -4.946 28.899 1.00 91.75 561 ASP A O 1
ATOM 3970 N N . GLY A 1 562 ? -9.498 -4.321 26.770 1.00 95.06 562 GLY A N 1
ATOM 3971 C CA . GLY A 1 562 ? -9.995 -2.956 26.927 1.00 95.06 562 GLY A CA 1
ATOM 3972 C C . GLY A 1 562 ? -10.717 -2.336 25.733 1.00 95.06 562 GLY A C 1
ATOM 3973 O O . GLY A 1 562 ? -10.460 -2.660 24.574 1.00 95.06 562 GLY A O 1
ATOM 3974 N N . ILE A 1 563 ? -11.620 -1.404 26.050 1.00 97.56 563 ILE A N 1
ATOM 3975 C CA . ILE A 1 563 ? -12.369 -0.575 25.094 1.00 97.56 563 ILE A CA 1
ATOM 3976 C C . ILE A 1 563 ? -12.189 0.900 25.466 1.00 97.56 563 ILE A C 1
ATOM 3978 O O . ILE A 1 563 ? -12.412 1.256 26.620 1.00 97.56 563 ILE A O 1
ATOM 3982 N N . ALA A 1 564 ? -11.873 1.767 24.503 1.00 97.38 564 ALA A N 1
ATOM 3983 C CA . ALA A 1 564 ? -11.754 3.208 24.749 1.00 97.38 564 ALA A CA 1
ATOM 3984 C C . ALA A 1 564 ? -12.436 4.064 23.676 1.00 97.38 564 ALA A C 1
ATOM 3986 O O . ALA A 1 564 ? -12.445 3.720 22.495 1.00 97.38 564 ALA A O 1
ATOM 3987 N N . HIS A 1 565 ? -12.952 5.222 24.085 1.00 97.19 565 HIS A N 1
ATOM 3988 C CA . HIS A 1 565 ? -13.330 6.348 23.222 1.00 97.19 565 HIS A CA 1
ATOM 3989 C C . HIS A 1 565 ? -14.364 6.070 22.118 1.00 97.19 565 HIS A C 1
ATOM 3991 O O . HIS A 1 565 ? -14.302 6.659 21.031 1.00 97.19 565 HIS A O 1
ATOM 3997 N N . PHE A 1 566 ? -15.339 5.205 22.397 1.00 97.94 566 PHE A N 1
ATOM 3998 C CA . PHE A 1 566 ? -16.506 5.011 21.535 1.00 97.94 566 PHE A CA 1
ATOM 3999 C C . PHE A 1 566 ? -17.680 5.888 21.969 1.00 97.94 566 PHE A C 1
ATOM 4001 O O . PHE A 1 566 ? -17.968 6.015 23.157 1.00 97.94 566 PHE A O 1
ATOM 4008 N N . ASP A 1 567 ? -18.386 6.466 20.999 1.00 97.88 567 ASP A N 1
ATOM 4009 C CA . ASP A 1 567 ? -19.655 7.153 21.245 1.00 97.88 567 ASP A CA 1
ATOM 4010 C C . ASP A 1 567 ? -20.768 6.137 21.503 1.00 97.88 567 ASP A C 1
ATOM 4012 O O . ASP A 1 567 ? -21.599 6.311 22.402 1.00 97.88 567 ASP A O 1
ATOM 4016 N N . THR A 1 568 ? -20.779 5.041 20.735 1.00 98.31 568 THR A N 1
ATOM 4017 C CA . THR A 1 568 ? -21.767 3.977 20.916 1.00 98.31 568 THR A CA 1
ATOM 4018 C C . THR A 1 568 ? -21.162 2.583 20.907 1.00 98.31 568 THR A C 1
ATOM 4020 O O . THR A 1 568 ? -20.209 2.292 20.188 1.00 98.31 568 THR A O 1
ATOM 4023 N N . LEU A 1 569 ? -21.767 1.705 21.706 1.00 98.31 569 LEU A N 1
ATOM 4024 C CA . LEU A 1 569 ? -21.394 0.303 21.824 1.00 98.31 569 LEU A CA 1
ATOM 4025 C C . LEU A 1 569 ? -22.638 -0.564 21.644 1.00 98.31 569 LEU A C 1
ATOM 4027 O O . LEU A 1 569 ? -23.558 -0.556 22.465 1.00 98.31 569 LEU A O 1
ATOM 4031 N N . SER A 1 570 ? -22.676 -1.292 20.535 1.00 98.00 570 SER A N 1
ATOM 4032 C CA . SER A 1 570 ? -23.773 -2.177 20.162 1.00 98.00 570 SER A CA 1
ATOM 4033 C C . SER A 1 570 ? -23.436 -3.614 20.519 1.00 98.00 570 SER A C 1
ATOM 4035 O O . SER A 1 570 ? -22.441 -4.154 20.037 1.00 98.00 570 SER A O 1
ATOM 4037 N N . VAL A 1 571 ? -24.280 -4.234 21.342 1.00 96.00 571 VAL A N 1
ATOM 4038 C CA . VAL A 1 571 ? -24.081 -5.604 21.825 1.00 96.00 571 VAL A CA 1
ATOM 4039 C C . VAL A 1 571 ? -25.372 -6.409 21.732 1.00 96.00 571 VAL A C 1
ATOM 4041 O O . VAL A 1 571 ? -26.472 -5.894 21.954 1.00 96.00 571 VAL A O 1
ATOM 4044 N N . SER A 1 572 ? -25.231 -7.691 21.407 1.00 93.06 572 SER A N 1
ATOM 4045 C CA . SER A 1 572 ? -26.320 -8.677 21.423 1.00 93.06 572 SER A CA 1
ATOM 4046 C C . SER A 1 572 ? -26.249 -9.640 22.618 1.00 93.06 572 SER A C 1
ATOM 4048 O O . SER A 1 572 ? -27.166 -10.421 22.858 1.00 93.06 572 SER A O 1
ATOM 4050 N N . HIS A 1 573 ? -25.151 -9.583 23.375 1.00 93.94 573 HIS A N 1
ATOM 4051 C CA . HIS A 1 573 ? -24.812 -10.489 24.468 1.00 93.94 573 HIS A CA 1
ATOM 4052 C C . HIS A 1 573 ? -24.106 -9.715 25.591 1.00 93.94 573 HIS A C 1
ATOM 4054 O O . HIS A 1 573 ? -23.617 -8.609 25.344 1.00 93.94 573 HIS A O 1
ATOM 4060 N N . PRO A 1 574 ? -24.038 -10.257 26.822 1.00 94.75 574 PRO A N 1
ATOM 4061 C CA . PRO A 1 574 ? -23.229 -9.658 27.873 1.00 94.75 574 PRO A CA 1
ATOM 4062 C C . PRO A 1 574 ? -21.759 -9.630 27.454 1.00 94.75 574 PRO A C 1
ATOM 4064 O O . PRO A 1 574 ? -21.236 -10.646 26.997 1.00 94.75 574 PRO A O 1
ATOM 4067 N N . ILE A 1 575 ? -21.098 -8.494 27.656 1.00 95.44 575 ILE A N 1
ATOM 4068 C CA . ILE A 1 575 ? -19.660 -8.353 27.416 1.00 95.44 575 ILE A CA 1
ATOM 4069 C C . ILE A 1 575 ? -18.894 -8.201 28.726 1.00 95.44 575 ILE A C 1
ATOM 4071 O O . ILE A 1 575 ? -19.438 -7.741 29.737 1.00 95.44 575 ILE A O 1
ATOM 4075 N N . THR A 1 576 ? -17.615 -8.557 28.680 1.00 94.62 576 THR A N 1
ATOM 4076 C CA . THR A 1 576 ? -16.688 -8.444 29.803 1.00 94.62 576 THR A CA 1
ATOM 4077 C C . THR A 1 576 ? -15.451 -7.674 29.366 1.00 94.62 576 THR A C 1
ATOM 4079 O O . THR A 1 576 ? -14.871 -8.001 28.338 1.00 94.62 576 THR A O 1
ATOM 4082 N N . VAL A 1 577 ? -15.050 -6.681 30.158 1.00 95.06 577 VAL A N 1
ATOM 4083 C CA . VAL A 1 577 ? -13.848 -5.857 29.948 1.00 95.06 577 VAL A CA 1
ATOM 4084 C C . VAL A 1 577 ? -13.027 -5.760 31.230 1.00 95.06 577 VAL A C 1
ATOM 4086 O O . VAL A 1 577 ? -13.570 -5.865 32.331 1.00 95.06 577 VAL A O 1
ATOM 4089 N N . SER A 1 578 ? -11.723 -5.530 31.104 1.00 94.56 578 SER A N 1
ATOM 4090 C CA . SER A 1 578 ? -10.824 -5.243 32.236 1.00 94.56 578 SER A CA 1
ATOM 4091 C C . SER A 1 578 ? -10.261 -3.821 32.235 1.00 94.56 578 SER A C 1
ATOM 4093 O O . SER A 1 578 ? -9.794 -3.351 33.269 1.00 94.56 578 SER A O 1
ATOM 4095 N N . SER A 1 579 ? -10.366 -3.122 31.105 1.00 95.31 579 SER A N 1
ATOM 4096 C CA . SER A 1 579 ? -10.052 -1.705 30.948 1.00 95.31 579 SER A CA 1
ATOM 4097 C C . SER A 1 579 ? -11.173 -1.012 30.169 1.00 95.31 579 SER A C 1
ATOM 4099 O O . SER A 1 579 ? -11.753 -1.597 29.249 1.00 95.31 579 SER A O 1
ATOM 4101 N N . PHE A 1 580 ? -11.527 0.209 30.560 1.00 96.38 580 PHE A N 1
ATOM 4102 C CA . PHE A 1 580 ? -12.548 0.985 29.869 1.00 96.38 580 PHE A CA 1
ATOM 4103 C C . PHE A 1 580 ? -12.304 2.485 30.010 1.00 96.38 580 PHE A C 1
ATOM 4105 O O . PHE A 1 580 ? -12.078 2.963 31.119 1.00 96.38 580 PHE A O 1
ATOM 4112 N N . GLU A 1 581 ? -12.437 3.217 28.905 1.00 96.00 581 GLU A N 1
ATOM 4113 C CA . GLU A 1 581 ? -12.418 4.680 28.890 1.00 96.00 581 GLU A CA 1
ATOM 4114 C C . GLU A 1 581 ? -13.599 5.224 28.068 1.00 96.00 581 GLU A C 1
ATOM 4116 O O . GLU A 1 581 ? -13.742 4.875 26.887 1.00 96.00 581 GLU A O 1
ATOM 4121 N N . PRO A 1 582 ? -14.453 6.093 28.641 1.00 94.88 582 PRO A N 1
ATOM 4122 C CA . PRO A 1 582 ? -15.515 6.740 27.879 1.00 94.88 582 PRO A CA 1
ATOM 4123 C C . PRO A 1 582 ? -14.948 7.673 26.794 1.00 94.88 582 PRO A C 1
ATOM 4125 O O . PRO A 1 582 ? -13.744 7.931 26.702 1.00 94.88 582 PRO A O 1
ATOM 4128 N N . LYS A 1 583 ? -15.831 8.211 25.945 1.00 92.38 583 LYS A N 1
ATOM 4129 C CA . LYS A 1 583 ? -15.449 9.183 24.909 1.00 92.38 583 LYS A CA 1
ATOM 4130 C C . LYS A 1 583 ? -14.727 10.396 25.486 1.00 92.38 583 LYS A C 1
ATOM 4132 O O . LYS A 1 583 ? -13.710 10.825 24.952 1.00 92.38 583 LYS A O 1
ATOM 4137 N N . SER A 1 584 ? -15.261 10.932 26.570 1.00 89.31 584 SER A N 1
ATOM 4138 C CA . SER A 1 584 ? -14.688 12.035 27.329 1.00 89.31 584 SER A CA 1
ATOM 4139 C C . SER A 1 584 ? -15.250 12.008 28.744 1.00 89.31 584 SER A C 1
ATOM 4141 O O . SER A 1 584 ? -16.313 11.425 28.979 1.00 89.31 584 SER A O 1
ATOM 4143 N N . ASP A 1 585 ? -14.573 12.679 29.668 1.00 87.94 585 ASP A N 1
ATOM 4144 C CA . ASP A 1 585 ? -14.982 12.756 31.069 1.00 87.94 585 ASP A CA 1
ATOM 4145 C C . ASP A 1 585 ? -16.443 13.199 31.218 1.00 87.94 585 ASP A C 1
ATOM 4147 O O . ASP A 1 585 ? -16.892 14.186 30.629 1.00 87.94 585 ASP A O 1
ATOM 4151 N N . GLY A 1 586 ? -17.208 12.433 31.999 1.00 88.75 586 GLY A N 1
ATOM 4152 C CA . GLY A 1 586 ? -18.626 12.689 32.254 1.00 88.75 586 GLY A CA 1
ATOM 4153 C C . GLY A 1 586 ? -19.578 12.396 31.087 1.00 88.75 586 GLY A C 1
ATOM 4154 O O . GLY A 1 586 ? -20.786 12.565 31.259 1.00 88.75 586 GLY A O 1
ATOM 4155 N N . VAL A 1 587 ? -19.083 11.939 29.930 1.00 92.31 587 VAL A N 1
ATOM 4156 C CA . VAL A 1 587 ? -19.913 11.588 28.768 1.00 92.31 587 VAL A CA 1
ATOM 4157 C C . VAL A 1 587 ? -20.036 10.063 28.653 1.00 92.31 587 VAL A C 1
ATOM 4159 O O . VAL A 1 587 ? -19.075 9.405 28.252 1.00 92.31 587 VAL A O 1
ATOM 4162 N N . PRO A 1 588 ? -21.205 9.473 28.975 1.00 95.75 588 PRO A N 1
ATOM 4163 C CA . PRO A 1 588 ? -21.400 8.029 28.884 1.00 95.75 588 PRO A CA 1
ATOM 4164 C C . PRO A 1 588 ? -21.277 7.523 27.447 1.00 95.75 588 PRO A C 1
ATOM 4166 O O . PRO A 1 588 ? -21.817 8.126 26.519 1.00 95.75 588 PRO A O 1
ATOM 4169 N N . THR A 1 589 ? -20.695 6.335 27.276 1.00 97.88 589 THR A N 1
ATOM 4170 C CA . THR A 1 589 ? -20.859 5.557 26.041 1.00 97.88 589 THR A CA 1
ATOM 4171 C C . THR A 1 589 ? -22.295 5.050 25.942 1.00 97.88 589 THR A C 1
ATOM 4173 O O . THR A 1 589 ? -22.831 4.436 26.873 1.00 97.88 589 THR A O 1
ATOM 4176 N N . LEU A 1 590 ? -22.937 5.286 24.800 1.00 98.00 590 LEU A N 1
ATOM 4177 C CA . LEU A 1 590 ? -24.319 4.880 24.582 1.00 98.00 590 LEU A CA 1
ATOM 4178 C C . LEU A 1 590 ? -24.398 3.393 24.207 1.00 98.00 590 LEU A C 1
ATOM 4180 O O . LEU A 1 590 ? -24.063 2.994 23.089 1.00 98.00 590 LEU A O 1
ATOM 4184 N N . LEU A 1 591 ? -24.908 2.570 25.121 1.00 97.75 591 LEU A N 1
ATOM 4185 C CA . LEU A 1 591 ? -25.167 1.152 24.896 1.00 97.75 591 LEU A CA 1
ATOM 4186 C C . LEU A 1 591 ? -26.411 0.954 24.026 1.00 97.75 591 LEU A C 1
ATOM 4188 O O . LEU A 1 591 ? -27.521 1.343 24.397 1.00 97.75 591 LEU A O 1
ATOM 4192 N N . LYS A 1 592 ? -26.242 0.280 22.889 1.00 96.50 592 LYS A N 1
ATOM 4193 C CA . LYS A 1 592 ? -27.324 -0.193 22.018 1.00 96.50 592 LYS A CA 1
ATOM 4194 C C . LYS A 1 592 ? -27.447 -1.703 22.193 1.00 96.50 592 LYS A C 1
ATOM 4196 O O . LYS A 1 592 ? -26.694 -2.474 21.607 1.00 96.50 592 LYS A O 1
ATOM 4201 N N . VAL A 1 593 ? -28.384 -2.130 23.028 1.00 93.69 593 VAL A N 1
ATOM 4202 C CA . VAL A 1 593 ? -28.543 -3.550 23.352 1.00 93.69 593 VAL A CA 1
ATOM 4203 C C . VAL A 1 593 ? -29.660 -4.166 22.523 1.00 93.69 593 VAL A C 1
ATOM 4205 O O . VAL A 1 593 ? -30.784 -3.669 22.528 1.00 93.69 593 VAL A O 1
ATOM 4208 N N . THR A 1 594 ? -29.359 -5.279 21.859 1.00 88.75 594 THR A N 1
ATOM 4209 C CA . THR A 1 594 ? -30.340 -6.126 21.165 1.00 88.75 594 THR A CA 1
ATOM 4210 C C . THR A 1 594 ? -30.364 -7.511 21.814 1.00 88.75 594 THR A C 1
ATOM 4212 O O . THR A 1 594 ? -29.357 -7.962 22.339 1.00 88.75 594 THR A O 1
ATOM 4215 N N . GLY A 1 595 ? -31.515 -8.184 21.860 1.00 84.50 595 GLY A N 1
ATOM 4216 C CA . GLY A 1 595 ? -31.598 -9.577 22.335 1.00 84.50 595 GLY A CA 1
ATOM 4217 C C . GLY A 1 595 ? -31.455 -9.825 23.849 1.00 84.50 595 GLY A C 1
ATOM 4218 O O . GLY A 1 595 ? -31.672 -10.954 24.285 1.00 84.50 595 GLY A O 1
ATOM 4219 N N . LEU A 1 596 ? -31.161 -8.813 24.675 1.00 91.44 596 LEU A N 1
ATOM 4220 C CA . LEU A 1 596 ? -31.153 -8.945 26.140 1.00 91.44 596 LEU A CA 1
ATOM 4221 C C . LEU A 1 596 ? -32.433 -8.374 26.760 1.00 91.44 596 LEU A C 1
ATOM 4223 O O . LEU A 1 596 ? -32.892 -7.301 26.392 1.00 91.44 596 LEU A O 1
ATOM 4227 N N . SER A 1 597 ? -33.008 -9.083 27.730 1.00 91.94 597 SER A N 1
ATOM 4228 C CA . SER A 1 597 ? -34.191 -8.628 28.468 1.00 91.94 597 SER A CA 1
ATOM 4229 C C . SER A 1 597 ? -33.817 -7.784 29.693 1.00 91.94 597 SER A C 1
ATOM 4231 O O . SER A 1 597 ? -32.696 -7.862 30.203 1.00 91.94 597 SER A O 1
ATOM 4233 N N . ALA A 1 598 ? -34.791 -7.055 30.249 1.00 93.25 598 ALA A N 1
ATOM 4234 C CA . ALA A 1 598 ? -34.647 -6.438 31.568 1.00 93.25 598 ALA A CA 1
ATOM 4235 C C . ALA A 1 598 ? -34.195 -7.469 32.628 1.00 93.25 598 ALA A C 1
ATOM 4237 O O . ALA A 1 598 ? -34.527 -8.657 32.561 1.00 93.25 598 ALA A O 1
ATOM 4238 N N . GLY A 1 599 ? -33.380 -7.015 33.578 1.00 93.25 599 GLY A N 1
ATOM 4239 C CA . GLY A 1 599 ? -32.709 -7.815 34.602 1.00 93.25 599 GLY A CA 1
ATOM 4240 C C . GLY A 1 599 ? -31.390 -8.465 34.163 1.00 93.25 599 GLY A C 1
ATOM 4241 O O . GLY A 1 599 ? -30.631 -8.918 35.024 1.00 93.25 599 GLY A O 1
ATOM 4242 N N . LYS A 1 600 ? -31.080 -8.516 32.858 1.00 96.19 600 LYS A N 1
ATOM 4243 C CA . LYS A 1 600 ? -29.830 -9.104 32.349 1.00 96.19 600 LYS A CA 1
ATOM 4244 C C . LYS A 1 600 ? -28.664 -8.119 32.421 1.00 96.19 600 LYS A C 1
ATOM 4246 O O . LYS A 1 600 ? -28.841 -6.912 32.275 1.00 96.19 600 LYS A O 1
ATOM 4251 N N . THR A 1 601 ? -27.465 -8.651 32.643 1.00 96.62 601 THR A N 1
ATOM 4252 C CA . THR A 1 601 ? -26.212 -7.887 32.575 1.00 96.62 601 THR A CA 1
ATOM 4253 C C . THR A 1 601 ? -25.875 -7.591 31.118 1.00 96.62 601 THR A C 1
ATOM 4255 O O . THR A 1 601 ? -25.848 -8.515 30.313 1.00 96.62 601 THR A O 1
ATOM 4258 N N . ALA A 1 602 ? -25.610 -6.326 30.794 1.00 96.25 602 ALA A N 1
ATOM 4259 C CA . ALA A 1 602 ? -25.103 -5.922 29.484 1.00 96.25 602 ALA A CA 1
ATOM 4260 C C . ALA A 1 602 ? -23.570 -5.844 29.487 1.00 96.25 602 ALA A C 1
ATOM 4262 O O . ALA A 1 602 ? -22.929 -6.342 28.567 1.00 96.25 602 ALA A O 1
ATOM 4263 N N . VAL A 1 603 ? -22.986 -5.272 30.545 1.00 97.19 603 VAL A N 1
ATOM 4264 C CA . VAL A 1 603 ? -21.534 -5.082 30.675 1.00 97.19 603 VAL A CA 1
ATOM 4265 C C . VAL A 1 603 ? -21.068 -5.527 32.057 1.00 97.19 603 VAL A C 1
ATOM 4267 O O . VAL A 1 603 ? -21.690 -5.189 33.068 1.00 97.19 603 VAL A O 1
ATOM 4270 N N . THR A 1 604 ? -19.964 -6.267 32.089 1.00 96.38 604 THR A N 1
ATOM 4271 C CA . THR A 1 604 ? -19.188 -6.585 33.290 1.00 96.38 604 THR A CA 1
ATOM 4272 C C . THR A 1 604 ? -17.799 -5.972 33.161 1.00 96.38 604 THR A C 1
ATOM 4274 O O . THR A 1 604 ? -17.120 -6.185 32.162 1.00 96.38 604 THR A O 1
ATOM 4277 N N . PHE A 1 605 ? -17.363 -5.242 34.180 1.00 97.00 605 PHE A N 1
ATOM 4278 C CA . PHE A 1 605 ? -16.010 -4.713 34.287 1.00 97.00 605 PHE A CA 1
ATOM 4279 C C . PHE A 1 605 ? -15.255 -5.420 35.413 1.00 97.00 605 PHE A C 1
ATOM 4281 O O . PHE A 1 605 ? -15.758 -5.527 36.534 1.00 97.00 605 PHE A O 1
ATOM 4288 N N . HIS A 1 606 ? -14.047 -5.897 35.122 1.00 95.25 606 HIS A N 1
ATOM 4289 C CA . HIS A 1 606 ? -13.149 -6.536 36.079 1.00 95.25 606 HIS A CA 1
ATOM 4290 C C . HIS A 1 606 ? -12.025 -5.587 36.494 1.00 95.25 606 HIS A C 1
ATOM 4292 O O . HIS A 1 606 ? -10.917 -5.640 35.968 1.00 95.25 606 HIS A O 1
ATOM 4298 N N . GLY A 1 607 ? -12.292 -4.766 37.502 1.00 90.69 607 GLY A N 1
ATOM 4299 C CA . GLY A 1 607 ? -11.338 -3.801 38.029 1.00 90.69 607 GLY A CA 1
ATOM 4300 C C . GLY A 1 607 ? -11.947 -2.955 39.139 1.00 90.69 607 GLY A C 1
ATOM 4301 O O . GLY A 1 607 ? -13.094 -3.153 39.537 1.00 90.69 607 GLY A O 1
ATOM 4302 N N . SER A 1 608 ? -11.155 -2.012 39.636 1.00 88.81 608 SER A N 1
ATOM 4303 C CA . SER A 1 608 ? -11.581 -0.972 40.577 1.00 88.81 608 SER A CA 1
ATOM 4304 C C . SER A 1 608 ? -11.714 0.370 39.857 1.00 88.81 608 SER A C 1
ATOM 4306 O O . SER A 1 608 ? -11.056 0.570 38.841 1.00 88.81 608 SER A O 1
ATOM 4308 N N . GLY A 1 609 ? -12.484 1.306 40.417 1.00 89.62 609 GLY A N 1
ATOM 4309 C CA . GLY A 1 609 ? -12.607 2.664 39.866 1.00 89.62 609 GLY A CA 1
ATOM 4310 C C . GLY A 1 609 ? -13.591 2.784 38.703 1.00 89.62 609 GLY A C 1
ATOM 4311 O O . GLY A 1 609 ? -13.501 3.731 37.935 1.00 89.62 609 GLY A O 1
ATOM 4312 N N . ALA A 1 610 ? -14.512 1.827 38.569 1.00 93.50 610 ALA A N 1
ATOM 4313 C CA . ALA A 1 610 ? -15.649 1.987 37.678 1.00 93.50 610 ALA A CA 1
ATOM 4314 C C . ALA A 1 610 ? -16.542 3.140 38.141 1.00 93.50 610 ALA A C 1
ATOM 4316 O O . ALA A 1 610 ? -16.724 3.344 39.341 1.00 93.50 610 ALA A O 1
ATOM 4317 N N . GLU A 1 611 ? -17.122 3.863 37.188 1.00 94.19 611 GLU A N 1
ATOM 4318 C CA . GLU A 1 611 ? -18.088 4.918 37.475 1.00 94.19 611 GLU A CA 1
ATOM 4319 C C . GLU A 1 611 ? -19.438 4.594 36.837 1.00 94.19 611 GLU A C 1
ATOM 4321 O O . GLU A 1 611 ? -19.530 4.140 35.695 1.00 94.19 611 GLU A O 1
ATOM 4326 N N . GLN A 1 612 ? -20.526 4.866 37.560 1.00 94.38 612 GLN A N 1
ATOM 4327 C CA . GLN A 1 612 ? -21.889 4.595 37.091 1.00 94.38 612 GLN A CA 1
ATOM 4328 C C . GLN A 1 612 ? -22.188 5.222 35.716 1.00 94.38 612 GLN A C 1
ATOM 4330 O O . GLN A 1 612 ? -22.902 4.622 34.911 1.00 94.38 612 GLN A O 1
ATOM 4335 N N . ASN A 1 613 ? -21.645 6.414 35.460 1.00 94.75 613 ASN A N 1
ATOM 4336 C CA . ASN A 1 613 ? -21.843 7.231 34.260 1.00 94.75 613 ASN A CA 1
ATOM 4337 C C . ASN A 1 613 ? -20.993 6.792 33.053 1.00 94.75 613 ASN A C 1
ATOM 4339 O O . ASN A 1 613 ? -21.035 7.469 32.033 1.00 94.75 613 ASN A O 1
ATOM 4343 N N . TRP A 1 614 ? -20.243 5.690 33.123 1.00 96.81 614 TRP A N 1
ATOM 4344 C CA . TRP A 1 614 ? -19.516 5.168 31.959 1.00 96.81 614 TRP A CA 1
ATOM 4345 C C . TRP A 1 614 ? -20.441 4.722 30.828 1.00 96.81 614 TRP A C 1
ATOM 4347 O O . TRP A 1 614 ? -20.092 4.844 29.654 1.00 96.81 614 TRP A O 1
ATOM 4357 N N . PHE A 1 615 ? -21.638 4.244 31.171 1.00 97.56 615 PHE A N 1
ATOM 4358 C CA . PHE A 1 615 ? -22.602 3.729 30.209 1.00 97.56 615 PHE A CA 1
ATOM 4359 C C . PHE A 1 615 ? -23.992 4.316 30.426 1.00 97.56 615 PHE A C 1
ATOM 4361 O O . PHE A 1 615 ? -24.487 4.404 31.550 1.00 97.56 615 PHE A O 1
ATOM 4368 N N . ALA A 1 616 ? -24.666 4.620 29.321 1.00 97.06 616 ALA A N 1
ATOM 4369 C CA . ALA A 1 616 ? -26.091 4.925 29.287 1.00 97.06 616 ALA A CA 1
ATOM 4370 C C . ALA A 1 616 ? -26.789 3.967 28.320 1.00 97.06 616 ALA A C 1
ATOM 4372 O O . ALA A 1 616 ? -26.254 3.660 27.259 1.00 97.06 616 ALA A O 1
ATOM 4373 N N . LEU A 1 617 ? -27.986 3.484 28.657 1.00 96.94 617 LEU A N 1
ATOM 4374 C CA . LEU A 1 617 ? -28.748 2.613 27.759 1.00 96.94 617 LEU A CA 1
ATOM 4375 C C . LEU A 1 617 ? -29.569 3.447 26.778 1.00 96.94 617 LEU A C 1
ATOM 4377 O O . LEU A 1 617 ? -30.374 4.288 27.180 1.00 96.94 617 LEU A O 1
ATOM 4381 N N . ARG A 1 618 ? -29.424 3.171 25.481 1.00 94.56 618 ARG A N 1
ATOM 4382 C CA . ARG A 1 618 ? -30.311 3.741 24.467 1.00 94.56 618 ARG A CA 1
ATOM 4383 C C . ARG A 1 618 ? -31.731 3.233 24.696 1.00 94.56 618 ARG A C 1
ATOM 4385 O O . ARG A 1 618 ? -31.962 2.028 24.695 1.00 94.56 618 ARG A O 1
ATOM 4392 N N . ASN A 1 619 ? -32.676 4.161 24.835 1.00 90.62 619 ASN A N 1
ATOM 4393 C CA . ASN A 1 619 ? -34.093 3.875 25.077 1.00 90.62 619 ASN A CA 1
ATOM 4394 C C . ASN A 1 619 ? -34.328 3.025 26.337 1.00 90.62 619 ASN A C 1
ATOM 4396 O O . ASN A 1 619 ? -35.117 2.084 26.308 1.00 90.62 619 ASN A O 1
ATOM 4400 N N . GLY A 1 620 ? -33.656 3.328 27.448 1.00 93.75 620 GLY A N 1
ATOM 4401 C CA . GLY A 1 620 ? -33.883 2.625 28.708 1.00 93.75 620 GLY A CA 1
ATOM 4402 C C . GLY A 1 620 ? -33.021 3.138 29.854 1.00 93.75 620 GLY A C 1
ATOM 4403 O O . GLY A 1 620 ? -32.441 4.219 29.780 1.00 93.75 620 GLY A O 1
ATOM 4404 N N . THR A 1 621 ? -32.933 2.345 30.917 1.00 95.81 621 THR A N 1
ATOM 4405 C CA . THR A 1 621 ? -32.143 2.647 32.119 1.00 95.81 621 THR A CA 1
ATOM 4406 C C . THR A 1 621 ? -31.277 1.460 32.542 1.00 95.81 621 THR A C 1
ATOM 4408 O O . THR A 1 621 ? -31.610 0.299 32.281 1.00 95.81 621 THR A O 1
ATOM 4411 N N . LEU A 1 622 ? -30.152 1.751 33.205 1.00 97.56 622 LEU A N 1
ATOM 4412 C CA . LEU A 1 622 ? -29.219 0.758 33.744 1.00 97.56 622 LEU A CA 1
ATOM 4413 C C . LEU A 1 622 ? -29.196 0.816 35.271 1.00 97.56 622 LEU A C 1
ATOM 4415 O O . LEU A 1 622 ? -29.173 1.896 35.855 1.00 97.56 622 LEU A O 1
ATOM 4419 N N . ASN A 1 623 ? -29.126 -0.354 35.900 1.00 97.25 623 ASN A N 1
ATOM 4420 C CA . ASN A 1 623 ? -28.732 -0.499 37.295 1.00 97.25 623 ASN A CA 1
ATOM 4421 C C . ASN A 1 623 ? -27.225 -0.744 37.354 1.00 97.25 623 ASN A C 1
ATOM 4423 O O . ASN A 1 623 ? -26.728 -1.679 36.718 1.00 97.25 623 ASN A O 1
ATOM 4427 N N . TYR A 1 624 ? -26.530 0.077 38.135 1.00 97.44 624 TYR A N 1
ATOM 4428 C CA . TYR A 1 624 ? -25.099 -0.026 38.387 1.00 97.44 624 TYR A CA 1
ATOM 4429 C C . TYR A 1 624 ? -24.849 -0.642 39.759 1.00 97.44 624 TYR A C 1
ATOM 4431 O O . TYR A 1 624 ? -25.349 -0.132 40.760 1.00 97.44 624 TYR A O 1
ATOM 4439 N N . ASN A 1 625 ? -24.058 -1.714 39.796 1.00 95.62 625 ASN A N 1
ATOM 4440 C CA . ASN A 1 625 ? -23.601 -2.316 41.042 1.00 95.62 625 ASN A CA 1
ATOM 4441 C C . ASN A 1 625 ? -22.081 -2.483 40.993 1.00 95.62 625 ASN A C 1
ATOM 4443 O O . ASN A 1 625 ? -21.570 -3.123 40.072 1.00 95.62 625 ASN A O 1
ATOM 4447 N N . GLU A 1 626 ? -21.384 -2.004 42.019 1.00 95.62 626 GLU A N 1
ATOM 4448 C CA . GLU A 1 626 ? -19.939 -2.167 42.170 1.00 95.62 626 GLU A CA 1
ATOM 4449 C C . GLU A 1 626 ? -19.568 -2.993 43.399 1.00 95.62 626 GLU A C 1
ATOM 4451 O O . GLU A 1 626 ? -20.284 -3.056 44.400 1.00 95.62 626 GLU A O 1
ATOM 4456 N N . THR A 1 627 ? -18.417 -3.640 43.300 1.00 92.75 627 THR A N 1
ATOM 4457 C CA . THR A 1 627 ? -17.687 -4.258 44.400 1.00 92.75 627 THR A CA 1
ATOM 4458 C C . THR A 1 627 ? -16.254 -3.728 44.377 1.00 92.75 627 THR A C 1
ATOM 4460 O O . THR A 1 627 ? -15.860 -3.004 43.465 1.00 92.75 627 THR A O 1
ATOM 4463 N N . ALA A 1 628 ? -15.435 -4.137 45.346 1.00 88.75 628 ALA A N 1
ATOM 4464 C CA . ALA A 1 628 ? -14.020 -3.773 45.366 1.00 88.75 628 ALA A CA 1
ATOM 4465 C C . ALA A 1 628 ? -13.227 -4.258 44.130 1.00 88.75 628 ALA A C 1
ATOM 4467 O O . ALA A 1 628 ? -12.148 -3.733 43.867 1.00 88.75 628 ALA A O 1
ATOM 4468 N N . GLU A 1 629 ? -13.724 -5.258 43.387 1.00 92.12 629 GLU A N 1
ATOM 4469 C CA . GLU A 1 629 ? -12.981 -5.906 42.292 1.00 92.12 629 GLU A CA 1
ATOM 4470 C C . GLU A 1 629 ? -13.733 -5.965 40.952 1.00 92.12 629 GLU A C 1
ATOM 4472 O O . GLU A 1 629 ? -13.189 -6.479 39.968 1.00 92.12 629 GLU A O 1
ATOM 4477 N N . SER A 1 630 ? -14.982 -5.498 40.899 1.00 96.12 630 SER A N 1
ATOM 4478 C CA . SER A 1 630 ? -15.803 -5.567 39.689 1.00 96.12 630 SER A CA 1
ATOM 4479 C C . SER A 1 630 ? -16.960 -4.578 39.706 1.00 96.12 630 SER A C 1
ATOM 4481 O O . SER A 1 630 ? -17.532 -4.336 40.767 1.00 96.12 630 SER A O 1
ATOM 4483 N N . ALA A 1 631 ? -17.423 -4.163 38.532 1.00 97.44 631 ALA A N 1
ATOM 4484 C CA . ALA A 1 631 ? -18.694 -3.465 38.369 1.00 97.44 631 ALA A CA 1
ATOM 4485 C C . ALA A 1 631 ? -19.561 -4.118 37.289 1.00 97.44 631 ALA A C 1
ATOM 4487 O O . ALA A 1 631 ? -19.054 -4.761 36.369 1.00 97.44 631 ALA A O 1
ATOM 4488 N N . VAL A 1 632 ? -20.881 -3.983 37.410 1.00 97.69 632 VAL A N 1
ATOM 4489 C CA . VAL A 1 632 ? -21.843 -4.512 36.436 1.00 97.69 632 VAL A CA 1
ATOM 4490 C C . VAL A 1 632 ? -22.922 -3.490 36.109 1.00 97.69 632 VAL A C 1
ATOM 4492 O O . VAL A 1 632 ? -23.494 -2.864 37.003 1.00 97.69 632 VAL A O 1
ATOM 4495 N N . TRP A 1 633 ? -23.263 -3.404 34.823 1.00 98.06 633 TRP A N 1
ATOM 4496 C CA . TRP A 1 633 ? -24.396 -2.634 34.317 1.00 98.06 633 TRP A CA 1
ATOM 4497 C C . TRP A 1 633 ? -25.474 -3.601 33.844 1.00 98.06 633 TRP A C 1
ATOM 4499 O O . TRP A 1 633 ? -25.304 -4.338 32.865 1.00 98.06 633 TRP A O 1
ATOM 4509 N N . LYS A 1 634 ? -26.594 -3.623 34.568 1.00 97.56 634 LYS A N 1
ATOM 4510 C CA . LYS A 1 634 ? -27.760 -4.457 34.261 1.00 97.56 634 LYS A CA 1
ATOM 4511 C C . LYS A 1 634 ? -28.860 -3.617 33.644 1.00 97.56 634 LYS A C 1
ATOM 4513 O O . LYS A 1 634 ? -29.115 -2.508 34.098 1.00 97.56 634 LYS A O 1
ATOM 4518 N N . ILE A 1 635 ? -29.556 -4.169 32.661 1.00 97.31 635 ILE A N 1
ATOM 4519 C CA . ILE A 1 635 ? -30.709 -3.526 32.032 1.00 97.31 635 ILE A CA 1
ATOM 4520 C C . ILE A 1 635 ? -31.817 -3.442 33.079 1.00 97.31 635 ILE A C 1
ATOM 4522 O O . ILE A 1 635 ? -32.350 -4.469 33.494 1.00 97.31 635 ILE A O 1
ATOM 4526 N N . ALA A 1 636 ? -32.145 -2.238 33.541 1.00 94.94 636 ALA A N 1
ATOM 4527 C CA . ALA A 1 636 ? -33.199 -2.041 34.530 1.00 94.94 636 ALA A CA 1
ATOM 4528 C C . ALA A 1 636 ? -34.570 -2.059 33.850 1.00 94.94 636 ALA A C 1
ATOM 4530 O O . ALA A 1 636 ? -35.459 -2.811 34.245 1.00 94.94 636 ALA A O 1
ATOM 4531 N N . SER A 1 637 ? -34.715 -1.274 32.784 1.00 93.06 637 SER A N 1
ATOM 4532 C CA . SER A 1 637 ? -35.921 -1.223 31.963 1.00 93.06 637 SER A CA 1
ATOM 4533 C C . SER A 1 637 ? -35.598 -0.713 30.564 1.00 93.06 637 SER A C 1
ATOM 4535 O O . SER A 1 637 ? -34.627 0.020 30.374 1.00 93.06 637 SER A O 1
ATOM 4537 N N . TYR A 1 638 ? -36.432 -1.089 29.599 1.00 89.62 638 TYR A N 1
ATOM 4538 C CA . TYR A 1 638 ? -36.510 -0.398 28.321 1.00 89.62 638 TYR A CA 1
ATOM 4539 C C . TYR A 1 638 ? -37.628 0.632 28.402 1.00 89.62 638 TYR A C 1
ATOM 4541 O O . TYR A 1 638 ? -38.718 0.335 28.893 1.00 89.62 638 TYR A O 1
ATOM 4549 N N . ASN A 1 639 ? -37.367 1.827 27.892 1.00 82.38 639 ASN A N 1
ATOM 4550 C CA . ASN A 1 639 ? -38.410 2.799 27.644 1.00 82.38 639 ASN A CA 1
ATOM 4551 C C . ASN A 1 639 ? -39.253 2.236 26.499 1.00 82.38 639 ASN A C 1
ATOM 4553 O O . ASN A 1 639 ? -38.787 2.146 25.363 1.00 82.38 639 ASN A O 1
ATOM 4557 N N . THR A 1 640 ? -40.491 1.838 26.783 1.00 60.31 640 THR A N 1
ATOM 4558 C CA . THR A 1 640 ? -41.489 1.656 25.726 1.00 60.31 640 THR A CA 1
ATOM 4559 C C . THR A 1 640 ? -41.586 2.969 24.955 1.00 60.31 640 THR A C 1
ATOM 4561 O O . THR A 1 640 ? -41.792 4.000 25.604 1.00 60.31 640 THR A O 1
ATOM 4564 N N . PRO A 1 641 ? -41.440 2.980 23.617 1.00 51.50 641 PRO A N 1
ATOM 4565 C CA . PRO A 1 641 ? -41.696 4.180 22.836 1.00 51.50 641 PRO A CA 1
ATOM 4566 C C . PRO A 1 641 ? -43.113 4.663 23.157 1.00 51.50 641 PRO A C 1
ATOM 4568 O O . PRO A 1 641 ? -44.094 3.995 22.832 1.00 51.50 641 PRO A O 1
ATOM 4571 N N . SER A 1 642 ? -43.241 5.786 23.861 1.00 40.81 642 SER A N 1
ATOM 4572 C CA . SER A 1 642 ? -44.535 6.402 24.133 1.00 40.81 642 SER A CA 1
ATOM 4573 C C . SER A 1 642 ? -44.960 7.169 22.885 1.00 40.81 642 SER A C 1
ATOM 4575 O O . SER A 1 642 ? -44.788 8.380 22.790 1.00 40.81 642 SER A O 1
ATOM 4577 N N . GLY A 1 643 ? -45.457 6.435 21.897 1.00 41.84 643 GLY A N 1
ATOM 4578 C CA . GLY A 1 643 ? -46.039 6.980 20.682 1.00 41.84 643 GLY A CA 1
ATOM 4579 C C . GLY A 1 643 ? -47.062 5.993 20.147 1.00 41.84 643 GLY A C 1
ATOM 4580 O O . GLY A 1 643 ? -46.708 5.041 19.462 1.00 41.84 643 GLY A O 1
ATOM 4581 N N . SER A 1 644 ? -48.337 6.185 20.479 1.00 39.31 644 SER A N 1
ATOM 4582 C CA . SER A 1 644 ? -49.410 5.528 19.738 1.00 39.31 644 SER A CA 1
ATOM 4583 C C . SER A 1 644 ? -49.583 6.268 18.415 1.00 39.31 644 SER A C 1
ATOM 4585 O O . SER A 1 644 ? -49.987 7.431 18.421 1.00 39.31 644 SER A O 1
ATOM 4587 N N . ILE A 1 645 ? -49.314 5.611 17.285 1.00 40.09 645 ILE A N 1
ATOM 4588 C CA . ILE A 1 645 ? -49.823 6.087 15.997 1.00 40.09 645 ILE A CA 1
ATOM 4589 C C . ILE A 1 645 ? -51.333 5.858 16.036 1.00 40.09 645 ILE A C 1
ATOM 4591 O O . ILE A 1 645 ? -51.811 4.730 15.919 1.00 40.09 645 ILE A O 1
ATOM 4595 N N . ALA A 1 646 ? -52.096 6.926 16.255 1.00 38.34 646 ALA A N 1
ATOM 4596 C CA . ALA A 1 646 ? -53.538 6.889 16.091 1.00 38.34 646 ALA A CA 1
ATOM 4597 C C . ALA A 1 646 ? -53.844 6.835 14.590 1.00 38.34 646 ALA A C 1
ATOM 4599 O O . ALA A 1 646 ? -53.969 7.865 13.930 1.00 38.34 646 ALA A O 1
ATOM 4600 N N . VAL A 1 647 ? -53.944 5.630 14.033 1.00 43.19 647 VAL A N 1
ATOM 4601 C CA . VAL A 1 647 ? -54.541 5.450 12.709 1.00 43.19 647 VAL A CA 1
ATOM 4602 C C . VAL A 1 647 ? -56.034 5.736 12.866 1.00 43.19 647 VAL A C 1
ATOM 4604 O O . VAL A 1 647 ? -56.759 4.934 13.454 1.00 43.19 647 VAL A O 1
ATOM 4607 N N . GLN A 1 648 ? -56.507 6.893 12.391 1.00 39.84 648 GLN A N 1
ATOM 4608 C CA . GLN A 1 648 ? -57.945 7.125 12.244 1.00 39.84 648 GLN A CA 1
ATOM 4609 C C . GLN A 1 648 ? -58.482 6.121 11.219 1.00 39.84 648 GLN A C 1
ATOM 4611 O O . GLN A 1 648 ? -58.297 6.289 10.015 1.00 39.84 648 GLN A O 1
ATOM 4616 N N . GLN A 1 649 ? -59.115 5.050 11.695 1.00 44.91 649 GLN A N 1
ATOM 4617 C CA . GLN A 1 649 ? -59.828 4.123 10.825 1.00 44.91 649 GLN A CA 1
ATOM 4618 C C . GLN A 1 649 ? -61.157 4.749 10.371 1.00 44.91 649 GLN A C 1
ATOM 4620 O O . GLN A 1 649 ? -61.886 5.295 11.206 1.00 44.91 649 GLN A O 1
ATOM 4625 N N . PRO A 1 650 ? -61.517 4.649 9.077 1.00 43.53 650 PRO A N 1
ATOM 4626 C CA . PRO A 1 650 ? -62.885 4.878 8.637 1.00 43.53 650 PRO A CA 1
ATOM 4627 C C . PRO A 1 650 ? -63.826 3.858 9.301 1.00 43.53 650 PRO A C 1
ATOM 4629 O O . PRO A 1 650 ? -63.415 2.722 9.561 1.00 43.53 650 PRO A O 1
ATOM 4632 N N . PRO A 1 651 ? -65.087 4.232 9.567 1.00 42.75 651 PRO A N 1
ATOM 4633 C CA . PRO A 1 651 ? -66.049 3.332 10.183 1.00 42.75 651 PRO A CA 1
ATOM 4634 C C . PRO A 1 651 ? -66.385 2.216 9.184 1.00 42.75 651 PRO A C 1
ATOM 4636 O O . PRO A 1 651 ? -66.973 2.526 8.158 1.00 42.75 651 PRO A O 1
ATOM 4639 N N . GLU A 1 652 ? -65.972 0.972 9.480 1.00 49.28 652 GLU A N 1
ATOM 4640 C CA . GLU A 1 652 ? -66.411 -0.332 8.902 1.00 49.28 652 GLU A CA 1
ATOM 4641 C C . GLU A 1 652 ? -65.293 -1.359 8.567 1.00 49.28 652 GLU A C 1
ATOM 4643 O O . GLU A 1 652 ? -65.516 -2.276 7.780 1.00 49.28 652 GLU A O 1
ATOM 4648 N N . ALA A 1 653 ? -64.114 -1.321 9.204 1.00 43.56 653 ALA A N 1
ATOM 4649 C CA . ALA A 1 653 ? -63.146 -2.434 9.123 1.00 43.56 653 ALA A CA 1
ATOM 4650 C C . ALA A 1 653 ? -62.987 -3.178 10.471 1.00 43.56 653 ALA A C 1
ATOM 4652 O O . ALA A 1 653 ? -62.943 -2.527 11.516 1.00 43.56 653 ALA A O 1
ATOM 4653 N N . PRO A 1 654 ? -62.889 -4.527 10.490 1.00 39.31 654 PRO A N 1
ATOM 4654 C CA . PRO A 1 654 ? -62.636 -5.286 11.714 1.00 39.31 654 PRO A CA 1
ATOM 4655 C C . PRO A 1 654 ? -61.243 -4.963 12.270 1.00 39.31 654 PRO A C 1
ATOM 4657 O O . PRO A 1 654 ? -60.252 -4.947 11.539 1.00 39.31 654 PRO A O 1
ATOM 4660 N N . GLY A 1 655 ? -61.175 -4.698 13.576 1.00 36.75 655 GLY A N 1
ATOM 4661 C CA . GLY A 1 655 ? -59.938 -4.328 14.257 1.00 36.75 655 GLY A CA 1
ATOM 4662 C C . GLY A 1 655 ? -58.903 -5.450 14.209 1.00 36.75 655 GLY A C 1
ATOM 4663 O O . GLY A 1 655 ? -59.096 -6.502 14.815 1.00 36.75 655 GLY A O 1
ATOM 4664 N N . VAL A 1 656 ? -57.791 -5.208 13.518 1.00 42.97 656 VAL A N 1
ATOM 4665 C CA . VAL A 1 656 ? -56.571 -6.011 13.639 1.00 42.97 656 VAL A CA 1
ATOM 4666 C C . VAL A 1 656 ? -55.670 -5.305 14.645 1.00 42.97 656 VAL A C 1
ATOM 4668 O O . VAL A 1 656 ? -55.169 -4.215 14.375 1.00 42.97 656 VAL A O 1
ATOM 4671 N N . ALA A 1 657 ? -55.482 -5.908 15.816 1.00 43.75 657 ALA A N 1
ATOM 4672 C CA . ALA A 1 657 ? -54.423 -5.515 16.734 1.00 43.75 657 ALA A CA 1
ATOM 4673 C C . ALA A 1 657 ? -53.140 -6.238 16.307 1.00 43.75 657 ALA A C 1
ATOM 4675 O O . ALA A 1 657 ? -53.076 -7.465 16.358 1.00 43.75 657 ALA A O 1
ATOM 4676 N N . LEU A 1 658 ? -52.140 -5.485 15.852 1.00 42.34 658 LEU A N 1
ATOM 4677 C CA . LEU A 1 658 ? -50.784 -5.996 15.665 1.00 42.34 658 LEU A CA 1
ATOM 4678 C C . LEU A 1 658 ? -50.044 -5.875 16.998 1.00 42.34 658 LEU A C 1
ATOM 4680 O O . LEU A 1 658 ? -49.944 -4.779 17.553 1.00 42.34 658 LEU A O 1
ATOM 4684 N N . GLU A 1 659 ? -49.529 -6.990 17.518 1.00 44.66 659 GLU A N 1
ATOM 4685 C CA . GLU A 1 659 ? -48.570 -6.935 18.619 1.00 44.66 659 GLU A CA 1
ATOM 4686 C C . GLU A 1 659 ? -47.266 -6.294 18.120 1.00 44.66 659 GLU A C 1
ATOM 4688 O O . GLU A 1 659 ? -46.758 -6.584 17.037 1.00 44.66 659 GLU A O 1
ATOM 4693 N N . ASN A 1 660 ? -46.745 -5.353 18.908 1.00 52.53 660 ASN A N 1
ATOM 4694 C CA . ASN A 1 660 ? -45.753 -4.361 18.483 1.00 52.53 660 ASN A CA 1
ATOM 4695 C C . ASN A 1 660 ? -44.357 -4.944 18.162 1.00 52.53 660 ASN A C 1
ATOM 4697 O O . ASN A 1 660 ? -43.463 -4.205 17.753 1.00 52.53 660 ASN A O 1
ATOM 4701 N N . SER A 1 661 ? -44.144 -6.251 18.358 1.00 49.66 661 SER A N 1
ATOM 4702 C CA . SER A 1 661 ? -42.876 -6.924 18.054 1.00 49.66 661 SER A CA 1
ATOM 4703 C C . SER A 1 661 ? -42.601 -7.049 16.555 1.00 49.66 661 SER A C 1
ATOM 4705 O O . SER A 1 661 ? -41.436 -7.108 16.170 1.00 49.66 661 SER A O 1
ATOM 4707 N N . ASP A 1 662 ? -43.639 -7.010 15.712 1.00 45.09 662 ASP A N 1
ATOM 4708 C CA . ASP A 1 662 ? -43.504 -7.254 14.268 1.00 45.09 662 ASP A CA 1
ATOM 4709 C C . ASP A 1 662 ? -43.577 -5.970 13.421 1.00 45.09 662 ASP A C 1
ATOM 4711 O O . ASP A 1 662 ? -43.262 -5.982 12.232 1.00 45.09 662 ASP A O 1
ATOM 4715 N N . ALA A 1 663 ? -43.927 -4.825 14.019 1.00 49.91 663 ALA A N 1
ATOM 4716 C CA . ALA A 1 663 ? -44.113 -3.562 13.296 1.00 49.91 663 ALA A CA 1
ATOM 4717 C C . ALA A 1 663 ? -42.811 -3.025 12.665 1.00 49.91 663 ALA A C 1
ATOM 4719 O O . ALA A 1 663 ? -42.833 -2.436 11.584 1.00 49.91 663 ALA A O 1
ATOM 4720 N N . GLY A 1 664 ? -41.655 -3.289 13.286 1.00 52.62 664 GLY A N 1
ATOM 4721 C CA . GLY A 1 664 ? -40.347 -2.860 12.774 1.00 52.62 664 GLY A CA 1
ATOM 4722 C C . GLY A 1 664 ? -39.942 -3.504 11.440 1.00 52.62 664 GLY A C 1
ATOM 4723 O O . GLY A 1 664 ? -39.087 -2.959 10.737 1.00 52.62 664 GLY A O 1
ATOM 4724 N N . HIS A 1 665 ? -40.565 -4.629 11.069 1.00 50.41 665 HIS A N 1
ATOM 4725 C CA . HIS A 1 665 ? -40.325 -5.313 9.797 1.00 50.41 665 HIS A CA 1
ATOM 4726 C C . HIS A 1 665 ? -41.065 -4.683 8.608 1.00 50.41 665 HIS A C 1
ATOM 4728 O O . HIS A 1 665 ? -40.685 -4.944 7.468 1.00 50.41 665 HIS A O 1
ATOM 4734 N N . PHE A 1 666 ? -42.072 -3.837 8.853 1.00 47.06 666 PHE A N 1
ATOM 4735 C CA . PHE A 1 666 ? -42.921 -3.256 7.804 1.00 47.06 666 PHE A CA 1
ATOM 4736 C C . PHE A 1 666 ? -42.649 -1.774 7.517 1.00 47.06 666 PHE A C 1
ATOM 4738 O O . PHE A 1 666 ? -43.198 -1.237 6.559 1.00 47.06 666 PHE A O 1
ATOM 4745 N N . LEU A 1 667 ? -41.799 -1.113 8.309 1.00 56.00 667 LEU A N 1
ATOM 4746 C CA . LEU A 1 667 ? -41.463 0.297 8.106 1.00 56.00 667 LEU A CA 1
ATOM 4747 C C . LEU A 1 667 ? -40.437 0.460 6.984 1.00 56.00 667 LEU A C 1
ATOM 4749 O O . LEU A 1 667 ? -39.346 -0.129 7.026 1.00 56.00 667 LEU A O 1
ATOM 4753 N N . THR A 1 668 ? -40.755 1.300 6.002 1.00 54.91 668 THR A N 1
ATOM 4754 C CA . THR A 1 668 ? -39.787 1.695 4.977 1.00 54.91 668 THR A CA 1
ATOM 4755 C C . THR A 1 668 ? -38.731 2.624 5.581 1.00 54.91 668 THR A C 1
ATOM 4757 O O . THR A 1 668 ? -38.849 3.073 6.722 1.00 54.91 668 THR A O 1
ATOM 4760 N N . GLN A 1 669 ? -37.639 2.876 4.860 1.00 43.69 669 GLN A N 1
ATOM 4761 C CA . GLN A 1 669 ? -36.590 3.775 5.347 1.00 43.69 669 GLN A CA 1
ATOM 4762 C C . GLN A 1 669 ? -37.113 5.211 5.539 1.00 43.69 669 GLN A C 1
ATOM 4764 O O . GLN A 1 669 ? -36.751 5.861 6.512 1.00 43.69 669 GLN A O 1
ATOM 4769 N N . GLU A 1 670 ? -38.047 5.647 4.691 1.00 41.06 670 GLU A N 1
ATOM 4770 C CA . GLU A 1 670 ? -38.684 6.966 4.773 1.00 41.06 670 GLU A CA 1
ATOM 4771 C C . GLU A 1 670 ? -39.585 7.111 6.018 1.00 41.06 670 GLU A C 1
ATOM 4773 O O . GLU A 1 670 ? -39.666 8.188 6.604 1.00 41.06 670 GLU A O 1
ATOM 4778 N N . ASP A 1 671 ? -40.201 6.017 6.484 1.00 45.50 671 ASP A N 1
ATOM 4779 C CA . ASP A 1 671 ? -41.036 6.008 7.697 1.00 45.50 671 ASP A CA 1
ATOM 4780 C C . ASP A 1 671 ? -40.221 6.038 8.998 1.00 45.50 671 ASP A C 1
ATOM 4782 O O . ASP A 1 671 ? -40.767 6.321 10.059 1.00 45.50 671 ASP A O 1
ATOM 4786 N N . ARG A 1 672 ? -38.922 5.716 8.940 1.00 46.41 672 ARG A N 1
ATOM 4787 C CA . ARG A 1 672 ? -38.024 5.750 10.110 1.00 46.41 672 ARG A CA 1
ATOM 4788 C C . ARG A 1 672 ? -37.347 7.104 10.307 1.00 46.41 672 ARG A C 1
ATOM 4790 O O . ARG A 1 672 ? -36.732 7.319 11.348 1.00 46.41 672 ARG A O 1
ATOM 4797 N N . GLU A 1 673 ? -37.402 7.961 9.292 1.00 37.91 673 GLU A N 1
ATOM 4798 C CA . GLU A 1 673 ? -36.757 9.278 9.265 1.00 37.91 673 GLU A CA 1
ATOM 4799 C C . GLU A 1 673 ? -37.733 10.428 9.585 1.00 37.91 673 GLU A C 1
ATOM 4801 O O . GLU A 1 673 ? -37.297 11.565 9.771 1.00 37.91 673 GLU A O 1
ATOM 4806 N N . LYS A 1 674 ? -39.033 10.133 9.702 1.00 36.94 674 LYS A N 1
ATOM 4807 C CA . LYS A 1 674 ? -40.051 11.003 10.313 1.00 36.94 674 LYS A CA 1
ATOM 4808 C C . LYS A 1 674 ? -40.281 10.597 11.763 1.00 36.94 674 LYS A C 1
ATOM 4810 O O . LYS A 1 674 ? -40.559 11.513 12.569 1.00 36.94 674 LYS A O 1
#